Protein AF-A0A9E2EFX2-F1 (afdb_monomer_lite)

Radius of gyration: 29.75 Å; chains: 1; bounding box: 71×66×125 Å

Sequence (545 aa):
MRKRNYGISIFGNPGEFRGDFTRDTFDPANHYSRVFLQQGRVSIDADFNEQVSILHHYQRLFTTAVIGPHAAPWGRPNDFEVHVKEEEFLVTRGMYFVNGLLCVNDQVRTGGALNELIGCECEELEDGVYLIYLDAWERHLSYIEDDTMREQALGGADTATRARIEWRVRGKKVDLEVWERWKREAEEAAERGIEVDDYALFRQIVREDLKPGSGIMRARTKPVHRKDSDLCESDAGQGYRGKENQLYRVEICRAGSAEEATFKWSRENSSVAFPIREIKGAVISLEEVGGGCFGLEVNHWVEIVAGDPGGHCHQCRLYQVHEIDEAKALVTLTKPVKDLPEASAMEGAYLRRWDQADGDEKGILVARAVAEPYELEDGVEIQFGHAEKRKIEHGPESAARVEITEADLEVVIDDHGGKVIVNREFRYQAGDYWLIPARSASNSIEWPSEEGKAAWLPPHGVFHHYAPLKVLVRNDSEWSAQIDTRRVITRNWEAAKDAAGAKPAGPDRARAMLDITDQPKSRGGRKKTSRRSKKKTTSRASKKQ

Structure (mmCIF, N/CA/C/O backbone):
data_AF-A0A9E2EFX2-F1
#
_entry.id   AF-A0A9E2EFX2-F1
#
loop_
_atom_site.group_PDB
_atom_site.id
_atom_site.type_symbol
_atom_site.label_atom_id
_atom_site.label_alt_id
_atom_site.label_comp_id
_atom_site.label_asym_id
_atom_site.label_entity_id
_atom_site.label_seq_id
_atom_site.pdbx_PDB_ins_code
_atom_site.Cartn_x
_atom_site.Cartn_y
_atom_site.Cartn_z
_atom_site.occupancy
_atom_site.B_iso_or_equiv
_atom_site.auth_seq_id
_atom_site.auth_comp_id
_atom_site.auth_asym_id
_atom_site.auth_atom_id
_atom_site.pdbx_PDB_model_num
ATOM 1 N N . MET A 1 1 ? 28.469 -0.016 17.418 1.00 25.02 1 MET A N 1
ATOM 2 C CA . MET A 1 1 ? 28.591 -0.214 15.956 1.00 25.02 1 MET A CA 1
ATOM 3 C C . MET A 1 1 ? 27.359 0.397 15.307 1.00 25.02 1 MET A C 1
ATOM 5 O O . MET A 1 1 ? 26.282 -0.161 15.454 1.00 25.02 1 MET A O 1
ATOM 9 N N . ARG A 1 2 ? 27.485 1.586 14.702 1.00 20.66 2 ARG A N 1
ATOM 10 C CA . ARG A 1 2 ? 26.368 2.277 14.037 1.00 20.66 2 ARG A CA 1
ATOM 11 C C . ARG A 1 2 ? 25.988 1.481 12.781 1.00 20.66 2 ARG A C 1
ATOM 13 O O . ARG A 1 2 ? 26.807 1.376 11.869 1.00 20.66 2 ARG A O 1
ATOM 20 N N . LYS A 1 3 ? 24.798 0.867 12.774 1.00 23.80 3 LYS A N 1
ATOM 21 C CA . LYS A 1 3 ? 24.230 0.216 11.586 1.00 23.80 3 LYS A CA 1
ATOM 22 C C . LYS A 1 3 ? 24.105 1.290 10.501 1.00 23.80 3 LYS A C 1
ATOM 24 O O . LYS A 1 3 ? 23.488 2.325 10.727 1.00 23.80 3 LYS A O 1
ATOM 29 N N . ARG A 1 4 ? 24.754 1.090 9.353 1.00 21.88 4 ARG A N 1
ATOM 30 C CA . ARG A 1 4 ? 24.496 1.913 8.167 1.00 21.88 4 ARG A CA 1
ATOM 31 C C . ARG A 1 4 ? 23.096 1.540 7.691 1.00 21.88 4 ARG A C 1
ATOM 33 O O . ARG A 1 4 ? 22.903 0.412 7.247 1.00 21.88 4 ARG A O 1
ATOM 40 N N . ASN A 1 5 ? 22.150 2.464 7.822 1.00 22.75 5 ASN A N 1
ATOM 41 C CA . ASN A 1 5 ? 20.817 2.345 7.243 1.00 22.75 5 ASN A CA 1
ATOM 42 C C . ASN A 1 5 ? 20.948 2.411 5.717 1.00 22.75 5 ASN A C 1
ATOM 44 O O . ASN A 1 5 ? 20.849 3.473 5.109 1.00 22.75 5 ASN A O 1
ATOM 48 N N . TYR A 1 6 ? 21.199 1.265 5.085 1.00 23.42 6 TYR A N 1
ATOM 49 C CA . TYR A 1 6 ? 20.691 1.050 3.736 1.00 23.42 6 TYR A CA 1
ATOM 50 C C . TYR A 1 6 ? 19.172 1.112 3.878 1.00 23.42 6 TYR A C 1
ATOM 52 O O . TYR A 1 6 ? 18.642 0.348 4.674 1.00 23.42 6 TYR A O 1
ATOM 60 N N . GLY A 1 7 ? 18.514 2.078 3.230 1.00 25.97 7 GLY A N 1
ATOM 61 C CA . GLY A 1 7 ? 17.098 2.423 3.419 1.00 25.97 7 GLY A CA 1
ATOM 62 C C . GLY A 1 7 ? 16.133 1.254 3.213 1.00 25.97 7 GLY A C 1
ATOM 63 O O . GLY A 1 7 ? 15.522 1.122 2.158 1.00 25.97 7 GLY A O 1
ATOM 64 N N . ILE A 1 8 ? 16.014 0.421 4.238 1.00 28.67 8 ILE A N 1
ATOM 65 C CA . ILE A 1 8 ? 15.160 -0.748 4.337 1.00 28.67 8 ILE A CA 1
ATOM 66 C C . ILE A 1 8 ? 14.284 -0.468 5.553 1.00 28.67 8 ILE A C 1
ATOM 68 O O . ILE A 1 8 ? 14.795 -0.255 6.653 1.00 28.67 8 ILE A O 1
ATOM 72 N N . SER A 1 9 ? 12.982 -0.354 5.296 1.00 30.23 9 SER A N 1
ATOM 73 C CA . SER A 1 9 ? 11.952 -0.116 6.303 1.00 30.23 9 SER A CA 1
ATOM 74 C C . SER A 1 9 ? 12.080 -1.114 7.457 1.00 30.23 9 SER A C 1
ATOM 76 O O . SER A 1 9 ? 12.423 -2.275 7.252 1.00 30.23 9 SER A O 1
ATOM 78 N N . ILE A 1 10 ? 11.813 -0.623 8.664 1.00 30.17 10 ILE A N 1
ATOM 79 C CA . ILE A 1 10 ? 11.972 -1.296 9.964 1.00 30.17 10 ILE A CA 1
ATOM 80 C C . ILE A 1 10 ? 10.777 -2.229 10.265 1.00 30.17 10 ILE A C 1
ATOM 82 O O . ILE A 1 10 ? 10.662 -2.780 11.352 1.00 30.17 10 ILE A O 1
ATOM 86 N N . PHE A 1 11 ? 9.888 -2.405 9.288 1.00 35.69 11 PHE A N 1
ATOM 87 C CA . PHE A 1 11 ? 8.804 -3.377 9.288 1.00 35.69 11 PHE A CA 1
ATOM 88 C C . PHE A 1 11 ? 8.807 -4.135 7.969 1.00 35.69 11 PHE A C 1
ATOM 90 O O . PHE A 1 11 ? 9.338 -3.640 6.971 1.00 35.69 11 PHE A O 1
ATOM 97 N N . GLY A 1 12 ? 8.232 -5.335 8.025 1.00 44.84 12 GLY A N 1
ATOM 98 C CA . GLY A 1 12 ? 8.185 -6.354 6.992 1.00 44.84 12 GLY A CA 1
ATOM 99 C C . GLY A 1 12 ? 7.689 -5.906 5.626 1.00 44.84 12 GLY A C 1
ATOM 100 O O . GLY A 1 12 ? 7.521 -4.730 5.331 1.00 44.84 12 GLY A O 1
ATOM 101 N N . ASN A 1 13 ? 7.557 -6.889 4.741 1.00 46.22 13 ASN A N 1
ATOM 102 C CA . ASN A 1 13 ? 7.486 -6.718 3.302 1.00 46.22 13 ASN A CA 1
ATOM 103 C C . ASN A 1 13 ? 6.471 -5.615 2.955 1.00 46.22 13 ASN A C 1
ATOM 105 O O . ASN A 1 13 ? 5.290 -5.781 3.236 1.00 46.22 13 ASN A O 1
ATOM 109 N N . PRO A 1 14 ? 6.914 -4.471 2.423 1.00 54.22 14 PRO A N 1
ATOM 110 C CA . PRO A 1 14 ? 6.016 -3.348 2.255 1.00 54.22 14 PRO A CA 1
ATOM 111 C C . PRO A 1 14 ? 4.904 -3.647 1.243 1.00 54.22 14 PRO A C 1
ATOM 113 O O . PRO A 1 14 ? 5.180 -4.145 0.149 1.00 54.22 14 PRO A O 1
ATOM 116 N N . GLY A 1 15 ? 3.664 -3.302 1.584 1.00 57.94 15 GLY A N 1
ATOM 117 C CA . GLY A 1 15 ? 2.474 -3.545 0.766 1.00 57.94 15 GLY A CA 1
ATOM 118 C C . GLY A 1 15 ? 1.229 -2.926 1.399 1.00 57.94 15 GLY A C 1
ATOM 119 O O . GLY A 1 15 ? 1.288 -2.425 2.520 1.00 57.94 15 GLY A O 1
ATOM 120 N N . GLU A 1 16 ? 0.094 -2.919 0.699 1.00 67.62 16 GLU A N 1
ATOM 121 C CA . GLU A 1 16 ? -1.186 -2.606 1.347 1.00 67.62 16 GLU A CA 1
ATOM 122 C C . GLU A 1 16 ? -1.627 -3.813 2.189 1.00 67.62 16 GLU A C 1
ATOM 124 O O . GLU A 1 16 ? -1.761 -4.899 1.642 1.00 67.62 16 GLU A O 1
ATOM 129 N N . PHE A 1 17 ? -1.873 -3.646 3.493 1.00 73.44 17 PHE A N 1
ATOM 130 C CA . PHE A 1 17 ? -2.425 -4.699 4.358 1.00 73.44 17 PHE A CA 1
ATOM 131 C C . PHE A 1 17 ? -3.768 -4.250 4.936 1.00 73.44 17 PHE A C 1
ATOM 133 O O . PHE A 1 17 ? -3.795 -3.342 5.765 1.00 73.44 17 PHE A O 1
ATOM 140 N N . ARG A 1 18 ? -4.877 -4.876 4.524 1.00 79.25 18 ARG A N 1
ATOM 141 C CA . ARG A 1 18 ? -6.237 -4.565 5.004 1.00 79.25 18 ARG A CA 1
ATOM 142 C C . ARG A 1 18 ? -6.883 -5.830 5.562 1.00 79.25 18 ARG A C 1
ATOM 144 O O . ARG A 1 18 ? -7.555 -6.571 4.861 1.00 79.25 18 ARG A O 1
ATOM 151 N N . GLY A 1 19 ? -6.634 -6.126 6.824 1.00 82.50 19 GLY A N 1
ATOM 152 C CA . GLY A 1 19 ? -7.133 -7.346 7.452 1.00 82.50 19 GLY A CA 1
ATOM 153 C C . GLY A 1 19 ? -6.849 -7.338 8.940 1.00 82.50 19 GLY A C 1
ATOM 154 O O . GLY A 1 19 ? -5.850 -6.752 9.368 1.00 82.50 19 GLY A O 1
ATOM 155 N N . ASP A 1 20 ? -7.729 -7.972 9.708 1.00 83.25 20 ASP A N 1
ATOM 156 C CA . ASP A 1 20 ? -7.543 -8.132 11.145 1.00 83.25 20 ASP A CA 1
ATOM 157 C C . ASP A 1 20 ? -6.575 -9.293 11.413 1.00 83.25 20 ASP A C 1
ATOM 159 O O . ASP A 1 20 ? -6.954 -10.445 11.617 1.00 83.25 20 ASP A O 1
ATOM 163 N N . PHE A 1 21 ? -5.286 -8.991 11.273 1.00 85.12 21 PHE A N 1
ATOM 164 C CA . PHE A 1 21 ? -4.193 -9.925 11.518 1.00 85.12 21 PHE A CA 1
ATOM 165 C C . PHE A 1 21 ? -3.682 -9.761 12.945 1.00 85.12 21 PHE A C 1
ATOM 167 O O . PHE A 1 21 ? -3.705 -8.662 13.500 1.00 85.12 21 PHE A O 1
ATOM 174 N N . THR A 1 22 ? -3.088 -10.808 13.522 1.00 83.44 22 THR A N 1
ATOM 175 C CA . THR A 1 22 ? -2.410 -10.639 14.813 1.00 83.44 22 THR A CA 1
ATOM 176 C C . THR A 1 22 ? -1.264 -9.632 14.665 1.00 83.44 22 THR A C 1
ATOM 178 O O . THR A 1 22 ? -1.173 -8.687 15.451 1.00 83.44 22 THR A O 1
ATOM 181 N N . ARG A 1 23 ? -0.375 -9.848 13.681 1.00 77.19 23 ARG A N 1
ATOM 182 C CA . ARG A 1 23 ? 0.761 -8.990 13.265 1.00 77.19 23 ARG A CA 1
ATOM 183 C C . ARG A 1 23 ? 1.525 -9.646 12.104 1.00 77.19 23 ARG A C 1
ATOM 185 O O . ARG A 1 23 ? 1.398 -10.852 11.906 1.00 77.19 23 ARG A O 1
ATOM 192 N N . ASP A 1 24 ? 2.380 -8.885 11.422 1.00 77.44 24 ASP A N 1
ATOM 193 C CA . ASP A 1 24 ? 3.504 -9.421 10.634 1.00 77.44 24 ASP A CA 1
ATOM 194 C C . ASP A 1 24 ? 4.819 -8.993 11.307 1.00 77.44 24 ASP A C 1
ATOM 196 O O . ASP A 1 24 ? 5.103 -7.803 11.444 1.00 77.44 24 ASP A O 1
ATOM 200 N N . THR A 1 25 ? 5.583 -9.970 11.796 1.00 81.31 25 THR A N 1
ATOM 201 C CA . THR A 1 25 ? 6.840 -9.779 12.540 1.00 81.31 25 THR A CA 1
ATOM 202 C C . THR A 1 25 ? 8.078 -9.785 11.658 1.00 81.31 25 THR A C 1
ATOM 204 O O . THR A 1 25 ? 9.184 -9.610 12.176 1.00 81.31 25 THR A O 1
ATOM 207 N N . PHE A 1 26 ? 7.926 -9.985 10.347 1.00 84.12 26 PHE A N 1
ATOM 208 C CA . PHE A 1 26 ? 9.064 -10.028 9.445 1.00 84.12 26 PHE A CA 1
ATOM 209 C C . PHE A 1 26 ? 9.870 -8.722 9.514 1.00 84.12 26 PHE A C 1
ATOM 211 O O . PHE A 1 26 ? 9.339 -7.633 9.330 1.00 84.12 26 PHE A O 1
ATOM 218 N N . ASP A 1 27 ? 11.178 -8.838 9.739 1.00 83.50 27 ASP A N 1
ATOM 219 C CA . ASP A 1 27 ? 12.133 -7.735 9.638 1.00 83.50 27 ASP A CA 1
ATOM 220 C C . ASP A 1 27 ? 13.360 -8.226 8.848 1.00 83.50 27 ASP A C 1
ATOM 222 O O . ASP A 1 27 ? 14.082 -9.126 9.307 1.00 83.50 27 ASP A O 1
ATOM 226 N N . PRO A 1 28 ? 13.636 -7.656 7.659 1.00 82.06 28 PRO A N 1
ATOM 227 C CA . PRO A 1 28 ? 14.774 -8.058 6.834 1.00 82.06 28 PRO A CA 1
ATOM 228 C C . PRO A 1 28 ? 16.137 -7.867 7.527 1.00 82.06 28 PRO A C 1
ATOM 230 O O . PRO A 1 28 ? 17.105 -8.542 7.158 1.00 82.06 28 PRO A O 1
ATOM 233 N N . ALA A 1 29 ? 16.239 -7.001 8.543 1.00 84.50 29 ALA A N 1
ATOM 234 C CA . ALA A 1 29 ? 17.465 -6.777 9.309 1.00 84.50 29 ALA A CA 1
ATOM 235 C C . ALA A 1 29 ? 17.822 -7.938 10.254 1.00 84.50 29 ALA A C 1
ATOM 237 O O . ALA A 1 29 ? 18.979 -8.046 10.671 1.00 84.50 29 ALA A O 1
ATOM 238 N N . ASN A 1 30 ? 16.864 -8.815 10.575 1.00 85.88 30 ASN A N 1
ATOM 239 C CA . ASN A 1 30 ? 17.110 -10.010 11.387 1.00 85.88 30 ASN A CA 1
ATOM 240 C C . ASN A 1 30 ? 17.773 -11.143 10.593 1.00 85.88 30 ASN A C 1
ATOM 242 O O . ASN A 1 30 ? 18.370 -12.041 11.187 1.00 85.88 30 ASN A O 1
ATOM 246 N N . HIS A 1 31 ? 17.697 -11.101 9.257 1.00 88.44 31 HIS A N 1
ATOM 247 C CA . HIS A 1 31 ? 18.261 -12.117 8.361 1.00 88.44 31 HIS A CA 1
ATOM 248 C C . HIS A 1 31 ? 17.764 -13.550 8.646 1.00 88.44 31 HIS A C 1
ATOM 250 O O . HIS A 1 31 ? 18.496 -14.527 8.458 1.00 88.44 31 HIS A O 1
ATOM 256 N N . TYR A 1 32 ? 16.518 -13.695 9.107 1.00 91.81 32 TYR A N 1
ATOM 257 C CA . TYR A 1 32 ? 15.880 -15.002 9.249 1.00 91.81 32 TYR A CA 1
ATOM 258 C C . TYR A 1 32 ? 15.600 -15.619 7.883 1.00 91.81 32 TYR A C 1
ATOM 260 O O . TYR A 1 32 ? 15.157 -14.943 6.965 1.00 91.81 32 TYR A O 1
ATOM 268 N N . SER A 1 33 ? 15.845 -16.923 7.752 1.00 93.06 33 SER A N 1
ATOM 269 C CA . SER A 1 33 ? 15.637 -17.661 6.496 1.00 93.06 33 SER A CA 1
ATOM 270 C C . SER A 1 33 ? 14.343 -18.475 6.464 1.00 93.06 33 SER A C 1
ATOM 272 O O . SER A 1 33 ? 13.890 -18.844 5.383 1.00 93.06 33 SER A O 1
ATOM 274 N N . ARG A 1 34 ? 13.764 -18.786 7.632 1.00 94.75 34 ARG A N 1
ATOM 275 C CA . ARG A 1 34 ? 12.503 -19.525 7.795 1.00 94.75 34 ARG A CA 1
ATOM 276 C C . ARG A 1 34 ? 12.013 -19.504 9.244 1.00 94.75 34 ARG A C 1
ATOM 278 O O . ARG A 1 34 ? 12.808 -19.271 10.155 1.00 94.75 34 ARG A O 1
ATOM 285 N N . VAL A 1 35 ? 10.749 -19.867 9.433 1.00 94.62 35 VAL A N 1
ATOM 286 C CA . VAL A 1 35 ? 10.068 -20.087 10.713 1.00 94.62 35 VAL A CA 1
ATOM 287 C C . VAL A 1 35 ? 9.936 -21.594 10.974 1.00 94.62 35 VAL A C 1
ATOM 289 O O . VAL A 1 35 ? 9.716 -22.385 10.055 1.00 94.62 35 VAL A O 1
ATOM 292 N N . PHE A 1 36 ? 10.079 -22.019 12.233 1.00 94.31 36 PHE A N 1
ATOM 293 C CA . PHE A 1 36 ? 9.861 -23.407 12.653 1.00 94.31 36 PHE A CA 1
ATOM 294 C C . PHE A 1 36 ? 8.705 -23.501 13.645 1.00 94.31 36 PHE A C 1
ATOM 296 O O . PHE A 1 36 ? 8.823 -23.041 14.782 1.00 94.31 36 PHE A O 1
ATOM 303 N N . LEU A 1 37 ? 7.632 -24.188 13.252 1.00 95.06 37 LEU A N 1
ATOM 304 C CA . LEU A 1 37 ? 6.573 -24.568 14.182 1.00 95.06 37 LEU A CA 1
ATOM 305 C C . LEU A 1 37 ? 7.088 -25.651 15.138 1.00 95.06 37 LEU A C 1
ATOM 307 O O . LEU A 1 37 ? 7.693 -26.639 14.715 1.00 95.06 37 LEU A O 1
ATOM 311 N N . GLN A 1 38 ? 6.854 -25.469 16.436 1.00 94.25 38 GLN A N 1
ATOM 312 C CA . GLN A 1 38 ? 7.301 -26.407 17.464 1.00 94.25 38 GLN A CA 1
ATOM 313 C C . GLN A 1 38 ? 6.171 -27.349 17.876 1.00 94.25 38 GLN A C 1
ATOM 315 O O . GLN A 1 38 ? 5.037 -26.925 18.096 1.00 94.25 38 GLN A O 1
ATOM 320 N N . GLN A 1 39 ? 6.498 -28.633 18.032 1.00 94.56 39 GLN A N 1
ATOM 321 C CA . GLN A 1 39 ? 5.535 -29.647 18.453 1.00 94.56 39 GLN A CA 1
ATOM 322 C C . GLN A 1 39 ? 4.897 -29.280 19.803 1.00 94.56 39 GLN A C 1
ATOM 324 O O . GLN A 1 39 ? 5.597 -28.981 20.771 1.00 94.56 39 GLN A O 1
ATOM 329 N N . GLY A 1 40 ? 3.564 -29.341 19.866 1.00 94.69 40 GLY A N 1
ATOM 330 C CA . GLY A 1 40 ? 2.792 -29.103 21.089 1.00 94.69 40 GLY A CA 1
ATOM 331 C C . GLY A 1 40 ? 2.593 -27.629 21.460 1.00 94.69 40 GLY A C 1
ATOM 332 O O . GLY A 1 40 ? 2.081 -27.362 22.544 1.00 94.69 40 GLY A O 1
ATOM 333 N N . ARG A 1 41 ? 2.984 -26.679 20.598 1.00 93.50 41 ARG A N 1
ATOM 334 C CA . ARG A 1 41 ? 2.723 -25.243 20.793 1.00 93.50 41 ARG A CA 1
ATOM 335 C C . ARG A 1 41 ? 1.549 -24.759 19.943 1.00 93.50 41 ARG A C 1
ATOM 337 O O . ARG A 1 41 ? 1.214 -25.374 18.935 1.00 93.50 41 ARG A O 1
ATOM 344 N N . VAL A 1 42 ? 0.934 -23.660 20.376 1.00 92.56 42 VAL A N 1
ATOM 345 C CA . VAL A 1 42 ? -0.154 -22.987 19.651 1.00 92.56 42 VAL A CA 1
ATOM 346 C C . VAL A 1 42 ? 0.401 -22.384 18.362 1.00 92.56 42 VAL A C 1
ATOM 348 O O . VAL A 1 42 ? 1.456 -21.757 18.393 1.00 92.56 42 VAL A O 1
ATOM 351 N N . SER A 1 43 ? -0.306 -22.578 17.251 1.00 89.88 43 SER A N 1
ATOM 352 C CA . SER A 1 43 ? -0.017 -21.908 15.981 1.00 89.88 43 SER A CA 1
ATOM 353 C C . SER A 1 43 ? -0.850 -20.639 15.864 1.00 89.88 43 SER A C 1
ATOM 355 O O . SER A 1 43 ? -2.041 -20.661 16.174 1.00 89.88 43 SER A O 1
ATOM 357 N N . ILE A 1 44 ? -0.224 -19.562 15.401 1.00 89.19 44 ILE A N 1
ATOM 358 C CA . ILE A 1 44 ? -0.876 -18.280 15.122 1.00 89.19 44 ILE A CA 1
ATOM 359 C C . ILE A 1 44 ? -0.628 -17.876 13.667 1.00 89.19 44 ILE A C 1
ATOM 361 O O . ILE A 1 44 ? 0.354 -18.297 13.055 1.00 89.19 44 ILE A O 1
ATOM 365 N N . ASP A 1 45 ? -1.514 -17.051 13.116 1.00 89.31 45 ASP A N 1
ATOM 366 C CA . ASP A 1 45 ? -1.417 -16.506 11.756 1.00 89.31 45 ASP A CA 1
ATOM 367 C C . ASP A 1 45 ? -0.093 -15.762 11.523 1.00 89.31 45 ASP A C 1
ATOM 369 O O . ASP A 1 45 ? 0.509 -15.904 10.460 1.00 89.31 45 ASP A O 1
ATOM 373 N N . ALA A 1 46 ? 0.409 -15.055 12.542 1.00 86.88 46 ALA A N 1
ATOM 374 C CA . ALA A 1 46 ? 1.660 -14.303 12.465 1.00 86.88 46 ALA A CA 1
ATOM 375 C C . ALA A 1 46 ? 2.868 -15.169 12.054 1.00 86.88 46 ALA A C 1
ATOM 377 O O . ALA A 1 46 ? 3.673 -14.729 11.239 1.00 86.88 46 ALA A O 1
ATOM 378 N N . ASP A 1 47 ? 2.969 -16.412 12.548 1.00 91.00 47 ASP A N 1
ATOM 379 C CA . ASP A 1 47 ? 4.081 -17.317 12.210 1.00 91.00 47 ASP A CA 1
ATOM 380 C C . ASP A 1 47 ? 4.058 -17.704 10.721 1.00 91.00 47 ASP A C 1
ATOM 382 O O . ASP A 1 47 ? 5.099 -17.826 10.068 1.00 91.00 47 ASP A O 1
ATOM 386 N N . PHE A 1 48 ? 2.855 -17.916 10.175 1.00 89.81 48 PHE A N 1
ATOM 387 C CA . PHE A 1 48 ? 2.666 -18.232 8.762 1.00 89.81 48 PHE A CA 1
ATOM 388 C C . PHE A 1 48 ? 2.942 -17.008 7.885 1.00 89.81 48 PHE A C 1
ATOM 390 O O . PHE A 1 48 ? 3.677 -17.115 6.901 1.00 89.81 48 PHE A O 1
ATOM 397 N N . ASN A 1 49 ? 2.406 -15.849 8.271 1.00 88.69 49 ASN A N 1
ATOM 398 C CA . ASN A 1 49 ? 2.604 -14.591 7.558 1.00 88.69 49 ASN A CA 1
ATOM 399 C C . ASN A 1 49 ? 4.094 -14.216 7.506 1.00 88.69 49 ASN A C 1
ATOM 401 O O . ASN A 1 49 ? 4.610 -13.966 6.417 1.00 88.69 49 ASN A O 1
ATOM 405 N N . GLU A 1 50 ? 4.824 -14.307 8.626 1.00 89.06 50 GLU A N 1
ATOM 406 C CA . GLU A 1 50 ? 6.270 -14.047 8.661 1.00 89.06 50 GLU A CA 1
ATOM 407 C C . GLU A 1 50 ? 7.039 -15.005 7.736 1.00 89.06 50 GLU A C 1
ATOM 409 O O . GLU A 1 50 ? 7.910 -14.578 6.975 1.00 89.06 50 GLU A O 1
ATOM 414 N N . GLN A 1 51 ? 6.701 -16.301 7.729 1.00 93.06 51 GLN A N 1
ATOM 415 C CA . GLN A 1 51 ? 7.333 -17.267 6.824 1.00 93.06 51 GLN A CA 1
ATOM 416 C C . GLN A 1 51 ? 7.119 -16.910 5.344 1.00 93.06 51 GLN A C 1
ATOM 418 O O . GLN A 1 51 ? 8.054 -17.037 4.541 1.00 93.06 51 GLN A O 1
ATOM 423 N N . VAL A 1 52 ? 5.911 -16.491 4.962 1.00 90.94 52 VAL A N 1
ATOM 424 C CA . VAL A 1 52 ? 5.606 -16.077 3.583 1.00 90.94 52 VAL A CA 1
ATOM 425 C C . VAL A 1 52 ? 6.356 -14.791 3.235 1.00 90.94 52 VAL A C 1
ATOM 427 O O . VAL A 1 52 ? 7.005 -14.734 2.187 1.00 90.94 52 VAL A O 1
ATOM 430 N N . SER A 1 53 ? 6.362 -13.806 4.135 1.00 88.31 53 SER A N 1
ATOM 431 C CA . SER A 1 53 ? 7.097 -12.548 3.980 1.00 88.31 53 SER A CA 1
ATOM 432 C C . SER A 1 53 ? 8.606 -12.774 3.802 1.00 88.31 53 SER A C 1
ATOM 434 O O . SER A 1 53 ? 9.199 -12.213 2.876 1.00 88.31 53 SER A O 1
ATOM 436 N N . ILE A 1 54 ? 9.222 -13.674 4.584 1.00 89.69 54 ILE A N 1
ATOM 437 C CA . ILE A 1 54 ? 10.630 -14.083 4.417 1.00 89.69 54 ILE A CA 1
ATOM 438 C C . ILE A 1 54 ? 10.868 -14.664 3.016 1.00 89.69 54 ILE A C 1
ATOM 440 O O . ILE A 1 54 ? 11.806 -14.261 2.320 1.00 89.69 54 ILE A O 1
ATOM 444 N N . LEU A 1 55 ? 10.028 -15.610 2.583 1.00 92.44 55 LEU A N 1
ATOM 445 C CA . LEU A 1 55 ? 10.182 -16.264 1.282 1.00 92.44 55 LEU A CA 1
ATOM 446 C C . LEU A 1 55 ? 10.062 -15.253 0.133 1.00 92.44 55 LEU A C 1
ATOM 448 O O . LEU A 1 55 ? 10.915 -15.232 -0.758 1.00 92.44 55 LEU A O 1
ATOM 452 N N . HIS A 1 56 ? 9.043 -14.393 0.175 1.00 89.56 56 HIS A N 1
ATOM 453 C CA . HIS A 1 56 ? 8.817 -13.355 -0.830 1.00 89.56 56 HIS A CA 1
ATOM 454 C C . HIS A 1 56 ? 9.970 -12.350 -0.880 1.00 89.56 56 HIS A C 1
ATOM 456 O O . HIS A 1 56 ? 10.429 -12.007 -1.972 1.00 89.56 56 HIS A O 1
ATOM 462 N N . HIS A 1 57 ? 10.490 -11.923 0.274 1.00 88.44 57 HIS A N 1
ATOM 463 C CA . HIS A 1 57 ? 11.631 -11.015 0.344 1.00 88.44 57 HIS A CA 1
ATOM 464 C C . HIS A 1 57 ? 12.863 -11.591 -0.364 1.00 88.44 57 HIS A C 1
ATOM 466 O O . HIS A 1 57 ? 13.420 -10.955 -1.264 1.00 88.44 57 HIS A O 1
ATOM 472 N N . TYR A 1 58 ? 13.262 -12.821 -0.025 1.00 89.81 58 TYR A N 1
ATOM 473 C CA . TYR A 1 58 ? 14.417 -13.454 -0.664 1.00 89.81 58 TYR A CA 1
ATOM 474 C C . TYR A 1 58 ? 14.169 -13.789 -2.136 1.00 89.81 58 TYR A C 1
ATOM 476 O O . TYR A 1 58 ? 15.090 -13.647 -2.941 1.00 89.81 58 TYR A O 1
ATOM 484 N N . GLN A 1 59 ? 12.945 -14.160 -2.525 1.00 91.25 59 GLN A N 1
ATOM 485 C CA . GLN A 1 59 ? 12.585 -14.357 -3.931 1.00 91.25 59 GLN A CA 1
ATOM 486 C C . GLN A 1 59 ? 12.743 -13.059 -4.737 1.00 91.25 59 GLN A C 1
ATOM 488 O O . GLN A 1 59 ? 13.343 -13.078 -5.815 1.00 91.25 59 GLN A O 1
ATOM 493 N N . ARG A 1 60 ? 12.257 -11.924 -4.220 1.00 89.94 60 ARG A N 1
ATOM 494 C CA . ARG A 1 60 ? 12.376 -10.606 -4.869 1.00 89.94 60 ARG A CA 1
ATOM 495 C C . ARG A 1 60 ? 13.822 -10.136 -4.948 1.00 89.94 60 ARG A C 1
ATOM 497 O O . ARG A 1 60 ? 14.254 -9.682 -6.011 1.00 89.94 60 ARG A O 1
ATOM 504 N N . LEU A 1 61 ? 14.584 -10.291 -3.862 1.00 89.19 61 LEU A N 1
ATOM 505 C CA . LEU A 1 61 ? 16.013 -9.970 -3.834 1.00 89.19 61 LEU A CA 1
ATOM 506 C C . LEU A 1 61 ? 16.799 -10.813 -4.835 1.00 89.19 61 LEU A C 1
ATOM 508 O O . LEU A 1 61 ? 17.559 -10.259 -5.625 1.00 89.19 61 LEU A O 1
ATOM 512 N N . PHE A 1 62 ? 16.591 -12.131 -4.843 1.00 89.56 62 PHE A N 1
ATOM 513 C CA . PHE A 1 62 ? 17.240 -13.034 -5.791 1.00 89.56 62 PHE A CA 1
ATOM 514 C C . PHE A 1 62 ? 16.902 -12.659 -7.236 1.00 89.56 62 PHE A C 1
ATOM 516 O O . PHE A 1 62 ? 17.797 -12.515 -8.067 1.00 89.56 62 PHE A O 1
ATOM 523 N N . THR A 1 63 ? 15.618 -12.435 -7.521 1.00 89.81 63 THR A N 1
ATOM 524 C CA . THR A 1 63 ? 15.140 -12.043 -8.853 1.00 89.81 63 THR A CA 1
ATOM 525 C C . THR A 1 63 ? 15.805 -10.744 -9.303 1.00 89.81 63 THR A C 1
ATOM 527 O O . THR A 1 63 ? 16.383 -10.696 -10.385 1.00 89.81 63 THR A O 1
ATOM 530 N N . THR A 1 64 ? 15.816 -9.721 -8.447 1.00 88.19 64 THR A N 1
ATOM 531 C CA . THR A 1 64 ? 16.446 -8.425 -8.745 1.00 88.19 64 THR A CA 1
ATOM 532 C C . THR A 1 64 ? 17.960 -8.547 -8.917 1.00 88.19 64 THR A C 1
ATOM 534 O O . THR A 1 64 ? 18.526 -7.920 -9.806 1.00 88.19 64 THR A O 1
ATOM 537 N N . ALA A 1 65 ? 18.631 -9.371 -8.109 1.00 86.06 65 ALA A N 1
ATOM 538 C CA . ALA A 1 65 ? 20.077 -9.567 -8.191 1.00 86.06 65 ALA A CA 1
ATOM 539 C C . ALA A 1 65 ? 20.509 -10.289 -9.478 1.00 86.06 65 ALA A C 1
ATOM 541 O O . ALA A 1 65 ? 21.574 -9.998 -10.016 1.00 86.06 65 ALA A O 1
ATOM 542 N N . VAL A 1 66 ? 19.693 -11.222 -9.979 1.00 87.25 66 VAL A N 1
ATOM 543 C CA . VAL A 1 66 ? 20.006 -12.015 -11.181 1.00 87.25 66 VAL A CA 1
ATOM 544 C C . VAL A 1 66 ? 19.574 -11.315 -12.471 1.00 87.25 66 VAL A C 1
ATOM 546 O O . VAL A 1 66 ? 20.285 -11.378 -13.474 1.00 87.25 66 VAL A O 1
ATOM 549 N N . ILE A 1 67 ? 18.398 -10.685 -12.469 1.00 86.69 67 ILE A N 1
ATOM 550 C CA . ILE A 1 67 ? 17.779 -10.074 -13.657 1.00 86.69 67 ILE A CA 1
ATOM 551 C C . ILE A 1 67 ? 18.166 -8.597 -13.791 1.00 86.69 67 ILE A C 1
ATOM 553 O O . ILE A 1 67 ? 18.268 -8.068 -14.901 1.00 86.69 67 ILE A O 1
ATOM 557 N N . GLY A 1 68 ? 18.402 -7.935 -12.663 1.00 85.56 68 GLY A N 1
ATOM 558 C CA . GLY A 1 68 ? 18.469 -6.488 -12.558 1.00 85.56 68 GLY A CA 1
ATOM 559 C C . GLY A 1 68 ? 17.118 -5.873 -12.163 1.00 85.56 68 GLY A C 1
ATOM 560 O O . GLY A 1 68 ? 16.160 -6.581 -11.847 1.00 85.56 68 GLY A O 1
ATOM 561 N N . PRO A 1 69 ? 17.030 -4.535 -12.178 1.00 86.81 69 PRO A N 1
ATOM 562 C CA . PRO A 1 69 ? 15.860 -3.800 -11.704 1.00 86.81 69 PRO A CA 1
ATOM 563 C C . PRO A 1 69 ? 14.599 -4.005 -12.545 1.00 86.81 69 PRO A C 1
ATOM 565 O O . PRO A 1 69 ? 13.503 -3.825 -12.033 1.00 86.81 69 PRO A O 1
ATOM 568 N N . HIS A 1 70 ? 14.719 -4.352 -13.824 1.00 91.88 70 HIS A N 1
ATOM 569 C CA . HIS A 1 70 ? 13.577 -4.695 -14.667 1.00 91.88 70 HIS A CA 1
ATOM 570 C C . HIS A 1 70 ? 14.030 -5.454 -15.912 1.00 91.88 70 HIS A C 1
ATOM 572 O O . HIS A 1 70 ? 15.121 -5.182 -16.419 1.00 91.88 70 HIS A O 1
ATOM 578 N N . ALA A 1 71 ? 13.202 -6.377 -16.414 1.00 92.38 71 ALA A N 1
ATOM 579 C CA . ALA A 1 71 ? 13.393 -7.015 -17.720 1.00 92.38 71 ALA A CA 1
ATOM 580 C C . ALA A 1 71 ? 12.201 -7.890 -18.142 1.00 92.38 71 ALA A C 1
ATOM 582 O O . ALA A 1 71 ? 11.519 -8.487 -17.310 1.00 92.38 71 ALA A O 1
ATOM 583 N N . ALA A 1 72 ? 12.036 -8.069 -19.450 1.00 92.69 72 ALA A N 1
ATOM 584 C CA . ALA A 1 72 ? 11.228 -9.122 -20.044 1.00 92.69 72 ALA A CA 1
ATOM 585 C C . ALA A 1 72 ? 11.965 -10.476 -19.977 1.00 92.69 72 ALA A C 1
ATOM 587 O O . ALA A 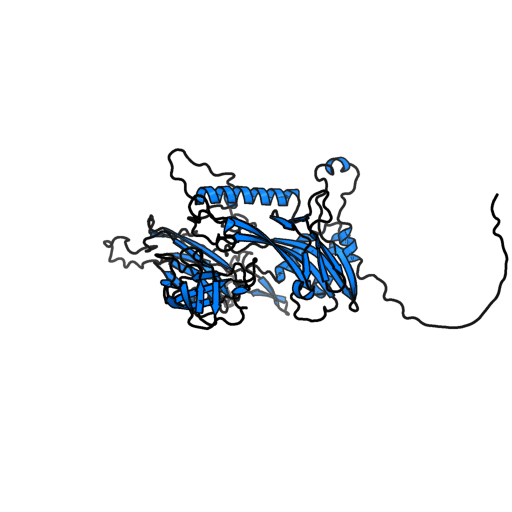1 72 ? 13.202 -10.505 -20.071 1.00 92.69 72 ALA A O 1
ATOM 588 N N . PRO A 1 73 ? 11.248 -11.609 -19.854 1.00 91.75 73 PRO A N 1
ATOM 589 C CA . PRO A 1 73 ? 11.857 -12.933 -19.856 1.00 91.75 73 PRO A CA 1
ATOM 590 C C . PRO A 1 73 ? 12.695 -13.231 -21.103 1.00 91.75 73 PRO A C 1
ATOM 592 O O . PRO A 1 73 ? 12.447 -12.727 -22.201 1.00 91.75 73 PRO A O 1
ATOM 595 N N . TRP A 1 74 ? 13.670 -14.130 -20.947 1.00 88.50 74 TRP A N 1
ATOM 596 C CA . TRP A 1 74 ? 14.475 -14.600 -22.072 1.00 88.50 74 TRP A CA 1
ATOM 597 C C . TRP A 1 74 ? 13.593 -15.245 -23.154 1.00 88.50 74 TRP A C 1
ATOM 599 O O . TRP A 1 74 ? 12.666 -15.999 -22.856 1.00 88.50 74 TRP A O 1
ATOM 609 N N . GLY A 1 75 ? 13.888 -14.946 -24.422 1.00 87.38 75 GLY A N 1
ATOM 610 C CA . GLY A 1 75 ? 13.114 -15.429 -25.570 1.00 87.38 75 GLY A CA 1
ATOM 611 C C . GLY A 1 75 ? 11.766 -14.726 -25.768 1.00 87.38 75 GLY A C 1
ATOM 612 O O . GLY A 1 75 ? 11.029 -15.097 -26.679 1.00 87.38 75 GLY A O 1
ATOM 613 N N . ARG A 1 76 ? 11.451 -13.710 -24.953 1.00 89.75 76 ARG A N 1
ATOM 614 C CA . ARG A 1 76 ? 10.196 -12.950 -25.009 1.00 89.75 76 ARG A CA 1
ATOM 615 C C . ARG A 1 76 ? 10.423 -11.430 -25.091 1.00 89.75 76 ARG A C 1
ATOM 617 O O . ARG A 1 76 ? 9.970 -10.689 -24.226 1.00 89.75 76 ARG A O 1
ATOM 624 N N . PRO A 1 77 ? 11.131 -10.931 -26.122 1.00 88.31 77 PRO A N 1
ATOM 625 C CA . PRO A 1 77 ? 11.472 -9.508 -26.221 1.00 88.31 77 PRO A CA 1
ATOM 626 C C . PRO A 1 77 ? 10.254 -8.590 -26.418 1.00 88.31 77 PRO A C 1
ATOM 628 O O . PRO A 1 77 ? 10.310 -7.407 -26.094 1.00 88.31 77 PRO A O 1
ATOM 631 N N . ASN A 1 78 ? 9.142 -9.130 -26.915 1.00 90.94 78 ASN A N 1
ATOM 632 C CA . ASN A 1 78 ? 7.947 -8.354 -27.241 1.00 90.94 78 ASN A CA 1
ATOM 633 C C . ASN A 1 78 ? 6.940 -8.306 -26.081 1.00 90.94 78 ASN A C 1
ATOM 635 O O . ASN A 1 78 ? 5.853 -7.769 -26.259 1.00 90.94 78 ASN A O 1
ATOM 639 N N . ASP A 1 79 ? 7.262 -8.868 -24.912 1.00 92.06 79 ASP A N 1
ATOM 640 C CA . ASP A 1 79 ? 6.381 -8.829 -23.742 1.00 92.06 79 ASP A CA 1
ATOM 641 C C . ASP A 1 79 ? 6.353 -7.409 -23.144 1.00 92.06 79 ASP A C 1
ATOM 643 O O . ASP A 1 79 ? 7.410 -6.817 -22.907 1.00 92.06 79 ASP A O 1
ATOM 647 N N . PHE A 1 80 ? 5.158 -6.861 -22.884 1.00 91.75 80 PHE A N 1
ATOM 648 C CA . PHE A 1 80 ? 4.958 -5.478 -22.407 1.00 91.75 80 PHE A CA 1
ATOM 649 C C . PHE A 1 80 ? 5.486 -4.387 -23.363 1.00 91.75 80 PHE A C 1
ATOM 651 O O . PHE A 1 80 ? 5.849 -3.289 -22.944 1.00 91.75 80 PHE A O 1
ATOM 658 N N . GLU A 1 81 ? 5.541 -4.666 -24.662 1.00 91.38 81 GLU A N 1
ATOM 659 C CA . GLU A 1 81 ? 5.881 -3.678 -25.683 1.00 91.38 81 GLU A CA 1
ATOM 660 C C . GLU A 1 81 ? 4.783 -2.629 -25.811 1.00 91.38 81 GLU A C 1
ATOM 662 O O . GLU A 1 81 ? 3.603 -2.957 -25.926 1.00 91.38 81 GLU A O 1
ATOM 667 N N . VAL A 1 82 ? 5.188 -1.359 -25.801 1.00 89.56 82 VAL A N 1
ATOM 668 C CA . VAL A 1 82 ? 4.281 -0.229 -25.990 1.00 89.56 82 VAL A CA 1
ATOM 669 C C . VAL A 1 82 ? 4.355 0.220 -27.443 1.00 89.56 82 VAL A C 1
ATOM 671 O O . VAL A 1 82 ? 5.377 0.748 -27.887 1.00 89.56 82 VAL A O 1
ATOM 674 N N . HIS A 1 83 ? 3.271 0.056 -28.187 1.00 88.44 83 HIS A N 1
ATOM 675 C CA . HIS A 1 83 ? 3.101 0.640 -29.513 1.00 88.44 83 HIS A CA 1
ATOM 676 C C . HIS A 1 83 ? 2.336 1.952 -29.379 1.00 88.44 83 HIS A C 1
ATOM 678 O O . HIS A 1 83 ? 1.284 1.976 -28.753 1.00 88.44 83 HIS A O 1
ATOM 684 N N . VAL A 1 84 ? 2.861 3.029 -29.962 1.00 85.62 84 VAL A N 1
ATOM 685 C CA . VAL A 1 84 ? 2.186 4.331 -30.009 1.00 85.62 84 VAL A CA 1
ATOM 686 C C . VAL A 1 84 ? 1.996 4.698 -31.466 1.00 85.62 84 VAL A C 1
ATOM 688 O O . VAL A 1 84 ? 2.960 4.684 -32.240 1.00 85.62 84 VAL A O 1
ATOM 691 N N . LYS A 1 85 ? 0.759 4.997 -31.848 1.00 82.00 85 LYS A N 1
ATOM 692 C CA . LYS A 1 85 ? 0.412 5.442 -33.193 1.00 82.00 85 LYS A CA 1
ATOM 693 C C . LYS A 1 85 ? -0.596 6.573 -33.069 1.00 82.00 85 LYS A C 1
ATOM 695 O O . LYS A 1 85 ? -1.630 6.386 -32.444 1.00 82.00 85 LYS A O 1
ATOM 700 N N . GLU A 1 86 ? -0.288 7.714 -33.684 1.00 79.69 86 GLU A N 1
ATOM 701 C CA . GLU A 1 86 ? -1.087 8.937 -33.530 1.00 79.69 86 GLU A CA 1
ATOM 702 C C . GLU A 1 86 ? -1.250 9.259 -32.037 1.00 79.69 86 GLU A C 1
ATOM 704 O O . GLU A 1 86 ? -0.243 9.488 -31.371 1.00 79.69 86 GLU A O 1
ATOM 709 N N . GLU A 1 87 ? -2.459 9.223 -31.491 1.00 77.19 87 GLU A N 1
ATOM 710 C CA . GLU A 1 87 ? -2.718 9.499 -30.070 1.00 77.19 87 GLU A CA 1
ATOM 711 C C . GLU A 1 87 ? -3.256 8.276 -29.320 1.00 77.19 87 GLU A C 1
ATOM 713 O O . GLU A 1 87 ? -3.702 8.378 -28.181 1.00 77.19 87 GLU A O 1
ATOM 718 N N . GLU A 1 88 ? -3.150 7.098 -29.935 1.00 81.25 88 GLU A N 1
ATOM 719 C CA . GLU A 1 88 ? -3.488 5.820 -29.322 1.00 81.25 88 GLU A CA 1
ATOM 720 C C . GLU A 1 88 ? -2.222 5.068 -28.904 1.00 81.25 88 GLU A C 1
ATOM 722 O O . GLU A 1 88 ? -1.181 5.092 -29.578 1.00 81.25 88 GLU A O 1
ATOM 727 N N . PHE A 1 89 ? -2.328 4.332 -27.798 1.00 83.38 89 PHE A N 1
ATOM 728 C CA . PHE A 1 89 ? -1.289 3.406 -27.371 1.00 83.38 89 PHE A CA 1
ATOM 729 C C . PHE A 1 89 ? -1.836 2.001 -27.139 1.00 83.38 89 PHE A C 1
ATOM 731 O O . PHE A 1 89 ? -3.007 1.786 -26.830 1.00 83.38 89 PHE A O 1
ATOM 738 N N . LEU A 1 90 ? -0.959 1.017 -27.286 1.00 87.00 90 LEU A N 1
ATOM 739 C CA . LEU A 1 90 ? -1.261 -0.387 -27.067 1.00 87.00 90 LEU A CA 1
ATOM 740 C C . LEU A 1 90 ? -0.104 -1.048 -26.337 1.00 87.00 90 LEU A C 1
ATOM 742 O O . LEU A 1 90 ? 1.055 -0.858 -26.700 1.00 87.00 90 LEU A O 1
ATOM 746 N N . VAL A 1 91 ? -0.435 -1.852 -25.330 1.00 88.75 91 VAL A N 1
ATOM 747 C CA . VAL A 1 91 ? 0.530 -2.640 -24.562 1.00 88.75 91 VAL A CA 1
ATOM 748 C C . VAL A 1 91 ? 0.330 -4.108 -24.906 1.00 88.75 91 VAL A C 1
ATOM 750 O O . VAL A 1 91 ? -0.766 -4.659 -24.741 1.00 88.75 91 VAL A O 1
ATOM 753 N N . THR A 1 92 ? 1.377 -4.757 -25.406 1.00 90.81 92 THR A N 1
ATOM 754 C CA . THR A 1 92 ? 1.314 -6.177 -25.755 1.00 90.81 92 THR A CA 1
ATOM 755 C C . THR A 1 92 ? 1.148 -7.049 -24.510 1.00 90.81 92 THR A C 1
ATOM 757 O O . THR A 1 92 ? 1.587 -6.716 -23.404 1.00 90.81 92 THR A O 1
ATOM 760 N N . ARG A 1 93 ? 0.509 -8.208 -24.698 1.00 92.62 93 ARG A N 1
ATOM 761 C CA . ARG A 1 93 ? 0.454 -9.260 -23.677 1.00 92.62 93 ARG A CA 1
ATOM 762 C C . ARG A 1 93 ? 1.858 -9.775 -23.362 1.00 92.62 93 ARG A C 1
ATOM 764 O O . ARG A 1 93 ? 2.719 -9.781 -24.242 1.00 92.62 93 ARG A O 1
ATOM 771 N N . GLY A 1 94 ? 2.070 -10.281 -22.156 1.00 92.38 94 GLY A N 1
ATOM 772 C CA . GLY A 1 94 ? 3.343 -10.883 -21.782 1.00 92.38 94 GLY A CA 1
ATOM 773 C C . GLY A 1 94 ? 3.643 -10.810 -20.296 1.00 92.38 94 GLY A C 1
ATOM 774 O O . GLY A 1 94 ? 2.760 -10.597 -19.472 1.00 92.38 94 GLY A O 1
ATOM 775 N N . MET A 1 95 ? 4.912 -11.005 -19.968 1.00 94.38 95 MET A N 1
ATOM 776 C CA . MET A 1 95 ? 5.461 -10.974 -18.621 1.00 94.38 95 MET A CA 1
ATOM 777 C C . MET A 1 95 ? 6.578 -9.934 -18.542 1.00 94.38 95 MET A C 1
ATOM 779 O O . MET A 1 95 ? 7.405 -9.835 -19.448 1.00 94.38 95 MET A O 1
ATOM 783 N N . TYR A 1 96 ? 6.649 -9.190 -17.445 1.00 95.00 96 TYR A N 1
ATOM 784 C CA . TYR A 1 96 ? 7.722 -8.223 -17.234 1.00 95.00 96 TYR A CA 1
ATOM 785 C C . TYR A 1 96 ? 8.086 -8.132 -15.756 1.00 95.00 96 TYR A C 1
ATOM 787 O O . TYR A 1 96 ? 7.215 -8.000 -14.898 1.00 95.00 96 TYR A O 1
ATOM 795 N N . PHE A 1 97 ? 9.377 -8.237 -15.448 1.00 94.25 97 PHE A N 1
ATOM 796 C CA . PHE A 1 97 ? 9.876 -8.120 -14.084 1.00 94.25 97 PHE A CA 1
ATOM 797 C C . PHE A 1 97 ? 10.159 -6.661 -13.735 1.00 94.25 97 PHE A C 1
ATOM 799 O O . PHE A 1 97 ? 10.770 -5.953 -14.535 1.00 94.25 97 PHE A O 1
ATOM 806 N N . VAL A 1 98 ? 9.777 -6.240 -12.528 1.00 91.75 98 VAL A N 1
ATOM 807 C CA . VAL A 1 98 ? 10.034 -4.904 -11.970 1.00 91.75 98 VAL A CA 1
ATOM 808 C C . VAL A 1 98 ? 10.460 -5.044 -10.508 1.00 91.75 98 VAL A C 1
ATOM 810 O O . VAL A 1 98 ? 9.661 -5.418 -9.660 1.00 91.75 98 VAL A O 1
ATOM 813 N N . ASN A 1 99 ? 11.730 -4.779 -10.201 1.00 87.62 99 ASN A N 1
ATOM 814 C CA . ASN A 1 99 ? 12.357 -4.916 -8.878 1.00 87.62 99 ASN A CA 1
ATOM 815 C C . ASN A 1 99 ? 11.987 -6.230 -8.156 1.00 87.62 99 ASN A C 1
ATOM 817 O O . ASN A 1 99 ? 11.702 -6.251 -6.960 1.00 87.62 99 ASN A O 1
ATOM 821 N N . GLY A 1 100 ? 11.955 -7.335 -8.905 1.00 89.69 100 GLY A N 1
ATOM 822 C CA . GLY A 1 100 ? 11.614 -8.659 -8.386 1.00 89.69 100 GLY A CA 1
ATOM 823 C C . GLY A 1 100 ? 10.120 -8.996 -8.384 1.00 89.69 100 GLY A C 1
ATOM 824 O O . GLY A 1 100 ? 9.782 -10.160 -8.176 1.00 89.69 100 GLY A O 1
ATOM 825 N N . LEU A 1 101 ? 9.234 -8.035 -8.661 1.00 90.81 101 LEU A N 1
ATOM 826 C CA . LEU A 1 101 ? 7.822 -8.293 -8.944 1.00 90.81 101 LEU A CA 1
ATOM 827 C C . LEU A 1 101 ? 7.655 -8.817 -10.366 1.00 90.81 101 LEU A C 1
ATOM 829 O O . LEU A 1 101 ? 8.297 -8.322 -11.289 1.00 90.81 101 LEU A O 1
ATOM 833 N N . LEU A 1 102 ? 6.772 -9.793 -10.548 1.00 93.31 102 LEU A N 1
ATOM 834 C CA . LEU A 1 102 ? 6.387 -10.296 -11.861 1.00 93.31 102 LEU A CA 1
ATOM 835 C C . LEU A 1 102 ? 5.041 -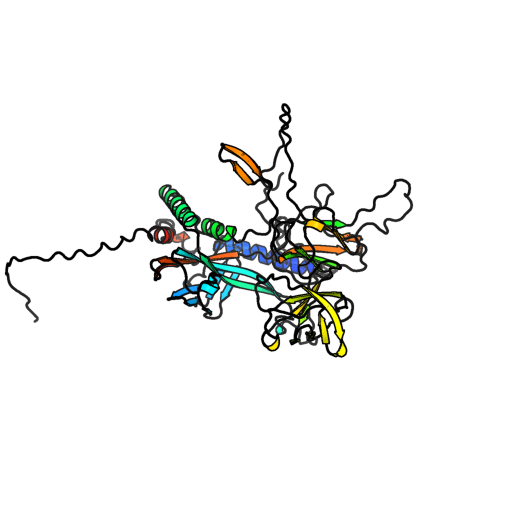9.685 -12.256 1.00 93.31 102 LEU A C 1
ATOM 837 O O . LEU A 1 102 ? 4.009 -10.049 -11.700 1.00 93.31 102 LEU A O 1
ATOM 841 N N . CYS A 1 103 ? 5.061 -8.787 -13.236 1.00 93.56 103 CYS A N 1
ATOM 842 C CA . CYS A 1 103 ? 3.856 -8.256 -13.859 1.00 93.56 103 CYS A CA 1
ATOM 843 C C . CYS A 1 103 ? 3.432 -9.192 -14.991 1.00 93.56 103 CYS A C 1
ATOM 845 O O . CYS A 1 103 ? 4.255 -9.566 -15.833 1.00 93.56 103 CYS A O 1
ATOM 847 N N . VAL A 1 104 ? 2.152 -9.557 -15.021 1.00 92.75 104 VAL A N 1
ATOM 848 C CA . VAL A 1 104 ? 1.570 -10.397 -16.073 1.00 92.75 104 VAL A CA 1
ATOM 849 C C . VAL A 1 104 ? 0.455 -9.623 -16.755 1.00 92.75 104 VAL A C 1
ATOM 851 O O . VAL A 1 104 ? -0.451 -9.112 -16.101 1.00 92.75 104 VAL A O 1
ATOM 854 N N . ASN A 1 105 ? 0.546 -9.529 -18.076 1.00 90.19 105 ASN A N 1
ATOM 855 C CA . ASN A 1 105 ? -0.494 -8.995 -18.932 1.00 90.19 105 ASN A CA 1
ATOM 856 C C . ASN A 1 105 ? -1.042 -10.122 -19.807 1.00 90.19 105 ASN A C 1
ATOM 858 O O . ASN A 1 105 ? -0.432 -10.481 -20.815 1.00 90.19 105 ASN A O 1
ATOM 862 N N . ASP A 1 106 ? -2.186 -10.688 -19.426 1.00 86.81 106 ASP A N 1
ATOM 863 C CA . ASP A 1 106 ? -2.788 -11.825 -20.136 1.00 86.81 106 ASP A CA 1
ATOM 864 C C . ASP A 1 106 ? -3.462 -11.430 -21.457 1.00 86.81 106 ASP A C 1
ATOM 866 O O . ASP A 1 106 ? -3.739 -12.279 -22.310 1.00 86.81 106 ASP A O 1
ATOM 870 N N . GLN A 1 107 ? -3.711 -10.135 -21.656 1.00 80.75 107 GLN A N 1
ATOM 871 C CA . GLN A 1 107 ? -4.446 -9.610 -22.800 1.00 80.75 107 GLN A CA 1
ATOM 872 C C . GLN A 1 107 ? -3.663 -8.498 -23.494 1.00 80.75 107 GLN A C 1
ATOM 874 O O . GLN A 1 107 ? -2.808 -7.843 -22.911 1.00 80.75 107 GLN A O 1
ATOM 879 N N . VAL A 1 108 ? -3.945 -8.268 -24.773 1.00 73.25 108 VAL A N 1
ATOM 880 C CA . VAL A 1 108 ? -3.470 -7.044 -25.422 1.00 73.25 108 VAL A CA 1
ATOM 881 C C . VAL A 1 108 ? -4.364 -5.912 -24.928 1.00 73.25 108 VAL A C 1
ATOM 883 O O . VAL A 1 108 ? -5.569 -5.951 -25.166 1.00 73.25 108 VAL A O 1
ATOM 886 N N . ARG A 1 109 ? -3.793 -4.930 -24.225 1.00 65.94 109 ARG A N 1
ATOM 887 C CA . ARG A 1 109 ? -4.551 -3.769 -23.747 1.00 65.94 109 ARG A CA 1
ATOM 888 C C . ARG A 1 109 ? -4.420 -2.644 -24.769 1.00 65.94 109 ARG A C 1
ATOM 890 O O . ARG A 1 109 ? -3.334 -2.090 -24.935 1.00 65.94 109 ARG A O 1
ATOM 897 N N . THR A 1 110 ? -5.513 -2.324 -25.460 1.00 59.06 110 THR A N 1
ATOM 898 C CA . THR A 1 110 ? -5.682 -1.026 -26.128 1.00 59.06 110 THR A CA 1
ATOM 899 C C . THR A 1 110 ? -5.861 0.015 -25.035 1.00 59.06 110 THR A C 1
ATOM 901 O O . THR A 1 110 ? -6.764 -0.102 -24.211 1.00 59.06 110 THR A O 1
ATOM 904 N N . GLY A 1 111 ? -4.939 0.961 -24.974 1.00 53.84 111 GLY A N 1
ATOM 905 C CA . GLY A 1 111 ? -4.712 1.816 -23.824 1.00 53.84 111 GLY A CA 1
ATOM 906 C C . GLY A 1 111 ? -5.691 2.968 -23.629 1.00 53.84 111 GLY A C 1
ATOM 907 O O . GLY A 1 111 ? -5.607 3.647 -22.614 1.00 53.84 111 GLY A O 1
ATOM 908 N N . GLY A 1 112 ? -6.605 3.193 -24.572 1.00 63.53 112 GLY A N 1
ATOM 909 C CA . GLY A 1 112 ? -7.327 4.461 -24.629 1.00 63.53 112 GLY A CA 1
ATOM 910 C C . GLY A 1 112 ? -6.438 5.569 -25.197 1.00 63.53 112 GLY A C 1
ATOM 911 O O . GLY A 1 112 ? -5.446 5.294 -25.888 1.00 63.53 112 GLY A O 1
ATOM 912 N N . ALA A 1 113 ? -6.818 6.817 -24.939 1.00 63.03 113 ALA A N 1
ATOM 913 C CA . ALA A 1 113 ? -6.116 7.978 -25.464 1.00 63.03 113 ALA A CA 1
ATOM 914 C C . ALA A 1 113 ? -4.828 8.250 -24.665 1.00 63.03 113 ALA A C 1
ATOM 916 O O . ALA A 1 113 ? -4.762 8.100 -23.445 1.00 63.03 113 ALA A O 1
ATOM 917 N N . LEU A 1 114 ? -3.751 8.625 -25.356 1.00 65.88 114 LEU A N 1
ATOM 918 C CA . LEU A 1 114 ? -2.435 8.819 -24.743 1.00 65.88 114 LEU A CA 1
ATOM 919 C C . LEU A 1 114 ? -2.417 9.990 -23.737 1.00 65.88 114 LEU A C 1
ATOM 921 O O . LEU A 1 114 ? -1.611 9.984 -22.807 1.00 65.88 114 LEU A O 1
ATOM 925 N N . ASN A 1 115 ? -3.315 10.966 -23.877 1.00 60.28 115 ASN A N 1
ATOM 926 C CA . ASN A 1 115 ? -3.511 12.042 -22.901 1.00 60.28 115 ASN A CA 1
ATOM 927 C C . ASN A 1 115 ? -4.015 11.520 -21.541 1.00 60.28 115 ASN A C 1
ATOM 929 O O . ASN A 1 115 ? -3.505 11.963 -20.513 1.00 60.28 115 ASN A O 1
ATOM 933 N N . GLU A 1 116 ? -4.898 10.514 -21.521 1.00 63.97 116 GLU A N 1
ATOM 934 C CA . GLU A 1 116 ? -5.353 9.834 -20.296 1.00 63.97 116 GLU A CA 1
ATOM 935 C C . GLU A 1 116 ? -4.187 9.128 -19.594 1.00 63.97 116 GLU A C 1
ATOM 937 O O . GLU A 1 116 ? -4.041 9.206 -18.374 1.00 63.97 116 GLU A O 1
ATOM 942 N N . LEU A 1 117 ? -3.302 8.493 -20.369 1.00 69.12 117 LEU A N 1
ATOM 943 C CA . LEU A 1 117 ? -2.098 7.839 -19.851 1.00 69.12 117 LEU A CA 1
ATOM 944 C C . LEU A 1 117 ? -1.115 8.832 -19.217 1.00 69.12 117 LEU A C 1
ATOM 946 O O . LEU A 1 117 ? -0.457 8.509 -18.225 1.00 69.12 117 LEU A O 1
ATOM 950 N N . ILE A 1 118 ? -0.975 10.009 -19.831 1.00 63.53 118 ILE A N 1
ATOM 951 C CA . ILE A 1 118 ? -0.058 11.076 -19.407 1.00 63.53 118 ILE A CA 1
ATOM 952 C C . ILE A 1 118 ? -0.671 11.930 -18.281 1.00 63.53 118 ILE A C 1
ATOM 954 O O . ILE A 1 118 ? 0.041 12.698 -17.636 1.00 63.53 118 ILE A O 1
ATOM 958 N N . GLY A 1 119 ? -1.973 11.788 -18.017 1.00 57.69 119 GLY A N 1
ATOM 959 C CA . GLY A 1 119 ? -2.702 12.643 -17.083 1.00 57.69 119 GLY A CA 1
ATOM 960 C C . GLY A 1 119 ? -2.801 14.094 -17.564 1.00 57.69 119 GLY A C 1
ATOM 961 O O . GLY A 1 119 ? -2.881 14.999 -16.738 1.00 57.69 119 GLY A O 1
ATOM 962 N N . CYS A 1 120 ? -2.749 14.331 -18.882 1.00 53.75 120 CYS A N 1
ATOM 963 C CA . CYS A 1 120 ? -2.957 15.663 -19.447 1.00 53.75 120 CYS A CA 1
ATOM 964 C C . CYS A 1 120 ? -4.452 15.896 -19.669 1.00 53.75 120 CYS A C 1
ATOM 966 O O . CYS A 1 120 ? -5.088 15.142 -20.398 1.00 53.75 120 CYS A O 1
ATOM 968 N N . GLU A 1 121 ? -4.994 16.981 -19.114 1.00 54.03 121 GLU A N 1
ATOM 969 C CA . GLU A 1 121 ? -6.358 17.449 -19.416 1.00 54.03 121 GLU A CA 1
ATOM 970 C C . GLU A 1 121 ? -6.460 18.127 -20.801 1.00 54.03 121 GLU A C 1
ATOM 972 O O . GLU A 1 121 ? -7.512 18.636 -21.179 1.00 54.03 121 GLU A O 1
ATOM 977 N N . CYS A 1 122 ? -5.361 18.164 -21.560 1.00 53.41 122 CYS A N 1
ATOM 978 C CA . CYS A 1 122 ? -5.300 18.750 -22.890 1.00 53.41 122 CYS A CA 1
ATOM 979 C C . CYS A 1 122 ? -5.922 17.833 -23.962 1.00 53.41 122 CYS A C 1
ATOM 981 O O . CYS A 1 122 ? -5.698 16.619 -23.971 1.00 53.41 122 CYS A O 1
ATOM 983 N N . GLU A 1 123 ? -6.677 18.428 -24.895 1.00 58.81 123 GLU A N 1
ATOM 984 C CA . GLU A 1 123 ? -7.203 17.725 -26.079 1.00 58.81 123 GLU A CA 1
ATOM 985 C C . GLU A 1 123 ? -6.083 17.340 -27.061 1.00 58.81 123 GLU A C 1
ATOM 987 O O . GLU A 1 123 ? -6.192 16.314 -27.721 1.00 58.81 123 GLU A O 1
ATOM 992 N N . GLU A 1 124 ? -4.989 18.111 -27.112 1.00 67.81 124 GLU A N 1
ATOM 993 C CA . GLU A 1 124 ? -3.817 17.843 -27.953 1.00 67.81 124 GLU A CA 1
ATOM 994 C C . GLU A 1 124 ? -2.535 17.824 -27.111 1.00 67.81 124 GLU A C 1
ATOM 996 O O . GLU A 1 124 ? -2.307 18.700 -26.272 1.00 67.81 124 GLU A O 1
ATOM 1001 N N . LEU A 1 125 ? -1.669 16.837 -27.353 1.00 77.06 125 LEU A N 1
ATOM 1002 C CA . LEU A 1 125 ? -0.378 16.739 -26.671 1.00 77.06 125 LEU A CA 1
ATOM 1003 C C . LEU A 1 125 ? 0.616 17.765 -27.224 1.00 77.06 125 LEU A C 1
ATOM 1005 O O . LEU A 1 125 ? 0.876 17.823 -28.427 1.00 77.06 125 LEU A O 1
ATOM 1009 N N . GLU A 1 126 ? 1.237 18.515 -26.319 1.00 84.12 126 GLU A N 1
ATOM 1010 C CA . GLU A 1 126 ? 2.274 19.490 -26.648 1.00 84.12 126 GLU A CA 1
ATOM 1011 C C . GLU A 1 126 ? 3.548 18.828 -27.204 1.00 84.12 126 GLU A C 1
ATOM 1013 O O . GLU A 1 126 ? 3.851 17.663 -26.927 1.00 84.12 126 GLU A O 1
ATOM 1018 N N . ASP A 1 127 ? 4.364 19.594 -27.924 1.00 86.19 127 ASP A N 1
ATOM 1019 C CA . ASP A 1 127 ? 5.712 19.154 -28.283 1.00 86.19 127 ASP A CA 1
ATOM 1020 C C . ASP A 1 127 ? 6.586 18.987 -27.023 1.00 86.19 127 ASP A C 1
ATOM 1022 O O . ASP A 1 127 ? 6.454 19.715 -26.025 1.00 86.19 127 ASP A O 1
ATOM 1026 N N . GLY A 1 128 ? 7.480 17.998 -27.055 1.00 87.00 128 GLY A N 1
ATOM 1027 C CA . GLY A 1 128 ? 8.363 17.666 -25.942 1.00 87.00 128 GLY A CA 1
ATOM 1028 C C . GLY A 1 128 ? 8.718 16.184 -25.845 1.00 87.00 128 GLY A C 1
ATOM 1029 O O . GLY A 1 128 ? 8.444 15.379 -26.739 1.00 87.00 128 GLY A O 1
ATOM 1030 N N . VAL A 1 129 ? 9.354 15.833 -24.729 1.00 86.06 129 VAL A N 1
ATOM 1031 C CA . VAL A 1 129 ? 9.777 14.464 -24.418 1.00 86.06 129 VAL A CA 1
ATOM 1032 C C . VAL A 1 129 ? 8.800 13.850 -23.424 1.00 86.06 129 VAL A C 1
ATOM 1034 O O . VAL A 1 129 ? 8.499 14.442 -22.390 1.00 86.06 129 VAL A O 1
ATOM 1037 N N . TYR A 1 130 ? 8.332 12.642 -23.718 1.00 86.81 130 TYR A N 1
ATOM 1038 C CA . TYR A 1 130 ? 7.420 11.886 -22.872 1.00 86.81 130 TYR A CA 1
ATOM 1039 C C . TYR A 1 130 ? 8.049 10.561 -22.454 1.00 86.81 130 TYR A C 1
ATOM 1041 O O . TYR A 1 130 ? 8.571 9.806 -23.275 1.00 86.81 130 TYR A O 1
ATOM 1049 N N . LEU A 1 131 ? 7.967 10.262 -21.163 1.00 87.25 131 LEU A N 1
ATOM 1050 C CA . LEU A 1 131 ? 8.422 9.017 -20.565 1.00 87.25 131 LEU A CA 1
ATOM 1051 C C . LEU A 1 131 ? 7.217 8.129 -20.271 1.00 87.25 131 LEU A C 1
ATOM 1053 O O . LEU A 1 131 ? 6.357 8.495 -19.473 1.00 87.25 131 LEU A O 1
ATOM 1057 N N . ILE A 1 132 ? 7.186 6.950 -20.886 1.00 88.62 132 ILE A N 1
ATOM 1058 C CA . ILE A 1 132 ? 6.211 5.900 -20.606 1.00 88.62 132 ILE A CA 1
ATOM 1059 C C . ILE A 1 132 ? 6.859 4.856 -19.705 1.00 88.62 132 ILE A C 1
ATOM 1061 O O . ILE A 1 132 ? 7.918 4.302 -20.025 1.00 88.62 132 ILE A O 1
ATOM 1065 N N . TYR A 1 133 ? 6.215 4.562 -18.585 1.00 89.12 133 TYR A N 1
ATOM 1066 C CA . TYR A 1 133 ? 6.740 3.666 -17.569 1.00 89.12 133 TYR A CA 1
ATOM 1067 C C . TYR A 1 133 ? 5.658 2.773 -16.969 1.00 89.12 133 TYR A C 1
ATOM 1069 O O . TYR A 1 133 ? 4.468 3.069 -17.022 1.00 89.12 133 TYR A O 1
ATOM 1077 N N . LEU A 1 134 ? 6.093 1.645 -16.421 1.00 89.69 134 LEU A N 1
ATOM 1078 C CA . LEU A 1 134 ? 5.273 0.713 -15.667 1.00 89.69 134 LEU A CA 1
ATOM 1079 C C . LEU A 1 134 ? 5.368 1.074 -14.187 1.00 89.69 134 LEU A C 1
ATOM 1081 O O . LEU A 1 134 ? 6.475 1.221 -13.676 1.00 89.69 134 LEU A O 1
ATOM 1085 N N . ASP A 1 135 ? 4.226 1.204 -13.531 1.00 87.44 135 ASP A N 1
ATOM 1086 C CA . ASP A 1 135 ? 4.048 1.316 -12.086 1.00 87.44 135 ASP A CA 1
ATOM 1087 C C . ASP A 1 135 ? 3.465 -0.013 -11.594 1.00 87.44 135 ASP A C 1
ATOM 1089 O O . ASP A 1 135 ? 2.423 -0.432 -12.094 1.00 87.44 135 ASP A O 1
ATOM 1093 N N . ALA A 1 136 ? 4.154 -0.704 -10.689 1.00 87.38 136 ALA A N 1
ATOM 1094 C CA . ALA A 1 136 ? 3.781 -2.022 -10.187 1.00 87.38 136 ALA A CA 1
ATOM 1095 C C . ALA A 1 136 ? 3.843 -2.065 -8.660 1.00 87.38 136 ALA A C 1
ATOM 1097 O O . ALA A 1 136 ? 4.832 -1.639 -8.064 1.00 87.38 136 ALA A O 1
ATOM 1098 N N . TRP A 1 137 ? 2.823 -2.628 -8.023 1.00 84.56 137 TRP A N 1
ATOM 1099 C CA . TRP A 1 137 ? 2.730 -2.722 -6.568 1.00 84.56 137 TRP A CA 1
ATOM 1100 C C . TRP A 1 137 ? 1.995 -3.990 -6.140 1.00 84.56 137 TRP A C 1
ATOM 1102 O O . TRP A 1 137 ? 1.390 -4.701 -6.944 1.00 84.56 137 TRP A O 1
ATOM 1112 N N . GLU A 1 138 ? 2.068 -4.291 -4.850 1.00 83.81 138 GLU A N 1
ATOM 1113 C CA . GLU A 1 138 ? 1.305 -5.369 -4.234 1.00 83.81 138 GLU A CA 1
ATOM 1114 C C . GLU A 1 138 ? 0.050 -4.798 -3.576 1.00 83.81 138 GLU A C 1
ATOM 1116 O O . GLU A 1 138 ? 0.131 -3.925 -2.709 1.00 83.81 138 GLU A O 1
ATOM 1121 N N . ARG A 1 139 ? -1.108 -5.292 -4.010 1.00 83.19 139 ARG A N 1
ATOM 1122 C CA . ARG A 1 139 ? -2.418 -4.910 -3.496 1.00 83.19 139 ARG A CA 1
ATOM 1123 C C . ARG A 1 139 ? -3.039 -6.045 -2.706 1.00 83.19 139 ARG A C 1
ATOM 1125 O O . ARG A 1 139 ? -3.049 -7.184 -3.166 1.00 83.19 139 ARG A O 1
ATOM 1132 N N . HIS A 1 140 ? -3.630 -5.712 -1.569 1.00 85.06 140 HIS A N 1
ATOM 1133 C CA . HIS A 1 140 ? -4.470 -6.628 -0.811 1.00 85.06 140 HIS A CA 1
ATOM 1134 C C . HIS A 1 140 ? -5.880 -6.724 -1.399 1.00 85.06 140 HIS A C 1
ATOM 1136 O O . HIS A 1 140 ? -6.435 -5.731 -1.862 1.00 85.06 140 HIS A O 1
ATOM 1142 N N . LEU A 1 141 ? -6.426 -7.936 -1.394 1.00 85.44 141 LEU A N 1
ATOM 1143 C CA . LEU A 1 141 ? -7.761 -8.275 -1.862 1.00 85.44 141 LEU A CA 1
ATOM 1144 C C . LEU A 1 141 ? -8.513 -9.043 -0.779 1.00 85.44 141 LEU A C 1
ATOM 1146 O O . LEU A 1 141 ? -8.001 -10.009 -0.198 1.00 85.44 141 LEU A O 1
ATOM 1150 N N . SER A 1 142 ? -9.765 -8.647 -0.580 1.00 85.31 142 SER A N 1
ATOM 1151 C CA . SER A 1 142 ? -10.740 -9.344 0.264 1.00 85.31 142 SER A CA 1
ATOM 1152 C C . SER A 1 142 ? -11.847 -9.974 -0.579 1.00 85.31 142 SER A C 1
ATOM 1154 O O . SER A 1 142 ? -11.972 -9.678 -1.770 1.00 85.31 142 SER A O 1
ATOM 1156 N N . TYR A 1 143 ? -12.669 -10.833 0.031 1.00 85.88 143 TYR A N 1
ATOM 1157 C CA . TYR A 1 143 ? -13.780 -11.483 -0.673 1.00 85.88 143 TYR A CA 1
ATOM 1158 C C . TYR A 1 143 ? -14.760 -10.486 -1.310 1.00 85.88 143 TYR A C 1
ATOM 1160 O O . TYR A 1 143 ? -15.439 -10.827 -2.267 1.00 85.88 143 TYR A O 1
ATOM 1168 N N . ILE A 1 144 ? -14.841 -9.261 -0.779 1.00 84.00 144 ILE A N 1
ATOM 1169 C CA . ILE A 1 144 ? -15.743 -8.209 -1.264 1.00 84.00 144 ILE A CA 1
ATOM 1170 C C . ILE A 1 144 ? -15.427 -7.854 -2.720 1.00 84.00 144 ILE A C 1
ATOM 1172 O O . ILE A 1 144 ? -16.309 -7.489 -3.490 1.00 84.00 144 ILE A O 1
ATOM 1176 N N . GLU A 1 145 ? -14.155 -7.966 -3.094 1.00 79.94 145 GLU A N 1
ATOM 1177 C CA . GLU A 1 145 ? -13.663 -7.644 -4.430 1.00 79.94 145 GLU A CA 1
ATOM 1178 C C . GLU A 1 145 ? -13.559 -8.883 -5.324 1.00 79.94 145 GLU A C 1
ATOM 1180 O O . GLU A 1 145 ? -13.561 -8.762 -6.547 1.00 79.94 145 GLU A O 1
ATOM 1185 N N . ASP A 1 146 ? -13.446 -10.071 -4.724 1.00 82.31 146 ASP A N 1
ATOM 1186 C CA . ASP A 1 146 ? -13.383 -11.355 -5.418 1.00 82.31 146 ASP A CA 1
ATOM 1187 C C . ASP A 1 146 ? -14.028 -12.457 -4.557 1.00 82.31 146 ASP A C 1
ATOM 1189 O O . ASP A 1 146 ? -13.376 -13.120 -3.743 1.00 82.31 146 ASP A O 1
ATOM 1193 N N . ASP A 1 147 ? -15.336 -12.654 -4.744 1.00 84.00 147 ASP A N 1
ATOM 1194 C CA . ASP A 1 147 ? -16.153 -13.593 -3.956 1.00 84.00 147 ASP A CA 1
ATOM 1195 C C . ASP A 1 147 ? -15.734 -15.062 -4.173 1.00 84.00 147 ASP A C 1
ATOM 1197 O O . ASP A 1 147 ? -16.011 -15.934 -3.346 1.00 84.00 147 ASP A O 1
ATOM 1201 N N . THR A 1 148 ? -14.967 -15.351 -5.236 1.00 86.62 148 THR A N 1
ATOM 1202 C CA . THR A 1 148 ? -14.442 -16.701 -5.505 1.00 86.62 148 THR A CA 1
ATOM 1203 C C . THR A 1 148 ? -13.434 -17.171 -4.454 1.00 86.62 148 THR A C 1
ATOM 1205 O O . THR A 1 148 ? -13.153 -18.368 -4.366 1.00 86.62 148 THR A O 1
ATOM 1208 N N . MET A 1 149 ? -12.914 -16.252 -3.631 1.00 87.00 149 MET A N 1
ATOM 1209 C CA . MET A 1 149 ? -11.975 -16.558 -2.549 1.00 87.00 149 MET A CA 1
ATOM 1210 C C . MET A 1 149 ? -12.638 -17.187 -1.315 1.00 87.00 149 MET A C 1
ATOM 1212 O O . MET A 1 149 ? -11.928 -17.743 -0.474 1.00 87.00 149 MET A O 1
ATOM 1216 N N . ARG A 1 150 ? -13.970 -17.118 -1.187 1.00 86.12 150 ARG A N 1
ATOM 1217 C CA . ARG A 1 150 ? -14.696 -17.687 -0.041 1.00 86.12 150 ARG A CA 1
ATOM 1218 C C . ARG A 1 150 ? -14.713 -19.211 -0.071 1.00 86.12 150 ARG A C 1
ATOM 1220 O O . ARG A 1 150 ? -14.860 -19.832 -1.125 1.00 86.12 150 ARG A O 1
ATOM 1227 N N . GLU A 1 151 ? -14.643 -19.824 1.112 1.00 88.12 151 GLU A N 1
ATOM 1228 C CA . GLU A 1 151 ? -14.663 -21.281 1.236 1.00 88.12 151 GLU A CA 1
ATOM 1229 C C . GLU A 1 151 ? -16.084 -21.828 1.040 1.00 88.12 151 GLU A C 1
ATOM 1231 O O . GLU A 1 151 ? -16.928 -21.815 1.944 1.00 88.12 151 GLU A O 1
ATOM 1236 N N . GLN A 1 152 ? -16.338 -22.333 -0.166 1.00 88.19 152 GLN A N 1
ATOM 1237 C CA . GLN A 1 152 ? -17.640 -22.843 -0.596 1.00 88.19 152 GLN A CA 1
ATOM 1238 C C . GLN A 1 152 ? -18.117 -24.026 0.258 1.00 88.19 152 GLN A C 1
ATOM 1240 O O . GLN A 1 152 ? -19.306 -24.128 0.563 1.00 88.19 152 GLN A O 1
ATOM 1245 N N . ALA A 1 153 ? -17.209 -24.901 0.702 1.00 88.00 153 ALA A N 1
ATOM 1246 C CA . ALA A 1 153 ? -17.565 -26.052 1.530 1.00 88.00 153 ALA A CA 1
ATOM 1247 C C . ALA A 1 153 ? -17.997 -25.659 2.954 1.00 88.00 153 ALA A C 1
ATOM 1249 O O . ALA A 1 153 ? -18.679 -26.435 3.623 1.00 88.00 153 ALA A O 1
ATOM 1250 N N . LEU A 1 154 ? -17.629 -24.457 3.408 1.00 87.25 154 LEU A N 1
ATOM 1251 C CA . LEU A 1 154 ? -18.004 -23.899 4.710 1.00 87.25 154 LEU A CA 1
ATOM 1252 C C . LEU A 1 154 ? -19.123 -22.853 4.593 1.00 87.25 154 LEU A C 1
ATOM 1254 O O . LEU A 1 154 ? -19.286 -22.022 5.482 1.00 87.25 154 LEU A O 1
ATOM 1258 N N . GLY A 1 155 ? -19.898 -22.889 3.503 1.00 83.44 155 GLY A N 1
ATOM 1259 C CA . GLY A 1 155 ? -21.018 -21.971 3.293 1.00 83.44 155 GLY A CA 1
ATOM 1260 C C . GLY A 1 155 ? -20.592 -20.547 2.936 1.00 83.44 155 GLY A C 1
ATOM 1261 O O . GLY A 1 155 ? -21.332 -19.614 3.224 1.00 83.44 155 GLY A O 1
ATOM 1262 N N . GLY A 1 156 ? -19.412 -20.379 2.332 1.00 83.38 156 GLY A N 1
ATOM 1263 C CA . GLY A 1 156 ? -18.888 -19.073 1.937 1.00 83.38 156 GLY A CA 1
ATOM 1264 C C . GLY A 1 156 ? -18.143 -18.344 3.058 1.00 83.38 156 GLY A C 1
ATOM 1265 O O . GLY A 1 156 ? -18.104 -17.119 3.069 1.00 83.38 156 GLY A O 1
ATOM 1266 N N . ALA A 1 157 ? -17.562 -19.070 4.016 1.00 84.75 157 ALA A N 1
ATOM 1267 C CA . ALA A 1 157 ? -16.794 -18.450 5.091 1.00 84.75 157 ALA A CA 1
ATOM 1268 C C . ALA A 1 157 ? -15.576 -17.680 4.542 1.00 84.75 157 ALA A C 1
ATOM 1270 O O . ALA A 1 157 ? -14.814 -18.207 3.720 1.00 84.75 157 ALA A O 1
ATOM 1271 N N . ASP A 1 158 ? -15.378 -16.454 5.034 1.00 84.88 158 ASP A N 1
ATOM 1272 C CA . ASP A 1 158 ? -14.135 -15.709 4.844 1.00 84.88 158 ASP A CA 1
ATOM 1273 C C . ASP A 1 158 ? -13.069 -16.268 5.791 1.00 84.88 158 ASP A C 1
ATOM 1275 O O . ASP A 1 158 ? -13.231 -16.266 7.011 1.00 84.88 158 ASP A O 1
ATOM 1279 N N . THR A 1 159 ? -12.009 -16.826 5.216 1.00 85.50 159 THR A N 1
ATOM 1280 C CA . THR A 1 159 ? -10.962 -17.537 5.966 1.00 85.50 159 THR A CA 1
ATOM 1281 C C . THR A 1 159 ? -9.590 -16.908 5.799 1.00 85.50 159 THR A C 1
ATOM 1283 O O . THR A 1 159 ? -8.756 -17.004 6.697 1.00 85.50 159 THR A O 1
ATOM 1286 N N . ALA A 1 160 ? -9.326 -16.299 4.644 1.00 87.69 160 ALA A N 1
ATOM 1287 C CA . ALA A 1 160 ? -8.054 -15.680 4.340 1.00 87.69 160 ALA A CA 1
ATOM 1288 C C . ALA A 1 160 ? -8.195 -14.714 3.167 1.00 87.69 160 ALA A C 1
ATOM 1290 O O . ALA A 1 160 ? -8.871 -14.986 2.178 1.00 87.69 160 ALA A O 1
ATOM 1291 N N . THR A 1 161 ? -7.427 -13.639 3.238 1.00 88.88 161 THR A N 1
ATOM 1292 C CA . THR A 1 161 ? -7.309 -12.645 2.175 1.00 88.88 161 THR A CA 1
ATOM 1293 C C . THR A 1 161 ? -6.117 -12.954 1.264 1.00 88.88 161 THR A C 1
ATOM 1295 O O . THR A 1 161 ? -5.363 -13.914 1.491 1.00 88.88 161 THR A O 1
ATOM 1298 N N . ARG A 1 162 ? -5.960 -12.201 0.173 1.00 88.06 162 ARG A N 1
ATOM 1299 C CA . ARG A 1 162 ? -4.896 -12.425 -0.817 1.00 88.06 162 ARG A CA 1
ATOM 1300 C C . ARG A 1 162 ? -4.168 -11.136 -1.146 1.00 88.06 162 ARG A C 1
ATOM 1302 O O . ARG A 1 162 ? -4.695 -10.050 -0.964 1.00 88.06 162 ARG A O 1
ATOM 1309 N N . ALA A 1 163 ? -2.962 -11.285 -1.674 1.00 87.06 163 ALA A N 1
ATOM 1310 C CA . ALA A 1 163 ? -2.233 -10.201 -2.301 1.00 87.06 163 ALA A CA 1
ATOM 1311 C C . ALA A 1 163 ? -2.106 -10.474 -3.804 1.00 87.06 163 ALA A C 1
ATOM 1313 O O . ALA A 1 163 ? -1.812 -11.601 -4.216 1.00 87.06 163 ALA A O 1
ATOM 1314 N N . ARG A 1 164 ? -2.335 -9.452 -4.627 1.00 86.62 164 ARG A N 1
ATOM 1315 C CA . ARG A 1 164 ? -2.205 -9.488 -6.086 1.00 86.62 164 ARG A CA 1
ATOM 1316 C C . ARG A 1 164 ? -1.181 -8.447 -6.515 1.00 86.62 164 ARG A C 1
ATOM 1318 O O . ARG A 1 164 ? -1.191 -7.319 -6.030 1.00 86.62 164 ARG A O 1
ATOM 1325 N N . ILE A 1 165 ? -0.293 -8.833 -7.429 1.00 87.94 165 ILE A N 1
ATOM 1326 C CA . ILE A 1 165 ? 0.585 -7.870 -8.093 1.00 87.94 165 ILE A CA 1
ATOM 1327 C C . ILE A 1 165 ? -0.249 -7.126 -9.124 1.00 87.94 165 ILE A C 1
ATOM 1329 O O . ILE A 1 165 ? -0.661 -7.702 -10.131 1.00 87.94 165 ILE A O 1
ATOM 1333 N N . GLU A 1 166 ? -0.493 -5.857 -8.843 1.00 85.75 166 GLU A N 1
ATOM 1334 C CA . GLU A 1 166 ? -1.172 -4.937 -9.738 1.00 85.75 166 GLU A CA 1
ATOM 1335 C C . GLU A 1 166 ? -0.140 -4.070 -10.445 1.00 85.75 166 GLU A C 1
ATOM 1337 O O . GLU A 1 166 ? 0.970 -3.834 -9.957 1.00 85.75 166 GLU A O 1
ATOM 1342 N N . TRP A 1 167 ? -0.501 -3.617 -11.638 1.00 87.50 167 TRP A N 1
ATOM 1343 C CA . TRP A 1 167 ? 0.354 -2.743 -12.414 1.00 87.50 167 TRP A CA 1
ATOM 1344 C C . TRP A 1 167 ? -0.461 -1.846 -13.336 1.00 87.50 167 TRP A C 1
ATOM 1346 O O . TRP A 1 167 ? -1.560 -2.182 -13.789 1.00 87.50 167 TRP A O 1
ATOM 1356 N N . ARG A 1 168 ? 0.110 -0.687 -13.650 1.00 85.19 168 ARG A N 1
ATOM 1357 C CA . ARG A 1 168 ? -0.455 0.306 -14.560 1.00 85.19 168 ARG A CA 1
ATOM 1358 C C . ARG A 1 168 ? 0.658 0.916 -15.398 1.00 85.19 168 ARG A C 1
ATOM 1360 O O . ARG A 1 168 ? 1.749 1.179 -14.904 1.00 85.19 168 ARG A O 1
ATOM 1367 N N . VAL A 1 169 ? 0.383 1.147 -16.676 1.00 86.06 169 VAL A N 1
ATOM 1368 C CA . VAL A 1 169 ? 1.267 1.975 -17.503 1.00 86.06 169 VAL A CA 1
ATOM 1369 C C . VAL A 1 169 ? 0.911 3.432 -17.243 1.00 86.06 169 VAL A C 1
ATOM 1371 O O . VAL A 1 169 ? -0.267 3.758 -17.134 1.00 86.06 169 VAL A O 1
ATOM 1374 N N . ARG A 1 170 ? 1.917 4.291 -17.121 1.00 85.12 170 ARG A N 1
ATOM 1375 C CA . ARG A 1 170 ? 1.772 5.739 -16.959 1.00 85.12 170 ARG A CA 1
ATOM 1376 C C . ARG A 1 170 ? 2.672 6.466 -17.942 1.00 85.12 170 ARG A C 1
ATOM 1378 O O . ARG A 1 170 ? 3.707 5.939 -18.355 1.00 85.12 170 ARG A O 1
ATOM 1385 N N . GLY A 1 171 ? 2.273 7.675 -18.300 1.00 84.25 171 GLY A N 1
ATOM 1386 C CA . GLY A 1 171 ? 3.049 8.607 -19.098 1.00 84.25 171 GLY A CA 1
ATOM 1387 C C . GLY A 1 171 ? 3.359 9.864 -18.296 1.00 84.25 171 GLY A C 1
ATOM 1388 O O . GLY A 1 171 ? 2.613 10.235 -17.396 1.00 84.25 171 GLY A O 1
ATOM 1389 N N . LYS A 1 172 ? 4.467 10.528 -18.613 1.00 84.06 172 LYS A N 1
ATOM 1390 C CA . LYS A 1 172 ? 4.805 11.839 -18.052 1.00 84.06 172 LYS A CA 1
ATOM 1391 C C . LYS A 1 172 ? 5.542 12.676 -19.089 1.00 84.06 172 LYS A C 1
ATOM 1393 O O . LYS A 1 172 ? 6.467 12.168 -19.722 1.00 84.06 172 LYS A O 1
ATOM 1398 N N . LYS A 1 173 ? 5.188 13.958 -19.216 1.00 85.81 173 LYS A N 1
ATOM 1399 C CA . LYS A 1 173 ? 6.012 14.939 -19.934 1.00 85.81 173 LYS A CA 1
ATOM 1400 C C . LYS A 1 173 ? 7.241 15.289 -19.090 1.00 85.81 173 LYS A C 1
ATOM 1402 O O . LYS A 1 173 ? 7.114 15.694 -17.936 1.00 85.81 173 LYS A O 1
ATOM 1407 N N . VAL A 1 174 ? 8.429 15.094 -19.645 1.00 82.56 174 VAL A N 1
ATOM 1408 C CA . VAL A 1 174 ? 9.696 15.411 -18.979 1.00 82.56 174 VAL A CA 1
ATOM 1409 C C . VAL A 1 174 ? 10.030 16.876 -19.241 1.00 82.56 174 VAL A C 1
ATOM 1411 O O . VAL A 1 174 ? 9.917 17.344 -20.375 1.00 82.56 174 VAL A O 1
ATOM 1414 N N . ASP A 1 175 ? 10.441 17.594 -18.197 1.00 80.88 175 ASP A N 1
ATOM 1415 C CA . ASP A 1 175 ? 10.968 18.950 -18.338 1.00 80.88 175 ASP A CA 1
ATOM 1416 C C . ASP A 1 175 ? 12.219 18.922 -19.233 1.00 80.88 175 ASP A C 1
ATOM 1418 O O . ASP A 1 175 ? 13.132 18.118 -19.024 1.00 80.88 175 ASP A O 1
ATOM 1422 N N . LEU A 1 176 ? 12.250 19.782 -20.251 1.00 77.88 176 LEU A N 1
ATOM 1423 C CA . LEU A 1 176 ? 13.353 19.845 -21.205 1.00 77.88 176 LEU A CA 1
ATOM 1424 C C . LEU A 1 176 ? 14.669 20.265 -20.541 1.00 77.88 176 LEU A C 1
ATOM 1426 O O . LEU A 1 176 ? 15.716 19.769 -20.941 1.00 77.88 176 LEU A O 1
ATOM 1430 N N . GLU A 1 177 ? 14.649 21.125 -19.520 1.00 78.69 177 GLU A N 1
ATOM 1431 C CA . GLU A 1 177 ? 15.868 21.518 -18.802 1.00 78.69 177 GLU A CA 1
ATOM 1432 C C . GLU A 1 177 ? 16.462 20.337 -18.032 1.00 78.69 177 GLU A C 1
ATOM 1434 O O . GLU A 1 177 ? 17.678 20.118 -18.051 1.00 78.69 177 GLU A O 1
ATOM 1439 N N . VAL A 1 178 ? 15.591 19.543 -17.399 1.00 75.31 178 VAL A N 1
ATOM 1440 C CA . VAL A 1 178 ? 15.967 18.282 -16.753 1.00 75.31 178 VAL A CA 1
ATOM 1441 C C . VAL A 1 178 ? 16.534 17.343 -17.815 1.00 75.31 178 VAL A C 1
ATOM 1443 O O . VAL A 1 178 ? 17.672 16.907 -17.695 1.00 75.31 178 VAL A O 1
ATOM 1446 N N . TRP A 1 179 ? 15.813 17.112 -18.910 1.00 75.00 179 TRP A N 1
ATOM 1447 C CA . TRP A 1 179 ? 16.256 16.234 -19.993 1.00 75.00 179 TRP A CA 1
ATOM 1448 C C . TRP A 1 179 ? 17.623 16.618 -20.590 1.00 75.00 179 TRP A C 1
ATOM 1450 O O . TRP A 1 179 ? 18.500 15.765 -20.728 1.00 75.00 179 TRP A O 1
ATOM 1460 N N . GLU A 1 180 ? 17.849 17.895 -20.903 1.00 78.75 180 GLU A N 1
ATOM 1461 C CA . GLU A 1 180 ? 19.101 18.375 -21.505 1.00 78.75 180 GLU A CA 1
ATOM 1462 C C . GLU A 1 180 ? 20.280 18.314 -20.532 1.00 78.75 180 GLU A C 1
ATOM 1464 O O . GLU A 1 180 ? 21.384 17.894 -20.896 1.00 78.75 180 GLU A O 1
ATOM 1469 N N . ARG A 1 181 ? 20.057 18.672 -19.260 1.00 77.06 181 ARG A N 1
ATOM 1470 C CA . ARG A 1 181 ? 21.074 18.497 -18.216 1.00 77.06 181 ARG A CA 1
ATOM 1471 C C . ARG A 1 181 ? 21.531 17.040 -18.151 1.00 77.06 181 ARG A C 1
ATOM 1473 O O . ARG A 1 181 ? 22.724 16.775 -18.008 1.00 77.06 181 ARG A O 1
ATOM 1480 N N . TRP A 1 182 ? 20.589 16.114 -18.265 1.00 70.44 182 TRP A N 1
ATOM 1481 C CA . TRP A 1 182 ? 20.837 14.683 -18.146 1.00 70.44 182 TRP A CA 1
ATOM 1482 C C . TRP A 1 182 ? 21.575 14.136 -19.349 1.00 70.44 182 TRP A C 1
ATOM 1484 O O . TRP A 1 182 ? 22.507 13.348 -19.193 1.00 70.44 182 TRP A O 1
ATOM 1494 N N . LYS A 1 183 ? 21.198 14.607 -20.540 1.00 72.62 183 LYS A N 1
ATOM 1495 C CA . LYS A 1 183 ? 21.893 14.304 -21.783 1.00 72.62 183 LYS A CA 1
ATOM 1496 C C . LYS A 1 183 ? 23.387 14.608 -21.659 1.00 72.62 183 LYS A C 1
ATOM 1498 O O . LYS A 1 183 ? 24.216 13.738 -21.911 1.00 72.62 183 LYS A O 1
ATOM 1503 N N . ARG A 1 184 ? 23.716 15.802 -21.158 1.00 76.94 184 ARG A N 1
ATOM 1504 C CA . ARG A 1 184 ? 25.100 16.232 -20.930 1.00 76.94 184 ARG A CA 1
ATOM 1505 C C . ARG A 1 184 ? 25.826 15.363 -19.899 1.00 76.94 184 ARG A C 1
ATOM 1507 O O . ARG A 1 184 ? 26.950 14.945 -20.146 1.00 76.94 184 ARG A O 1
ATOM 1514 N N . GLU A 1 185 ? 25.201 15.076 -18.754 1.00 72.94 185 GLU A N 1
ATOM 1515 C CA . GLU A 1 185 ? 25.812 14.235 -17.709 1.00 72.94 185 GLU A CA 1
ATOM 1516 C C . GLU A 1 185 ? 26.098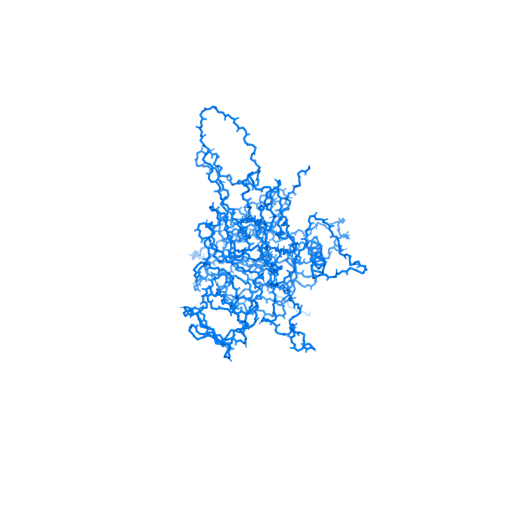 12.804 -18.216 1.00 72.94 185 GLU A C 1
ATOM 1518 O O . GLU A 1 185 ? 27.150 12.234 -17.915 1.00 72.94 185 GLU A O 1
ATOM 1523 N N . ALA A 1 186 ? 25.202 12.239 -19.034 1.00 69.69 186 ALA A N 1
ATOM 1524 C CA . ALA A 1 186 ? 25.393 10.934 -19.665 1.00 69.69 186 ALA A CA 1
ATOM 1525 C C . ALA A 1 186 ? 26.506 10.949 -20.731 1.00 69.69 186 ALA A C 1
ATOM 1527 O O . ALA A 1 186 ? 27.317 10.021 -20.776 1.00 69.69 186 ALA A O 1
ATOM 1528 N N . GLU A 1 187 ? 26.581 11.998 -21.557 1.00 73.12 187 GLU A N 1
ATOM 1529 C CA . GLU A 1 187 ? 27.659 12.201 -22.539 1.00 73.12 187 GLU A CA 1
ATOM 1530 C C . GLU A 1 187 ? 29.030 12.301 -21.850 1.00 73.12 187 GLU A C 1
ATOM 1532 O O . GLU A 1 187 ? 29.953 11.566 -22.206 1.00 73.12 187 GLU A O 1
ATOM 1537 N N . GLU A 1 188 ? 29.149 13.121 -20.802 1.00 77.56 188 GLU A N 1
ATOM 1538 C CA . GLU A 1 188 ? 30.382 13.270 -20.016 1.00 77.56 188 GLU A CA 1
ATOM 1539 C C . GLU A 1 188 ? 30.817 11.949 -19.356 1.00 77.56 188 GLU A C 1
ATOM 1541 O O . GLU A 1 188 ? 32.007 11.615 -19.315 1.00 77.56 188 GLU A O 1
ATOM 1546 N N . ALA A 1 189 ? 29.868 11.167 -18.833 1.00 70.25 189 ALA A N 1
ATOM 1547 C CA . ALA A 1 189 ? 30.150 9.854 -18.258 1.00 70.25 189 ALA A CA 1
ATOM 1548 C C . ALA A 1 189 ? 30.638 8.857 -19.323 1.00 70.25 189 ALA A C 1
ATOM 1550 O O . ALA A 1 189 ? 31.632 8.156 -19.098 1.00 70.25 189 ALA A O 1
ATOM 1551 N N . ALA A 1 190 ? 30.000 8.846 -20.497 1.00 71.62 190 ALA A N 1
ATOM 1552 C CA . ALA A 1 190 ? 30.389 8.005 -21.624 1.00 71.62 190 ALA A CA 1
ATOM 1553 C C . ALA A 1 190 ? 31.792 8.357 -22.151 1.00 71.62 190 ALA A C 1
ATOM 1555 O O . ALA A 1 190 ? 32.598 7.455 -22.396 1.00 71.62 190 ALA A O 1
ATOM 1556 N N . GLU A 1 191 ? 32.128 9.647 -22.260 1.00 76.81 191 GLU A N 1
ATOM 1557 C CA . GLU A 1 191 ? 33.472 10.117 -22.635 1.00 76.81 191 GLU A CA 1
ATOM 1558 C C . GLU A 1 191 ? 34.549 9.665 -21.642 1.00 76.81 191 GLU A C 1
ATOM 1560 O O . GLU A 1 191 ? 35.675 9.340 -22.027 1.00 76.81 191 GLU A O 1
ATOM 1565 N N . ARG A 1 192 ? 34.196 9.582 -20.356 1.00 77.31 192 ARG A N 1
ATOM 1566 C CA . ARG A 1 192 ? 35.076 9.091 -19.286 1.00 77.31 192 ARG A CA 1
ATOM 1567 C C . ARG A 1 192 ? 35.130 7.563 -19.189 1.00 77.31 192 ARG A C 1
ATOM 1569 O O . ARG A 1 192 ? 35.836 7.047 -18.322 1.00 77.31 192 ARG A O 1
ATOM 1576 N N . GLY A 1 193 ? 34.412 6.843 -20.053 1.00 72.19 193 GLY A N 1
ATOM 1577 C CA . GLY A 1 193 ? 34.330 5.381 -20.038 1.00 72.19 193 GLY A CA 1
ATOM 1578 C C . GLY A 1 193 ? 33.607 4.819 -18.810 1.00 72.19 193 GLY A C 1
ATOM 1579 O O . GLY A 1 193 ? 33.856 3.675 -18.431 1.00 72.19 193 GLY A O 1
ATOM 1580 N N . ILE A 1 194 ? 32.757 5.622 -18.167 1.00 70.94 194 ILE A N 1
ATOM 1581 C CA . ILE A 1 194 ? 31.935 5.216 -17.028 1.00 70.94 194 ILE A CA 1
ATOM 1582 C C . ILE A 1 194 ? 30.613 4.675 -17.578 1.00 70.94 194 ILE A C 1
ATOM 1584 O O . ILE A 1 194 ? 29.965 5.320 -18.400 1.00 70.94 194 ILE A O 1
ATOM 1588 N N . GLU A 1 195 ? 30.215 3.486 -17.131 1.00 61.56 195 GLU A N 1
ATOM 1589 C CA . GLU A 1 195 ? 28.901 2.932 -17.456 1.00 61.56 195 GLU A CA 1
ATOM 1590 C C . GLU A 1 195 ? 27.810 3.773 -16.779 1.00 61.56 195 GLU A C 1
ATOM 1592 O O . GLU A 1 195 ? 27.827 3.968 -15.561 1.00 61.56 195 GLU A O 1
ATOM 1597 N N . VAL A 1 196 ? 26.886 4.307 -17.578 1.00 63.34 196 VAL A N 1
ATOM 1598 C CA . VAL A 1 196 ? 25.755 5.096 -17.086 1.00 63.34 196 VAL A CA 1
ATOM 1599 C C . VAL A 1 196 ? 24.671 4.138 -16.599 1.00 63.34 196 VAL A C 1
ATOM 1601 O O . VAL A 1 196 ? 24.212 3.274 -17.343 1.00 63.34 196 VAL A O 1
ATOM 1604 N N . ASP A 1 197 ? 24.256 4.282 -15.339 1.00 69.75 197 ASP A N 1
ATOM 1605 C CA . ASP A 1 197 ? 23.092 3.567 -14.812 1.00 69.75 197 ASP A CA 1
ATOM 1606 C C . ASP A 1 197 ? 21.807 4.278 -15.266 1.00 69.75 197 ASP A C 1
ATOM 1608 O O . ASP A 1 197 ? 21.233 5.100 -14.543 1.00 69.75 197 ASP A O 1
ATOM 1612 N N . ASP A 1 198 ? 21.351 3.940 -16.475 1.00 69.31 198 ASP A N 1
ATOM 1613 C CA . ASP A 1 198 ? 20.113 4.449 -17.086 1.00 69.31 198 ASP A CA 1
ATOM 1614 C C . ASP A 1 198 ? 18.889 4.286 -16.164 1.00 69.31 198 ASP A C 1
ATOM 1616 O O . ASP A 1 198 ? 17.931 5.060 -16.222 1.00 69.31 198 ASP A O 1
ATOM 1620 N N . TYR A 1 199 ? 18.905 3.285 -15.278 1.00 75.94 199 TYR A N 1
ATOM 1621 C CA . TYR A 1 199 ? 17.815 3.041 -14.344 1.00 75.94 199 TYR A CA 1
ATOM 1622 C C . TYR A 1 199 ? 17.882 3.946 -13.108 1.00 75.94 199 TYR A C 1
ATOM 1624 O O . TYR A 1 199 ? 16.847 4.422 -12.635 1.00 75.94 199 TYR A O 1
ATOM 1632 N N . ALA A 1 200 ? 19.073 4.224 -12.567 1.00 71.75 200 ALA A N 1
ATOM 1633 C CA . ALA A 1 200 ? 19.229 5.248 -11.528 1.00 71.75 200 ALA A CA 1
ATOM 1634 C C . ALA A 1 200 ? 18.766 6.619 -12.023 1.00 71.75 200 ALA A C 1
ATOM 1636 O O . ALA A 1 200 ? 18.090 7.332 -11.276 1.00 71.75 200 ALA A O 1
ATOM 1637 N N . LEU A 1 201 ? 19.075 6.914 -13.284 1.00 69.75 201 LEU A N 1
ATOM 1638 C CA . LEU A 1 201 ? 18.639 8.099 -13.996 1.00 69.75 201 LEU A CA 1
ATOM 1639 C C . LEU A 1 201 ? 17.105 8.124 -14.079 1.00 69.75 201 LEU A C 1
ATOM 1641 O O . LEU A 1 201 ? 16.471 8.960 -13.448 1.00 69.75 201 LEU A O 1
ATOM 1645 N N . PHE A 1 202 ? 16.471 7.128 -14.702 1.00 79.81 202 PHE A N 1
ATOM 1646 C CA . PHE A 1 202 ? 15.006 6.994 -14.730 1.00 79.81 202 PHE A CA 1
ATOM 1647 C C . PHE A 1 202 ? 14.339 7.200 -13.356 1.00 79.81 202 PHE A C 1
ATOM 1649 O O . PHE A 1 202 ? 13.367 7.950 -13.233 1.00 79.81 202 PHE A O 1
ATOM 1656 N N . ARG A 1 203 ? 14.885 6.583 -12.298 1.00 76.56 203 ARG A N 1
ATOM 1657 C CA . ARG A 1 203 ? 14.341 6.721 -10.942 1.00 76.56 203 ARG A CA 1
ATOM 1658 C C . ARG A 1 203 ? 14.339 8.160 -10.447 1.00 76.56 203 ARG A C 1
ATOM 1660 O O . ARG A 1 203 ? 13.456 8.479 -9.667 1.00 76.56 203 ARG A O 1
ATOM 1667 N N . GLN A 1 204 ? 15.280 9.013 -10.840 1.00 71.94 204 GLN A N 1
ATOM 1668 C CA . GLN A 1 204 ? 15.273 10.419 -10.432 1.00 71.94 204 GLN A CA 1
ATOM 1669 C C . GLN A 1 204 ? 14.095 11.194 -11.064 1.00 71.94 204 GLN A C 1
ATOM 1671 O O . GLN A 1 204 ? 13.410 11.892 -10.324 1.00 71.94 204 GLN A O 1
ATOM 1676 N N . ILE A 1 205 ? 13.763 10.980 -12.352 1.00 73.19 205 ILE A N 1
ATOM 1677 C CA . ILE A 1 205 ? 12.637 11.665 -13.044 1.00 73.19 205 ILE A CA 1
ATOM 1678 C C . ILE A 1 205 ? 11.319 11.322 -12.368 1.00 73.19 205 ILE A C 1
ATOM 1680 O O . ILE A 1 205 ? 10.451 12.168 -12.153 1.00 73.19 205 ILE A O 1
ATOM 1684 N N . VAL A 1 206 ? 11.167 10.032 -12.079 1.00 72.75 206 VAL A N 1
ATOM 1685 C CA . VAL A 1 206 ? 9.921 9.485 -11.563 1.00 72.75 206 VAL A CA 1
ATOM 1686 C C . VAL A 1 206 ? 9.819 9.784 -10.058 1.00 72.75 206 VAL A C 1
ATOM 1688 O O . VAL A 1 206 ? 8.743 10.120 -9.580 1.00 72.75 206 VAL A O 1
ATOM 1691 N N . ARG A 1 207 ? 10.933 9.813 -9.304 1.00 63.66 207 ARG A N 1
ATOM 1692 C CA . ARG A 1 207 ? 10.955 10.186 -7.870 1.00 63.66 207 ARG A CA 1
ATOM 1693 C C . ARG A 1 207 ? 10.505 11.615 -7.569 1.00 63.66 207 ARG A C 1
ATOM 1695 O O . ARG A 1 207 ? 9.991 11.828 -6.474 1.00 63.66 207 ARG A O 1
ATOM 1702 N N . GLU A 1 208 ? 10.722 12.577 -8.464 1.00 55.97 208 GLU A N 1
ATOM 1703 C CA . GLU A 1 208 ? 10.338 13.976 -8.212 1.00 55.97 208 GLU A CA 1
ATOM 1704 C C . GLU A 1 208 ? 8.821 14.159 -8.067 1.00 55.97 208 GLU A C 1
ATOM 1706 O O . GLU A 1 208 ? 8.392 14.947 -7.220 1.00 55.97 208 GLU A O 1
ATOM 1711 N N . ASP A 1 209 ? 8.027 13.358 -8.782 1.00 52.66 209 ASP A N 1
ATOM 1712 C CA . ASP A 1 209 ? 6.562 13.329 -8.639 1.00 52.66 209 ASP A CA 1
ATOM 1713 C C . ASP A 1 209 ? 6.106 12.377 -7.540 1.00 52.66 209 ASP A C 1
ATOM 1715 O O . ASP A 1 209 ? 5.078 12.584 -6.903 1.00 52.66 209 ASP A O 1
ATOM 1719 N N . LEU A 1 210 ? 6.882 11.320 -7.312 1.00 56.88 210 LEU A N 1
ATOM 1720 C CA . LEU A 1 210 ? 6.509 10.217 -6.439 1.00 56.88 210 LEU A CA 1
ATOM 1721 C C . LEU A 1 210 ? 6.947 10.379 -4.994 1.00 56.88 210 LEU A C 1
ATOM 1723 O O . LEU A 1 210 ? 6.852 9.387 -4.276 1.00 56.88 210 LEU A O 1
ATOM 1727 N N . LYS A 1 211 ? 7.478 11.551 -4.595 1.00 54.56 211 LYS A N 1
ATOM 1728 C CA . LYS A 1 211 ? 8.103 11.805 -3.281 1.00 54.56 211 LYS A CA 1
ATOM 1729 C C . LYS A 1 211 ? 7.416 10.958 -2.201 1.00 54.56 211 LYS A C 1
ATOM 1731 O O . LYS A 1 211 ? 6.337 11.364 -1.753 1.00 54.56 211 LYS A O 1
ATOM 1736 N N . PRO A 1 212 ? 7.991 9.789 -1.828 1.00 59.62 212 PRO A N 1
ATOM 1737 C CA . PRO A 1 212 ? 7.346 8.911 -0.868 1.00 59.62 212 PRO A CA 1
ATOM 1738 C C . PRO A 1 212 ? 7.162 9.720 0.403 1.00 59.62 212 PRO A C 1
ATOM 1740 O O . PRO A 1 212 ? 8.023 10.556 0.711 1.00 59.62 212 PRO A O 1
ATOM 1743 N N . GLY A 1 213 ? 6.029 9.527 1.079 1.00 67.00 213 GLY A N 1
ATOM 1744 C CA . GLY A 1 213 ? 5.731 10.243 2.306 1.00 67.00 213 GLY A CA 1
ATOM 1745 C C . GLY A 1 213 ? 6.945 10.214 3.219 1.00 67.00 213 GLY A C 1
ATOM 1746 O O . GLY A 1 213 ? 7.427 9.151 3.603 1.00 67.00 213 GLY A O 1
ATOM 1747 N N . SER A 1 214 ? 7.507 11.389 3.496 1.00 76.19 214 SER A N 1
ATOM 1748 C CA . SER A 1 214 ? 8.599 11.509 4.458 1.00 76.19 214 SER A CA 1
ATOM 1749 C C . SER A 1 214 ? 8.066 11.566 5.885 1.00 76.19 214 SER A C 1
ATOM 1751 O O . SER A 1 214 ? 8.864 11.551 6.818 1.00 76.19 214 SER A O 1
ATOM 1753 N N . GLY A 1 215 ? 6.739 11.632 6.042 1.00 82.62 215 GLY A N 1
ATOM 1754 C CA . GLY A 1 215 ? 6.031 11.580 7.308 1.00 82.62 215 GLY A CA 1
ATOM 1755 C C . GLY A 1 215 ? 6.527 10.466 8.221 1.00 82.62 215 GLY A C 1
ATOM 1756 O O . GLY A 1 215 ? 6.849 9.364 7.788 1.00 82.62 215 GLY A O 1
ATOM 1757 N N . ILE A 1 216 ? 6.570 10.764 9.512 1.00 88.81 216 ILE A N 1
ATOM 1758 C CA . ILE A 1 216 ? 6.897 9.800 10.560 1.00 88.81 216 ILE A CA 1
ATOM 1759 C C . ILE A 1 216 ? 5.824 9.881 11.633 1.00 88.81 216 ILE A C 1
ATOM 1761 O O . ILE A 1 216 ? 5.271 10.951 11.893 1.00 88.81 216 ILE A O 1
ATOM 1765 N N . MET A 1 217 ? 5.547 8.760 12.280 1.00 92.25 217 MET A N 1
ATOM 1766 C CA . MET A 1 217 ? 4.620 8.689 13.402 1.00 92.25 217 MET A CA 1
ATOM 1767 C C . MET A 1 217 ? 5.278 7.929 14.545 1.00 92.25 217 MET A C 1
ATOM 1769 O O . MET A 1 217 ? 6.157 7.096 14.329 1.00 92.25 217 MET A O 1
ATOM 1773 N N . ARG A 1 218 ? 4.855 8.210 15.769 1.00 93.62 218 ARG A N 1
ATOM 1774 C CA . ARG A 1 218 ? 5.111 7.365 16.932 1.00 93.62 218 ARG A CA 1
ATOM 1775 C C . ARG A 1 218 ? 3.805 7.059 17.640 1.00 93.62 218 ARG A C 1
ATOM 1777 O O . ARG A 1 218 ? 2.907 7.899 17.645 1.00 93.62 218 ARG A O 1
ATOM 1784 N N . ALA A 1 219 ? 3.736 5.906 18.286 1.00 93.88 219 ALA A N 1
ATOM 1785 C CA . ALA A 1 219 ? 2.626 5.537 19.147 1.00 93.88 219 ALA A CA 1
ATOM 1786 C C . ALA A 1 219 ? 3.135 5.168 20.539 1.00 93.88 219 ALA A C 1
ATOM 1788 O O . ALA A 1 219 ? 4.251 4.674 20.707 1.00 93.88 219 ALA A O 1
ATOM 1789 N N . ARG A 1 220 ? 2.319 5.420 21.556 1.00 92.81 220 ARG A N 1
ATOM 1790 C CA . ARG A 1 220 ? 2.584 5.003 22.936 1.00 92.81 220 ARG A CA 1
ATOM 1791 C C . ARG A 1 220 ? 1.274 4.772 23.669 1.00 92.81 220 ARG A C 1
ATOM 1793 O O . ARG A 1 220 ? 0.223 5.230 23.237 1.00 92.81 220 ARG A O 1
ATOM 1800 N N . THR A 1 221 ? 1.352 4.139 24.828 1.00 91.94 221 THR A N 1
ATOM 1801 C CA . THR A 1 221 ? 0.254 4.184 25.791 1.00 91.94 221 THR A CA 1
ATOM 1802 C C . THR A 1 221 ? 0.369 5.424 26.673 1.00 91.94 221 THR A C 1
ATOM 1804 O O . THR A 1 221 ? 1.478 5.812 27.058 1.00 91.94 221 THR A O 1
ATOM 1807 N N . LYS A 1 222 ? -0.768 6.021 27.027 1.00 85.75 222 LYS A N 1
ATOM 1808 C CA . LYS A 1 222 ? -0.868 7.196 27.892 1.00 85.75 222 LYS A CA 1
ATOM 1809 C C . LYS A 1 222 ? -0.147 6.955 29.227 1.00 85.75 222 LYS A C 1
ATOM 1811 O O . LYS A 1 222 ? -0.516 6.032 29.958 1.00 85.75 222 LYS A O 1
ATOM 1816 N N . PRO A 1 223 ? 0.883 7.752 29.565 1.00 72.06 223 PRO A N 1
ATOM 1817 C CA . PRO A 1 223 ? 1.565 7.628 30.845 1.00 72.06 223 PRO A CA 1
ATOM 1818 C C . PRO A 1 223 ? 0.682 8.186 31.967 1.00 72.06 223 PRO A C 1
ATOM 1820 O O . PRO A 1 223 ? 0.125 9.276 31.850 1.00 72.06 223 PRO A O 1
ATOM 1823 N N . VAL A 1 224 ? 0.582 7.468 33.085 1.00 60.59 224 VAL A N 1
ATOM 1824 C CA . VAL A 1 224 ? -0.068 7.989 34.294 1.00 60.59 224 VAL A CA 1
ATOM 1825 C C . VAL A 1 224 ? 0.979 8.741 35.117 1.00 60.59 224 VAL A C 1
ATOM 1827 O O . VAL A 1 224 ? 1.981 8.163 35.539 1.00 60.59 224 VAL A O 1
ATOM 1830 N N . HIS A 1 225 ? 0.770 10.038 35.356 1.00 52.03 225 HIS A N 1
ATOM 1831 C CA . HIS A 1 225 ? 1.605 10.802 36.285 1.00 52.03 225 HIS A CA 1
ATOM 1832 C C . HIS A 1 225 ? 1.305 10.372 37.725 1.00 52.03 225 HIS A C 1
ATOM 1834 O O . HIS A 1 225 ? 0.313 10.795 38.317 1.00 52.03 225 HIS A O 1
ATOM 1840 N N . ARG A 1 226 ? 2.178 9.539 38.298 1.00 46.34 226 ARG A N 1
ATOM 1841 C CA . ARG A 1 226 ? 2.140 9.178 39.718 1.00 46.34 226 ARG A CA 1
ATOM 1842 C C . ARG A 1 226 ? 2.557 10.391 40.555 1.00 46.34 226 ARG A C 1
ATOM 1844 O O . ARG A 1 226 ? 3.623 10.959 40.323 1.00 46.34 226 ARG A O 1
ATOM 1851 N N . LYS A 1 227 ? 1.744 10.792 41.534 1.00 48.12 227 LYS A N 1
ATOM 1852 C CA . LYS A 1 227 ? 2.247 11.580 42.668 1.00 48.12 227 LYS A CA 1
ATOM 1853 C C . LYS A 1 227 ? 2.837 10.591 43.675 1.00 48.12 227 LYS A C 1
ATOM 1855 O O . LYS A 1 227 ? 2.217 9.568 43.945 1.00 48.12 227 LYS A O 1
ATOM 1860 N N . ASP A 1 228 ? 4.015 10.893 44.223 1.00 47.84 228 ASP A N 1
ATOM 1861 C CA . ASP A 1 228 ? 4.770 10.023 45.152 1.00 47.84 228 ASP A CA 1
ATOM 1862 C C . ASP A 1 228 ? 3.976 9.548 46.391 1.00 47.84 228 ASP A C 1
ATOM 1864 O O . ASP A 1 228 ? 4.410 8.633 47.088 1.00 47.84 228 ASP A O 1
ATOM 1868 N N . SER A 1 229 ? 2.813 10.139 46.681 1.00 49.34 229 SER A N 1
ATOM 1869 C CA . SER A 1 229 ? 1.964 9.782 47.821 1.00 49.34 229 SER A CA 1
ATOM 1870 C C . SER A 1 229 ? 1.190 8.467 47.670 1.00 49.34 229 SER A C 1
ATOM 1872 O O . SER A 1 229 ? 0.773 7.920 48.688 1.00 49.34 229 SER A O 1
ATOM 1874 N N . ASP A 1 230 ? 1.030 7.929 46.455 1.00 50.72 230 ASP A N 1
ATOM 1875 C CA . ASP A 1 230 ? 0.122 6.801 46.194 1.00 50.72 230 ASP A CA 1
ATOM 1876 C C . ASP A 1 230 ? 0.894 5.536 45.769 1.00 50.72 230 ASP A C 1
ATOM 1878 O O . ASP A 1 230 ? 0.941 5.105 44.610 1.00 50.72 230 ASP A O 1
ATOM 1882 N N . LEU A 1 231 ? 1.558 4.930 46.757 1.00 51.47 231 LEU A N 1
ATOM 1883 C CA . LEU A 1 231 ? 2.313 3.673 46.629 1.00 51.47 231 LEU A CA 1
ATOM 1884 C C . LEU A 1 231 ? 1.434 2.409 46.729 1.00 51.47 231 LEU A C 1
ATOM 1886 O O . LEU A 1 231 ? 1.953 1.307 46.566 1.00 51.47 231 LEU A O 1
ATOM 1890 N N . CYS A 1 232 ? 0.124 2.550 46.965 1.00 56.62 232 CYS A N 1
ATOM 1891 C CA . CYS A 1 232 ? -0.778 1.427 47.260 1.00 56.62 232 CYS A CA 1
ATOM 1892 C C . CYS A 1 232 ? -1.898 1.190 46.231 1.00 56.62 232 CYS A C 1
ATOM 1894 O O . CYS A 1 232 ? -2.674 0.253 46.411 1.00 56.62 232 CYS A O 1
ATOM 1896 N N . GLU A 1 233 ? -1.996 1.980 45.159 1.00 46.09 233 GLU A N 1
ATOM 1897 C CA . GLU A 1 233 ? -2.906 1.670 44.050 1.00 46.09 233 GLU A CA 1
ATOM 1898 C C . GLU A 1 233 ? -2.193 0.771 43.033 1.00 46.09 233 GLU A C 1
ATOM 1900 O O . GLU A 1 233 ? -1.084 1.062 42.583 1.00 46.09 233 GLU A O 1
ATOM 1905 N N . SER A 1 234 ? -2.815 -0.366 42.715 1.00 51.19 234 SER A N 1
ATOM 1906 C CA . SER A 1 234 ? -2.376 -1.290 41.666 1.00 51.19 234 SER A CA 1
ATOM 1907 C C . SER A 1 234 ? -2.258 -0.583 40.313 1.00 51.19 234 SER A C 1
ATOM 1909 O O . SER A 1 234 ? -3.040 0.326 40.046 1.00 51.19 234 SER A O 1
ATOM 1911 N N . ASP A 1 235 ? -1.386 -1.069 39.421 1.00 51.91 235 ASP A N 1
ATOM 1912 C CA . ASP A 1 235 ? -1.150 -0.576 38.044 1.00 51.91 235 ASP A CA 1
ATOM 1913 C C . ASP A 1 235 ? -2.378 -0.628 37.094 1.00 51.91 235 ASP A C 1
ATOM 1915 O O . ASP A 1 235 ? -2.242 -0.512 35.879 1.00 51.91 235 ASP A O 1
ATOM 1919 N N . ALA A 1 236 ? -3.594 -0.768 37.628 1.00 47.16 236 ALA A N 1
ATOM 1920 C CA . ALA A 1 236 ? -4.870 -1.015 36.953 1.00 47.16 236 ALA A CA 1
ATOM 1921 C C . ALA A 1 236 ? -5.375 0.117 36.026 1.00 47.16 236 ALA A C 1
ATOM 1923 O O . ALA A 1 236 ? -6.518 0.081 35.582 1.00 47.16 236 ALA A O 1
ATOM 1924 N N . GLY A 1 237 ? -4.541 1.111 35.716 1.00 51.09 237 GLY A N 1
ATOM 1925 C CA . GLY A 1 237 ? -4.838 2.185 34.762 1.00 51.09 237 GLY A CA 1
ATOM 1926 C C . GLY A 1 237 ? -3.668 2.569 33.853 1.00 51.09 237 GLY A C 1
ATOM 1927 O O . GLY A 1 237 ? -3.804 3.511 33.071 1.00 51.09 237 GLY A O 1
ATOM 1928 N N . GLN A 1 238 ? -2.524 1.882 33.955 1.00 62.59 238 GLN A N 1
ATOM 1929 C CA . GLN A 1 238 ? -1.392 2.096 33.056 1.00 62.59 238 GLN A CA 1
ATOM 1930 C C . GLN A 1 238 ? -1.550 1.243 31.800 1.00 62.59 238 GLN A C 1
ATOM 1932 O O . GLN A 1 238 ? -1.890 0.065 31.886 1.00 62.59 238 GLN A O 1
ATOM 1937 N N . GLY A 1 239 ? -1.244 1.833 30.644 1.00 83.62 239 GLY A N 1
ATOM 1938 C CA . GLY A 1 239 ? -1.171 1.085 29.398 1.00 83.62 239 GLY A CA 1
ATOM 1939 C C . GLY A 1 239 ? -2.462 1.079 28.577 1.00 83.62 239 GLY A C 1
ATOM 1940 O O . GLY A 1 239 ? -3.286 1.988 28.676 1.00 83.62 239 GLY A O 1
ATOM 1941 N N . TYR A 1 240 ? -2.594 0.066 27.727 1.00 89.25 240 TYR A N 1
ATOM 1942 C CA . TYR A 1 240 ? -3.775 -0.177 26.903 1.00 89.25 240 TYR A CA 1
ATOM 1943 C C . TYR A 1 240 ? -4.916 -0.738 27.761 1.00 89.25 240 TYR A C 1
ATOM 1945 O O . TYR A 1 240 ? -4.710 -1.683 28.521 1.00 89.25 240 TYR A O 1
ATOM 1953 N N . ARG A 1 241 ? -6.106 -0.139 27.646 1.00 89.94 241 ARG A N 1
ATOM 1954 C CA . ARG A 1 241 ? -7.278 -0.421 28.497 1.00 89.94 241 ARG A CA 1
ATOM 1955 C C . ARG A 1 241 ? -8.376 -1.229 27.802 1.00 89.94 241 ARG A C 1
ATOM 1957 O O . ARG A 1 241 ? -9.377 -1.557 28.442 1.00 89.94 241 ARG A O 1
ATOM 1964 N N . GLY A 1 242 ? -8.202 -1.537 26.520 1.00 86.94 242 GLY A N 1
ATOM 1965 C CA . GLY A 1 242 ? -9.182 -2.295 25.757 1.00 86.94 242 GLY A CA 1
ATOM 1966 C C . GLY A 1 242 ? -9.258 -3.747 26.221 1.00 86.94 242 GLY A C 1
ATOM 1967 O O . GLY A 1 242 ? -8.280 -4.346 26.673 1.00 86.94 242 GLY A O 1
ATOM 1968 N N . LYS A 1 243 ? -10.459 -4.323 26.135 1.00 88.50 243 LYS A N 1
ATOM 1969 C CA . LYS A 1 243 ? -10.725 -5.701 26.589 1.00 88.50 243 LYS A CA 1
ATOM 1970 C C . LYS A 1 243 ? -10.194 -6.751 25.613 1.00 88.50 243 LYS A C 1
ATOM 1972 O O . LYS A 1 243 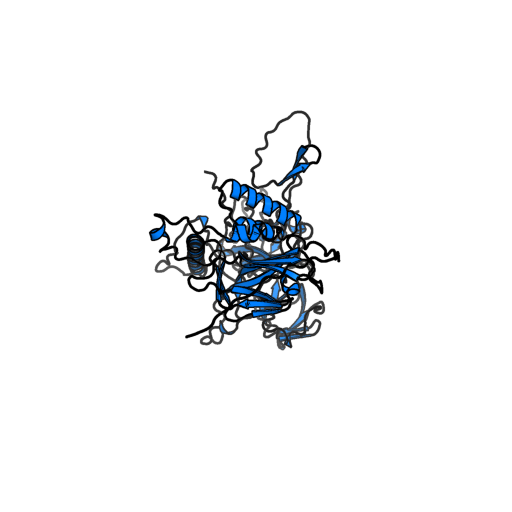? -9.877 -7.869 26.018 1.00 88.50 243 LYS A O 1
ATOM 1977 N N . GLU A 1 244 ? -10.085 -6.383 24.346 1.00 90.19 244 GLU A N 1
ATOM 1978 C CA . GLU A 1 244 ? -9.711 -7.262 23.243 1.00 90.19 244 GLU A CA 1
ATOM 1979 C C . GLU A 1 244 ? -8.364 -6.841 22.659 1.00 90.19 244 GLU A C 1
ATOM 1981 O O . GLU A 1 244 ? -7.906 -5.712 22.852 1.00 90.19 244 GLU A O 1
ATOM 1986 N N . ASN A 1 245 ? -7.707 -7.766 21.962 1.00 91.56 245 ASN A N 1
ATOM 1987 C CA . ASN A 1 245 ? -6.559 -7.405 21.140 1.00 91.56 245 ASN A CA 1
ATOM 1988 C C . ASN A 1 245 ? -7.064 -6.619 19.931 1.00 91.56 245 ASN A C 1
ATOM 1990 O O . ASN A 1 245 ? -8.094 -6.977 19.373 1.00 91.56 245 ASN A O 1
ATOM 1994 N N . GLN A 1 246 ? -6.332 -5.583 19.538 1.00 93.00 246 GLN A N 1
ATOM 1995 C CA . GLN A 1 246 ? -6.688 -4.735 18.402 1.00 93.00 246 GLN A CA 1
ATOM 1996 C C . GLN A 1 246 ? -5.478 -4.538 17.491 1.00 93.00 246 GLN A C 1
ATOM 1998 O O . GLN A 1 246 ? -4.327 -4.636 17.940 1.00 93.00 246 GLN A O 1
ATOM 2003 N N . LEU A 1 247 ? -5.730 -4.238 16.219 1.00 92.31 247 LEU A N 1
ATOM 2004 C CA . LEU A 1 247 ? -4.712 -3.848 15.248 1.00 92.31 247 LEU A CA 1
ATOM 2005 C C . LEU A 1 247 ? -5.075 -2.474 14.689 1.00 92.31 247 LEU A C 1
ATOM 2007 O O . LEU A 1 247 ? -5.589 -2.341 13.576 1.00 92.31 247 LEU A O 1
ATOM 2011 N N . TYR A 1 248 ? -4.792 -1.435 15.474 1.00 93.88 248 TYR A N 1
ATOM 2012 C CA . TYR A 1 248 ? -5.123 -0.077 15.067 1.00 93.88 248 TYR A CA 1
ATOM 2013 C C . TYR A 1 248 ? -4.387 0.283 13.785 1.00 93.88 248 TYR A C 1
ATOM 2015 O O . TYR A 1 248 ? -3.180 0.067 13.667 1.00 93.88 248 TYR A O 1
ATOM 2023 N N . ARG A 1 249 ? -5.101 0.907 12.855 1.00 93.25 249 ARG A N 1
ATOM 2024 C CA . ARG A 1 249 ? -4.536 1.518 11.658 1.00 93.25 249 ARG A CA 1
ATOM 2025 C C . ARG A 1 249 ? -4.782 3.008 11.688 1.00 93.25 249 ARG A C 1
ATOM 2027 O O . ARG A 1 249 ? -5.923 3.436 11.815 1.00 93.25 249 ARG A O 1
ATOM 2034 N N . VAL A 1 250 ? -3.723 3.779 11.484 1.00 94.12 250 VAL A N 1
ATOM 2035 C CA . VAL A 1 250 ? -3.781 5.224 11.250 1.00 94.12 250 VAL A CA 1
ATOM 2036 C C . VAL A 1 250 ? -3.356 5.468 9.816 1.00 94.12 250 VAL A C 1
ATOM 2038 O O . VAL A 1 250 ? -2.282 5.023 9.430 1.00 94.12 250 VAL A O 1
ATOM 2041 N N . GLU A 1 251 ? -4.180 6.145 9.025 1.00 91.81 251 GLU A N 1
ATOM 2042 C CA . GLU A 1 251 ? -3.954 6.351 7.594 1.00 91.81 251 GLU A CA 1
ATOM 2043 C C . GLU A 1 251 ? -4.138 7.810 7.195 1.00 91.81 251 GLU A C 1
ATOM 2045 O O . GLU A 1 251 ? -5.120 8.447 7.573 1.00 91.81 251 GLU A O 1
ATOM 2050 N N . ILE A 1 252 ? -3.221 8.323 6.380 1.00 90.25 252 ILE A N 1
ATOM 2051 C CA . ILE A 1 252 ? -3.317 9.642 5.774 1.00 90.25 252 ILE A CA 1
ATOM 2052 C C . ILE A 1 252 ? -4.392 9.621 4.693 1.00 90.25 252 ILE A C 1
ATOM 2054 O O . ILE A 1 252 ? -4.383 8.837 3.747 1.00 90.25 252 ILE A O 1
ATOM 2058 N N . CYS A 1 253 ? -5.324 10.536 4.866 1.00 88.00 253 CYS A N 1
ATOM 2059 C CA . CYS A 1 253 ? -6.544 10.688 4.108 1.00 88.00 253 CYS A CA 1
ATOM 2060 C C . CYS A 1 253 ? -6.342 11.729 3.000 1.00 88.00 253 CYS A C 1
ATOM 2062 O O . CYS A 1 253 ? -6.502 11.429 1.819 1.00 88.00 253 CYS A O 1
ATOM 2064 N N . ARG A 1 254 ? -5.893 12.934 3.366 1.00 87.56 254 ARG A N 1
ATOM 2065 C CA . ARG A 1 254 ? -5.482 13.985 2.431 1.00 87.56 254 ARG A CA 1
ATOM 2066 C C . ARG A 1 254 ? -3.981 14.217 2.549 1.00 87.56 254 ARG A C 1
ATOM 2068 O O . ARG A 1 254 ? -3.477 14.414 3.651 1.00 87.56 254 ARG A O 1
ATOM 2075 N N . ALA A 1 255 ? -3.295 14.234 1.409 1.00 87.00 255 ALA A N 1
ATOM 2076 C CA . ALA A 1 255 ? -1.874 14.554 1.340 1.00 87.00 255 ALA A CA 1
ATOM 2077 C C . ALA A 1 255 ? -1.600 16.036 1.656 1.00 87.00 255 ALA A C 1
ATOM 2079 O O . ALA A 1 255 ? -2.454 16.895 1.421 1.00 87.00 255 ALA A O 1
ATOM 2080 N N . GLY A 1 256 ? -0.391 16.339 2.126 1.00 86.31 256 GLY A N 1
ATOM 2081 C CA . GLY A 1 256 ? 0.055 17.707 2.390 1.00 86.31 256 GLY A CA 1
ATOM 2082 C C . GLY A 1 256 ? 1.219 17.789 3.375 1.00 86.31 256 GLY A C 1
ATOM 2083 O O . GLY A 1 256 ? 1.822 16.779 3.756 1.00 86.31 256 GLY A O 1
ATOM 2084 N N . SER A 1 257 ? 1.534 19.012 3.801 1.00 87.38 257 SER A N 1
ATOM 2085 C CA . SER A 1 257 ? 2.335 19.233 5.012 1.00 87.38 257 SER A CA 1
ATOM 2086 C C . SER A 1 257 ? 1.528 18.840 6.256 1.00 87.38 257 SER A C 1
ATOM 2088 O O . SER A 1 257 ? 0.329 18.576 6.171 1.00 87.38 257 SER A O 1
ATOM 2090 N N . ALA A 1 258 ? 2.142 18.833 7.439 1.00 86.56 258 ALA A N 1
ATOM 2091 C CA . ALA A 1 258 ? 1.418 18.534 8.678 1.00 86.56 258 ALA A CA 1
ATOM 2092 C C . ALA A 1 258 ? 0.212 19.466 8.943 1.00 86.56 258 ALA A C 1
ATOM 2094 O O . ALA A 1 258 ? -0.743 19.057 9.599 1.00 86.56 258 ALA A O 1
ATOM 2095 N N . GLU A 1 259 ? 0.251 20.699 8.430 1.00 87.31 259 GLU A N 1
ATOM 2096 C CA . GLU A 1 259 ? -0.806 21.710 8.599 1.00 87.31 259 GLU A CA 1
ATOM 2097 C C . GLU A 1 259 ? -1.986 21.524 7.637 1.00 87.31 259 GLU A C 1
ATOM 2099 O O . GLU A 1 259 ? -3.057 22.092 7.841 1.00 87.31 259 GLU A O 1
ATOM 2104 N N . GLU A 1 260 ? -1.800 20.743 6.575 1.00 89.56 260 GLU A N 1
ATOM 2105 C CA . GLU A 1 260 ? -2.790 20.548 5.510 1.00 89.56 260 GLU A CA 1
ATOM 2106 C C . GLU A 1 260 ? -3.306 19.112 5.453 1.00 89.56 260 GLU A C 1
ATOM 2108 O O . GLU A 1 260 ? -4.466 18.875 5.094 1.00 89.56 260 GLU A O 1
ATOM 2113 N N . ALA A 1 261 ? -2.428 18.162 5.777 1.00 90.50 261 ALA A N 1
ATOM 2114 C CA . ALA A 1 261 ? -2.707 16.747 5.727 1.00 90.50 261 ALA A CA 1
ATOM 2115 C C . ALA A 1 261 ? -3.711 16.353 6.805 1.00 90.50 261 ALA A C 1
ATOM 2117 O O . ALA A 1 261 ? -3.744 16.895 7.914 1.00 90.50 261 ALA A O 1
ATOM 2118 N N . THR A 1 262 ? -4.517 15.356 6.479 1.00 93.00 262 THR A N 1
ATOM 2119 C CA . THR A 1 262 ? -5.497 14.783 7.394 1.00 93.00 262 THR A CA 1
ATOM 2120 C C . THR A 1 262 ? -5.305 13.281 7.488 1.00 93.00 262 THR A C 1
ATOM 2122 O O . THR A 1 262 ? -4.784 12.657 6.566 1.00 93.00 262 THR A O 1
ATOM 2125 N N . PHE A 1 263 ? -5.746 12.685 8.587 1.00 93.50 263 PHE A N 1
ATOM 2126 C CA . PHE A 1 263 ? -5.705 11.255 8.826 1.00 93.50 263 PHE A CA 1
ATOM 2127 C C . PHE A 1 263 ? -7.067 10.728 9.283 1.00 93.50 263 PHE A C 1
ATOM 2129 O O . PHE A 1 263 ? -7.934 11.474 9.736 1.00 93.50 263 PHE A O 1
ATOM 2136 N N . LYS A 1 264 ? -7.237 9.421 9.150 1.00 93.69 264 LYS A N 1
ATOM 2137 C CA . LYS A 1 264 ? -8.365 8.618 9.620 1.00 93.69 264 LYS A CA 1
ATOM 2138 C C . LYS A 1 264 ? -7.807 7.395 10.334 1.00 93.69 264 LYS A C 1
ATOM 2140 O O . LYS A 1 264 ? -6.648 7.031 10.116 1.00 93.69 264 LYS A O 1
ATOM 2145 N N . TRP A 1 265 ? -8.594 6.771 11.200 1.00 95.00 265 TRP A N 1
ATOM 2146 C CA . TRP A 1 265 ? -8.126 5.591 11.917 1.00 95.00 265 TRP A CA 1
ATOM 2147 C C . TRP A 1 265 ? -9.230 4.565 12.157 1.00 95.00 265 TRP A C 1
ATOM 2149 O O . TRP A 1 265 ? -10.418 4.889 12.139 1.00 95.00 265 TRP A O 1
ATOM 2159 N N . SER A 1 266 ? -8.820 3.309 12.308 1.00 93.88 266 SER A N 1
ATOM 2160 C CA . SER A 1 266 ? -9.697 2.167 12.568 1.00 93.88 266 SER A CA 1
ATOM 2161 C C . SER A 1 266 ? -9.047 1.212 13.565 1.00 93.88 266 SER A C 1
ATOM 2163 O O . SER A 1 266 ? -7.817 1.133 13.619 1.00 93.88 266 SER A O 1
ATOM 2165 N N . ARG A 1 267 ? -9.868 0.505 14.342 1.00 92.81 267 ARG A N 1
ATOM 2166 C CA . ARG A 1 267 ? -9.462 -0.487 15.348 1.00 92.81 267 ARG A CA 1
ATOM 2167 C C . ARG A 1 267 ? -8.968 -1.800 14.746 1.00 92.81 267 ARG A C 1
ATOM 2169 O O . ARG A 1 267 ? -7.996 -2.363 15.240 1.00 92.81 267 ARG A O 1
ATOM 2176 N N . GLU A 1 268 ? -9.591 -2.243 13.655 1.00 91.62 268 GLU A N 1
ATOM 2177 C CA . GLU A 1 268 ? -9.364 -3.564 13.048 1.00 91.62 268 GLU A CA 1
ATOM 2178 C C . GLU A 1 268 ? -8.664 -3.455 11.688 1.00 91.62 268 GLU A C 1
ATOM 2180 O O . GLU A 1 268 ? -9.083 -4.048 10.691 1.00 91.62 268 GLU A O 1
ATOM 2185 N N . ASN A 1 269 ? -7.628 -2.620 11.602 1.00 91.25 269 ASN A N 1
ATOM 2186 C CA . ASN A 1 269 ? -6.855 -2.385 10.384 1.00 91.25 269 ASN A CA 1
ATOM 2187 C C . ASN A 1 269 ? -7.709 -2.066 9.141 1.00 91.25 269 ASN A C 1
ATOM 2189 O O . ASN A 1 269 ? -7.369 -2.432 8.012 1.00 91.25 269 ASN A O 1
ATOM 2193 N N . SER A 1 270 ? -8.837 -1.371 9.336 1.00 88.56 270 SER A N 1
ATOM 2194 C CA . SER A 1 270 ? -9.741 -1.003 8.243 1.00 88.56 270 SER A CA 1
ATOM 2195 C C . SER A 1 270 ? -10.243 -2.220 7.435 1.00 88.56 270 SER A C 1
ATOM 2197 O O . SER A 1 270 ? -10.494 -2.134 6.229 1.00 88.56 270 SER A O 1
ATOM 2199 N N . SER A 1 271 ? -10.355 -3.373 8.104 1.00 89.25 271 SER A N 1
ATOM 2200 C CA . SER A 1 271 ? -10.819 -4.636 7.519 1.00 89.25 271 SER A CA 1
ATOM 2201 C C . SER A 1 271 ? -12.341 -4.715 7.387 1.00 89.25 271 SER A C 1
ATOM 2203 O O . SER A 1 271 ? -12.843 -5.430 6.525 1.00 89.25 271 SER A O 1
ATOM 2205 N N . VAL A 1 272 ? -13.079 -3.950 8.196 1.00 91.12 272 VAL A N 1
ATOM 2206 C CA . VAL A 1 272 ? -14.544 -3.938 8.186 1.00 91.12 272 VAL A CA 1
ATOM 2207 C C . VAL A 1 272 ? -15.054 -3.160 6.973 1.00 91.12 272 VAL A C 1
ATOM 2209 O O . VAL A 1 272 ? -14.953 -1.929 6.901 1.00 91.12 272 VAL A O 1
ATOM 2212 N N . ALA A 1 273 ? -15.616 -3.890 6.014 1.00 90.12 273 ALA A N 1
ATOM 2213 C CA . ALA A 1 273 ? -16.182 -3.343 4.793 1.00 90.12 273 ALA A CA 1
ATOM 2214 C C . ALA A 1 273 ? -17.448 -4.101 4.364 1.00 90.12 273 ALA A C 1
ATOM 2216 O O . ALA A 1 273 ? -17.638 -5.264 4.709 1.00 90.12 273 ALA A O 1
ATOM 2217 N N . PHE A 1 274 ? -18.307 -3.418 3.609 1.00 90.38 274 PHE A N 1
ATOM 2218 C CA . PHE A 1 274 ? -19.643 -3.869 3.227 1.00 90.38 274 PHE A CA 1
ATOM 2219 C C . PHE A 1 274 ? -19.852 -3.672 1.723 1.00 90.38 274 PHE A C 1
ATOM 2221 O O . PHE A 1 274 ? -19.760 -2.531 1.255 1.00 90.38 274 PHE A O 1
ATOM 2228 N N . PRO A 1 275 ? -20.147 -4.730 0.949 1.00 89.19 275 PRO A N 1
ATOM 2229 C CA . PRO A 1 275 ? -20.419 -4.597 -0.479 1.00 89.19 275 PRO A CA 1
ATOM 2230 C C . PRO A 1 275 ? -21.622 -3.677 -0.745 1.00 89.19 275 PRO A C 1
ATOM 2232 O O . PRO A 1 275 ? -22.672 -3.805 -0.104 1.00 89.19 275 PRO A O 1
ATOM 2235 N N . ILE A 1 276 ? -21.477 -2.747 -1.693 1.00 89.06 276 ILE A N 1
ATOM 2236 C CA . ILE A 1 276 ? -22.538 -1.811 -2.088 1.00 89.06 276 ILE A CA 1
ATOM 2237 C C . ILE A 1 276 ? -23.324 -2.400 -3.262 1.00 89.06 276 ILE A C 1
ATOM 2239 O O . ILE A 1 276 ? -22.756 -2.708 -4.304 1.00 89.06 276 ILE A O 1
ATOM 2243 N N . ARG A 1 277 ? -24.654 -2.474 -3.125 1.00 87.44 277 ARG A N 1
ATOM 2244 C CA . ARG A 1 277 ? -25.578 -2.826 -4.218 1.00 87.44 277 ARG A CA 1
ATOM 2245 C C . ARG A 1 277 ? -25.999 -1.613 -5.035 1.00 87.44 277 ARG A C 1
ATOM 2247 O O . ARG A 1 277 ? -26.085 -1.677 -6.256 1.00 87.44 277 ARG A O 1
ATOM 2254 N N . GLU A 1 278 ? -26.338 -0.520 -4.357 1.00 86.50 278 GLU A N 1
ATOM 2255 C CA . GLU A 1 278 ? -26.895 0.667 -5.004 1.00 86.50 278 GLU A CA 1
ATOM 2256 C C . GLU A 1 278 ? -26.615 1.931 -4.183 1.00 86.50 278 GLU A C 1
ATOM 2258 O O . GLU A 1 278 ? -26.666 1.906 -2.953 1.00 86.50 278 GLU A O 1
ATOM 2263 N N . ILE A 1 279 ? -26.374 3.054 -4.866 1.00 87.25 279 ILE A N 1
ATOM 2264 C CA . ILE A 1 279 ? -26.248 4.383 -4.254 1.00 87.25 279 ILE A CA 1
ATOM 2265 C C . ILE A 1 279 ? -27.344 5.279 -4.833 1.00 87.25 279 ILE A C 1
ATOM 2267 O O . ILE A 1 279 ? -27.381 5.512 -6.040 1.00 87.25 279 ILE A O 1
ATOM 2271 N N . LYS A 1 280 ? -28.219 5.803 -3.968 1.00 88.19 280 LYS A N 1
ATOM 2272 C CA . LYS A 1 280 ? -29.310 6.728 -4.310 1.00 88.19 280 LYS A CA 1
ATOM 2273 C C . LYS A 1 280 ? -29.242 7.976 -3.438 1.00 88.19 280 LYS A C 1
ATOM 2275 O O . LYS A 1 280 ? -29.831 8.049 -2.357 1.00 88.19 280 LYS A O 1
ATOM 2280 N N . GLY A 1 281 ? -28.525 8.989 -3.918 1.00 88.25 281 GLY A N 1
ATOM 2281 C CA . GLY A 1 281 ? -28.318 10.230 -3.174 1.00 88.25 281 GLY A CA 1
ATOM 2282 C C . GLY A 1 281 ? -27.581 9.965 -1.860 1.00 88.25 281 GLY A C 1
ATOM 2283 O O . GLY A 1 281 ? -26.395 9.664 -1.877 1.00 88.25 281 GLY A O 1
ATOM 2284 N N . ALA A 1 282 ? -28.267 10.095 -0.723 1.00 91.56 282 ALA A N 1
ATOM 2285 C CA . ALA A 1 282 ? -27.702 9.810 0.601 1.00 91.56 282 ALA A CA 1
ATOM 2286 C C . ALA A 1 282 ? -27.957 8.375 1.090 1.00 91.56 282 ALA A C 1
ATOM 2288 O O . ALA A 1 282 ? -27.406 7.983 2.113 1.00 91.56 282 ALA A O 1
ATOM 2289 N N . VAL A 1 283 ? -28.801 7.604 0.400 1.00 92.19 283 VAL A N 1
ATOM 2290 C CA . VAL A 1 283 ? -29.176 6.247 0.811 1.00 92.19 283 VAL A CA 1
ATOM 2291 C C . VAL A 1 283 ? -28.333 5.238 0.043 1.00 92.19 283 VAL A C 1
ATOM 2293 O O . VAL A 1 283 ? -28.335 5.227 -1.189 1.00 92.19 283 VAL A O 1
ATOM 2296 N N . ILE A 1 284 ? -27.630 4.383 0.777 1.00 91.69 284 ILE A N 1
ATOM 2297 C CA . ILE A 1 284 ? -26.812 3.292 0.254 1.00 91.69 284 ILE A CA 1
ATOM 2298 C C . ILE A 1 284 ? -27.501 1.974 0.591 1.00 91.69 284 ILE A C 1
ATOM 2300 O O . ILE A 1 284 ? -27.811 1.708 1.752 1.00 91.69 284 ILE A O 1
ATOM 2304 N N . SER A 1 285 ? -27.732 1.145 -0.423 1.00 91.31 285 SER A N 1
ATOM 2305 C CA . SER A 1 285 ? -28.152 -0.241 -0.238 1.00 91.31 285 SER A CA 1
ATOM 2306 C C . SER A 1 285 ? -26.926 -1.139 -0.229 1.00 91.31 285 SER A C 1
ATOM 2308 O O . SER A 1 285 ? -26.137 -1.123 -1.174 1.00 91.31 285 SER A O 1
ATOM 2310 N N . LEU A 1 286 ? -26.775 -1.910 0.843 1.00 91.19 286 LEU A N 1
ATOM 2311 C CA . LEU A 1 286 ? -25.684 -2.857 1.034 1.00 91.19 286 LEU A CA 1
ATOM 2312 C C . LEU A 1 286 ? -26.159 -4.288 0.771 1.00 91.19 286 LEU A C 1
ATOM 2314 O O . LEU A 1 286 ? -27.360 -4.581 0.749 1.00 91.19 286 LEU A O 1
ATOM 2318 N N . GLU A 1 287 ? -25.208 -5.196 0.574 1.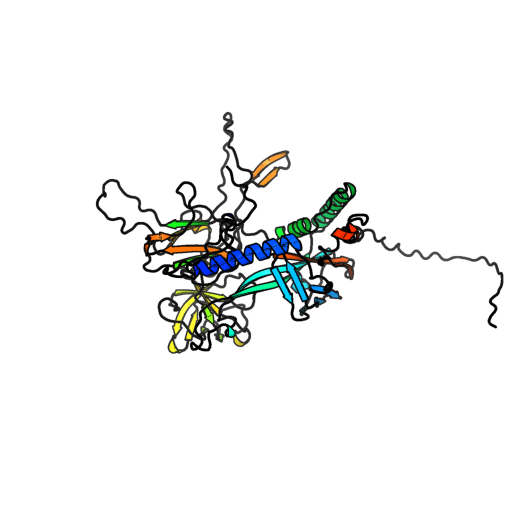00 87.88 287 GLU A N 1
ATOM 2319 C CA . GLU A 1 287 ? -25.515 -6.626 0.602 1.00 87.88 287 GLU A CA 1
ATOM 2320 C C . GLU A 1 287 ? -25.888 -7.104 2.002 1.00 87.88 287 GLU A C 1
ATOM 2322 O O . GLU A 1 287 ? -26.863 -7.843 2.162 1.00 87.88 287 GLU A O 1
ATOM 2327 N N . GLU A 1 288 ? -25.144 -6.607 2.987 1.00 85.00 288 GLU A N 1
ATOM 2328 C CA . GLU A 1 288 ? -25.302 -6.836 4.416 1.00 85.00 288 GLU A CA 1
ATOM 2329 C C . GLU A 1 288 ? -24.739 -5.642 5.208 1.00 85.00 288 GLU A C 1
ATOM 2331 O O . GLU A 1 288 ? -23.897 -4.898 4.709 1.00 85.00 288 GLU A O 1
ATOM 2336 N N . VAL A 1 289 ? -25.207 -5.449 6.444 1.00 79.75 289 VAL A N 1
ATOM 2337 C CA . VAL A 1 289 ? -24.772 -4.355 7.347 1.00 79.75 289 VAL A CA 1
ATOM 2338 C C . VAL A 1 289 ? -23.821 -4.871 8.445 1.00 79.75 289 VAL A C 1
ATOM 2340 O O . VAL A 1 289 ? -23.351 -4.118 9.298 1.00 79.75 289 VAL A O 1
ATOM 2343 N N . GLY A 1 290 ? -23.507 -6.172 8.408 1.00 76.75 290 GLY A N 1
ATOM 2344 C CA . GLY A 1 290 ? -22.781 -6.875 9.465 1.00 76.75 290 GLY A CA 1
ATOM 2345 C C . GLY A 1 290 ? -23.587 -6.988 10.760 1.00 76.75 290 GLY A C 1
ATOM 2346 O O . GLY A 1 290 ? -24.769 -6.657 10.815 1.00 76.75 290 GLY A O 1
ATOM 2347 N N . GLY A 1 291 ? -22.941 -7.476 11.818 1.00 75.94 291 GLY A N 1
ATOM 2348 C CA . GLY A 1 291 ? -23.538 -7.586 13.147 1.00 75.94 291 GLY A CA 1
ATOM 2349 C C . GLY A 1 291 ? -22.479 -7.704 14.243 1.00 75.94 291 GLY A C 1
ATOM 2350 O O . GLY A 1 291 ? -21.327 -8.052 13.980 1.00 75.94 291 GLY A O 1
ATOM 2351 N N . GLY A 1 292 ? -22.868 -7.410 15.485 1.00 80.38 292 GLY A N 1
ATOM 2352 C CA . GLY A 1 292 ? -21.954 -7.415 16.632 1.00 80.38 292 GLY A CA 1
ATOM 2353 C C . GLY A 1 292 ? -20.859 -6.348 16.518 1.00 80.38 292 GLY A C 1
ATOM 2354 O O . GLY A 1 292 ? -21.096 -5.272 15.977 1.00 80.38 292 GLY A O 1
ATOM 2355 N N . CYS A 1 293 ? -19.651 -6.654 17.000 1.00 75.19 293 CYS A N 1
ATOM 2356 C CA . CYS A 1 293 ? -18.523 -5.710 17.036 1.00 75.19 293 CYS A CA 1
ATOM 2357 C C . CYS A 1 293 ? -18.059 -5.231 15.644 1.00 75.19 293 CYS A C 1
ATOM 2359 O O . CYS A 1 293 ? -17.448 -4.169 15.526 1.00 75.19 293 CYS A O 1
ATOM 2361 N N . PHE A 1 294 ? -18.380 -5.978 14.581 1.00 82.69 294 PHE A N 1
ATOM 2362 C CA . PHE A 1 294 ? -18.036 -5.644 13.193 1.00 82.69 294 PHE A CA 1
ATOM 2363 C C . PHE A 1 294 ? -19.191 -4.980 12.426 1.00 82.69 294 PHE A C 1
ATOM 2365 O O . PHE A 1 294 ? -19.089 -4.775 11.221 1.00 82.69 294 PHE A O 1
ATOM 2372 N N . GLY A 1 295 ? -20.297 -4.654 13.101 1.00 85.81 295 GLY A N 1
ATOM 2373 C CA . GLY A 1 295 ? -21.429 -3.955 12.495 1.00 85.81 295 GLY A CA 1
ATOM 2374 C C . GLY A 1 295 ? -21.167 -2.466 12.245 1.00 85.81 295 GLY A C 1
ATOM 2375 O O . GLY A 1 295 ? -20.227 -1.858 12.779 1.00 85.81 295 GLY A O 1
ATOM 2376 N N . LEU A 1 296 ? -22.030 -1.866 11.426 1.00 89.88 296 LEU A N 1
ATOM 2377 C CA . LEU A 1 296 ? -22.175 -0.413 11.349 1.00 89.88 296 LEU A CA 1
ATOM 2378 C C . LEU A 1 296 ? -23.098 0.088 12.459 1.00 89.88 296 LEU A C 1
ATOM 2380 O O . LEU A 1 296 ? -24.124 -0.518 12.747 1.00 89.88 296 LEU A O 1
ATOM 2384 N N . GLU A 1 297 ? -22.762 1.244 13.024 1.00 90.81 297 GLU A N 1
ATOM 2385 C CA . GLU A 1 297 ? -23.579 1.952 14.002 1.00 90.81 297 GLU A CA 1
ATOM 2386 C C . GLU A 1 297 ? -23.787 3.398 13.543 1.00 90.81 297 GLU A C 1
ATOM 2388 O O . GLU A 1 297 ? -23.051 3.934 12.706 1.00 90.81 297 GLU A O 1
ATOM 2393 N N . VAL A 1 298 ? -24.810 4.047 14.095 1.00 92.06 298 VAL A N 1
ATOM 2394 C CA . VAL A 1 298 ? -25.068 5.466 13.840 1.00 92.06 298 VAL A CA 1
ATOM 2395 C C . VAL A 1 298 ? -23.880 6.301 14.328 1.00 92.06 298 VAL A C 1
ATOM 2397 O O . VAL A 1 298 ? -23.330 6.049 15.396 1.00 92.06 298 VAL A O 1
ATOM 2400 N N . ASN A 1 299 ? -23.519 7.330 13.560 1.00 91.38 299 ASN A N 1
ATOM 2401 C CA . ASN A 1 299 ? -22.351 8.200 13.733 1.00 91.38 299 ASN A CA 1
ATOM 2402 C C . ASN A 1 299 ? -20.993 7.599 13.355 1.00 91.38 299 ASN A C 1
ATOM 2404 O O . ASN A 1 299 ? -20.018 8.355 13.350 1.00 91.38 299 ASN A O 1
ATOM 2408 N N . HIS A 1 300 ? -20.911 6.315 12.981 1.00 92.06 300 HIS A N 1
ATOM 2409 C CA . HIS A 1 300 ? -19.682 5.782 12.393 1.00 92.06 300 HIS A CA 1
ATOM 2410 C C . HIS A 1 300 ? -19.315 6.538 11.117 1.00 92.06 300 HIS A C 1
ATOM 2412 O O . HIS A 1 300 ? -20.179 6.959 10.336 1.00 92.06 300 HIS A O 1
ATOM 2418 N N . TRP A 1 301 ? -18.012 6.688 10.908 1.00 93.94 301 TRP A N 1
ATOM 2419 C CA . TRP A 1 301 ? -17.476 7.221 9.669 1.00 93.94 301 TRP A CA 1
ATOM 2420 C C . TRP A 1 301 ? -17.294 6.094 8.670 1.00 93.94 301 TRP A C 1
ATOM 2422 O O . TRP A 1 301 ? -16.865 4.991 9.008 1.00 93.94 301 TRP A O 1
ATOM 2432 N N . VAL A 1 302 ? -17.636 6.378 7.422 1.00 92.94 302 VAL A N 1
ATOM 2433 C CA . VAL A 1 302 ? -17.567 5.417 6.334 1.00 92.94 302 VAL A CA 1
ATOM 2434 C C . VAL A 1 302 ? -16.960 6.042 5.090 1.00 92.94 302 VAL A C 1
ATOM 2436 O O . VAL A 1 302 ? -17.212 7.199 4.763 1.00 92.94 302 VAL A O 1
ATOM 2439 N N . GLU A 1 303 ? -16.150 5.262 4.390 1.00 90.19 303 GLU A N 1
ATOM 2440 C CA . GLU A 1 303 ? -15.543 5.625 3.117 1.00 90.19 303 GLU A CA 1
ATOM 2441 C C . GLU A 1 303 ? -16.158 4.794 1.999 1.00 90.19 303 GLU A C 1
ATOM 2443 O O . GLU A 1 303 ? -16.231 3.570 2.101 1.00 90.19 303 GLU A O 1
ATOM 2448 N N . ILE A 1 304 ? -16.574 5.452 0.919 1.00 87.81 304 ILE A N 1
ATOM 2449 C CA . ILE A 1 304 ? -17.016 4.757 -0.291 1.00 87.81 304 ILE A CA 1
ATOM 2450 C C . ILE A 1 304 ? -15.792 4.496 -1.162 1.00 87.81 304 ILE A C 1
ATOM 2452 O O . ILE A 1 304 ? -15.183 5.434 -1.683 1.00 87.81 304 ILE A O 1
ATOM 2456 N N . VAL A 1 305 ? -15.463 3.222 -1.347 1.00 82.06 305 VAL A N 1
ATOM 2457 C CA . VAL A 1 305 ? -14.373 2.784 -2.216 1.00 82.06 305 VAL A CA 1
ATOM 2458 C C . VAL A 1 305 ? -14.973 2.252 -3.509 1.00 82.06 305 VAL A C 1
ATOM 2460 O O . VAL A 1 305 ? -15.706 1.265 -3.509 1.00 82.06 305 VAL A O 1
ATOM 2463 N N . ALA A 1 306 ? -14.679 2.929 -4.618 1.00 72.81 306 ALA A N 1
ATOM 2464 C CA . ALA A 1 306 ? -15.176 2.554 -5.934 1.00 72.81 306 ALA A CA 1
ATOM 2465 C C . ALA A 1 306 ? -14.178 2.936 -7.038 1.00 72.81 306 ALA A C 1
ATOM 2467 O O . ALA A 1 306 ? -13.603 4.024 -7.009 1.00 72.81 306 ALA A O 1
ATOM 2468 N N . GLY A 1 307 ? -14.023 2.067 -8.042 1.00 56.56 307 GLY A N 1
ATOM 2469 C CA . GLY A 1 307 ? -13.511 2.451 -9.363 1.00 56.56 307 GLY A CA 1
ATOM 2470 C C . GLY A 1 307 ? -11.999 2.643 -9.543 1.00 56.56 307 GLY A C 1
ATOM 2471 O O . GLY A 1 307 ? -11.604 3.092 -10.613 1.00 56.56 307 GLY A O 1
ATOM 2472 N N . ASP A 1 308 ? -11.136 2.283 -8.589 1.00 53.44 308 ASP A N 1
ATOM 2473 C CA . ASP A 1 308 ? -9.691 2.209 -8.858 1.00 53.44 308 ASP A CA 1
ATOM 2474 C C . ASP A 1 308 ? -9.032 1.022 -8.131 1.00 53.44 308 ASP A C 1
ATOM 2476 O O . ASP A 1 308 ? -8.825 1.084 -6.916 1.00 53.44 308 ASP A O 1
ATOM 2480 N N . PRO A 1 309 ? -8.633 -0.037 -8.865 1.00 44.56 309 PRO A N 1
ATOM 2481 C CA . PRO A 1 309 ? -7.877 -1.160 -8.327 1.00 44.56 309 PRO A CA 1
ATOM 2482 C C . PRO A 1 309 ? -6.492 -0.804 -7.773 1.00 44.56 309 PRO A C 1
ATOM 2484 O O . PRO A 1 309 ? -5.776 -1.701 -7.364 1.00 44.56 309 PRO A O 1
ATOM 2487 N N . GLY A 1 310 ? -6.045 0.452 -7.829 1.00 46.25 310 GLY A N 1
ATOM 2488 C CA . GLY A 1 310 ? -4.690 0.851 -7.446 1.00 46.25 310 GLY A CA 1
ATOM 2489 C C . GLY A 1 310 ? -4.589 1.917 -6.375 1.00 46.25 310 GLY A C 1
ATOM 2490 O O . GLY A 1 310 ? -3.509 2.477 -6.213 1.00 46.25 310 GLY A O 1
ATOM 2491 N N . GLY A 1 311 ? -5.684 2.243 -5.687 1.00 45.94 311 GLY A N 1
ATOM 2492 C CA . GLY A 1 311 ? -5.652 3.130 -4.523 1.00 45.94 311 GLY A CA 1
ATOM 2493 C C . GLY A 1 311 ? -5.295 4.593 -4.808 1.00 45.94 311 GLY A C 1
ATOM 2494 O O . GLY A 1 311 ? -5.409 5.402 -3.909 1.00 45.94 311 GLY A O 1
ATOM 2495 N N . HIS A 1 312 ? -4.950 4.996 -6.033 1.00 41.03 312 HIS A N 1
ATOM 2496 C CA . HIS A 1 312 ? -4.519 6.374 -6.306 1.00 41.03 312 HIS A CA 1
ATOM 2497 C C . HIS A 1 312 ? -5.658 7.392 -6.283 1.00 41.03 312 HIS A C 1
ATOM 2499 O O . HIS A 1 312 ? -5.416 8.582 -6.075 1.00 41.03 312 HIS A O 1
ATOM 2505 N N . CYS A 1 313 ? -6.908 6.942 -6.409 1.00 40.66 313 CYS A N 1
ATOM 2506 C CA . CYS A 1 313 ? -8.055 7.732 -5.987 1.00 40.66 313 CYS A CA 1
ATOM 2507 C C . CYS A 1 313 ? -8.162 7.741 -4.448 1.00 40.66 313 CYS A C 1
ATOM 2509 O O . CYS A 1 313 ? -9.185 7.364 -3.883 1.00 40.66 313 CYS A O 1
ATOM 2511 N N . HIS A 1 314 ? -7.138 8.250 -3.754 1.00 51.59 314 HIS A N 1
ATOM 2512 C CA . HIS A 1 314 ? -7.240 8.685 -2.357 1.00 51.59 314 HIS A CA 1
ATOM 2513 C C . HIS A 1 314 ? -7.992 10.021 -2.254 1.00 51.59 314 HIS A C 1
ATOM 2515 O O . HIS A 1 314 ? -7.645 10.906 -1.468 1.00 51.59 314 HIS A O 1
ATOM 2521 N N . GLN A 1 315 ? -9.033 10.212 -3.067 1.00 58.41 315 GLN A N 1
ATOM 2522 C CA . GLN A 1 315 ? -10.049 11.172 -2.683 1.00 58.41 315 GLN A CA 1
ATOM 2523 C C . GLN A 1 315 ? -10.731 10.555 -1.480 1.00 58.41 315 GLN A C 1
ATOM 2525 O O . GLN A 1 315 ? -11.570 9.669 -1.603 1.00 58.41 315 GLN A O 1
ATOM 2530 N N . CYS A 1 316 ? -10.287 10.987 -0.314 1.00 66.75 316 CYS A N 1
ATOM 2531 C CA . CYS A 1 316 ? -10.867 10.579 0.935 1.00 66.75 316 CYS A CA 1
ATOM 2532 C C . CYS A 1 316 ? -12.324 11.055 0.964 1.00 66.75 316 CYS A C 1
ATOM 2534 O O . CYS A 1 316 ? -12.606 12.234 1.176 1.00 66.75 316 CYS A O 1
ATOM 2536 N N . ARG A 1 317 ? -13.243 10.144 0.641 1.00 80.62 317 ARG A N 1
ATOM 2537 C CA . ARG A 1 317 ? -14.684 10.396 0.547 1.00 80.62 317 ARG A CA 1
ATOM 2538 C C . ARG A 1 317 ? -15.339 9.873 1.813 1.00 80.62 317 ARG A C 1
ATOM 2540 O O . ARG A 1 317 ? -15.972 8.819 1.801 1.00 80.62 317 ARG A O 1
ATOM 2547 N N . LEU A 1 318 ? -15.105 10.585 2.912 1.00 89.31 318 LEU A N 1
ATOM 2548 C CA . LEU A 1 318 ? -15.660 10.225 4.207 1.00 89.31 318 LEU A CA 1
ATOM 2549 C C . LEU A 1 318 ? -17.068 10.795 4.360 1.00 89.31 318 LEU A C 1
ATOM 2551 O O . LEU A 1 318 ? -17.323 11.979 4.132 1.00 89.31 318 LEU A O 1
ATOM 2555 N N . TYR A 1 319 ? -17.971 9.932 4.797 1.00 92.06 319 TYR A N 1
ATOM 2556 C CA . TYR A 1 319 ? -19.340 10.259 5.150 1.00 92.06 319 TYR A CA 1
ATOM 2557 C C . TYR A 1 319 ? -19.623 9.745 6.551 1.00 92.06 319 TYR A C 1
ATOM 2559 O O . TYR A 1 319 ? -19.025 8.772 7.001 1.00 92.06 319 TYR A O 1
ATOM 2567 N N . GLN A 1 320 ? -20.562 10.385 7.235 1.00 93.94 320 GLN A N 1
ATOM 2568 C CA . GLN A 1 320 ? -21.027 9.911 8.528 1.00 93.94 320 GLN A CA 1
ATOM 2569 C C . GLN A 1 320 ? -22.378 9.217 8.365 1.00 93.94 320 GLN A C 1
ATOM 2571 O O . GLN A 1 320 ? -23.247 9.699 7.629 1.00 93.94 320 GLN A O 1
ATOM 2576 N N . VAL A 1 321 ? -22.556 8.097 9.058 1.00 93.94 321 VAL A N 1
ATOM 2577 C CA . VAL A 1 321 ? -23.820 7.361 9.086 1.00 93.94 321 VAL A CA 1
ATOM 2578 C C . VAL A 1 321 ? -24.844 8.113 9.934 1.00 93.94 321 VAL A C 1
ATOM 2580 O O . VAL A 1 321 ? -24.601 8.400 11.104 1.00 93.94 321 VAL A O 1
ATOM 2583 N N . HIS A 1 322 ? -26.000 8.416 9.344 1.00 94.62 322 HIS A N 1
ATOM 2584 C CA . HIS A 1 322 ? -27.121 9.072 10.014 1.00 94.62 322 HIS A CA 1
ATOM 2585 C C . HIS A 1 322 ? -28.159 8.073 10.537 1.00 94.62 322 HIS A C 1
ATOM 2587 O O . HIS A 1 322 ? -28.639 8.218 11.658 1.00 94.62 322 HIS A O 1
ATOM 2593 N N . GLU A 1 323 ? -28.502 7.067 9.733 1.00 94.62 323 GLU A N 1
ATOM 2594 C CA . GLU A 1 323 ? -29.530 6.072 10.054 1.00 94.62 323 GLU A CA 1
ATOM 2595 C C . GLU A 1 323 ? -29.188 4.727 9.404 1.00 94.62 323 GLU A C 1
ATOM 2597 O O . GLU A 1 323 ? -28.576 4.689 8.333 1.00 94.62 323 GLU A O 1
ATOM 2602 N N . ILE A 1 324 ? -29.594 3.632 10.050 1.00 93.94 324 ILE A N 1
ATOM 2603 C CA . ILE A 1 324 ? -29.412 2.262 9.568 1.00 93.94 324 ILE A CA 1
ATOM 2604 C C . ILE A 1 324 ? -30.748 1.517 9.673 1.00 93.94 324 ILE A C 1
ATOM 2606 O O . ILE A 1 324 ? -31.340 1.445 10.747 1.00 93.94 324 ILE A O 1
ATOM 2610 N N . ASP A 1 325 ? -31.198 0.929 8.564 1.00 92.69 325 ASP A N 1
ATOM 2611 C CA . ASP A 1 325 ? -32.286 -0.054 8.517 1.00 92.69 325 ASP A CA 1
ATOM 2612 C C . ASP A 1 325 ? -31.671 -1.435 8.246 1.00 92.69 325 ASP A C 1
ATOM 2614 O O . ASP A 1 325 ? -31.441 -1.822 7.096 1.00 92.69 325 ASP A O 1
ATOM 2618 N N . GLU A 1 326 ? -31.379 -2.171 9.322 1.00 89.25 326 GLU A N 1
ATOM 2619 C CA . GLU A 1 326 ? -30.758 -3.503 9.266 1.00 89.25 326 GLU A CA 1
ATOM 2620 C C . GLU A 1 326 ? -31.610 -4.512 8.484 1.00 89.25 326 GLU A C 1
ATOM 2622 O O . GLU A 1 326 ? -31.077 -5.338 7.745 1.00 89.25 326 GLU A O 1
ATOM 2627 N N . ALA A 1 327 ? -32.942 -4.424 8.586 1.00 88.69 327 ALA A N 1
ATOM 2628 C CA . ALA A 1 327 ? -33.852 -5.368 7.940 1.00 88.69 327 ALA A CA 1
ATOM 2629 C C . ALA A 1 327 ? -33.847 -5.233 6.411 1.00 88.69 327 ALA A C 1
ATOM 2631 O O . ALA A 1 327 ? -34.084 -6.213 5.702 1.00 88.69 327 ALA A O 1
ATOM 2632 N N . LYS A 1 328 ? -33.591 -4.023 5.900 1.00 89.56 328 LYS A N 1
ATOM 2633 C CA . LYS A 1 328 ? -33.478 -3.752 4.458 1.00 89.56 328 LYS A CA 1
ATOM 2634 C C . LYS A 1 328 ? -32.037 -3.614 3.967 1.00 89.56 328 LYS A C 1
ATOM 2636 O O . LYS A 1 328 ? -31.842 -3.397 2.773 1.00 89.56 328 LYS A O 1
ATOM 2641 N N . ALA A 1 329 ? -31.060 -3.713 4.866 1.00 91.94 329 ALA A N 1
ATOM 2642 C CA . ALA A 1 329 ? -29.664 -3.386 4.610 1.00 91.94 329 ALA A CA 1
ATOM 2643 C C . ALA A 1 329 ? -29.482 -2.006 3.948 1.00 91.94 329 ALA A C 1
ATOM 2645 O O . ALA A 1 329 ? -28.790 -1.863 2.936 1.00 91.94 329 ALA A O 1
ATOM 2646 N N . LEU A 1 330 ? -30.152 -0.988 4.498 1.00 93.12 330 LEU A N 1
ATOM 2647 C CA . LEU A 1 330 ? -30.046 0.394 4.029 1.00 93.12 330 LEU A CA 1
ATOM 2648 C C . LEU A 1 330 ? -29.292 1.245 5.044 1.00 93.12 330 LEU A C 1
ATOM 2650 O O . LEU A 1 330 ? -29.587 1.212 6.237 1.00 93.12 330 LEU A O 1
ATOM 2654 N N . VAL A 1 331 ? -28.363 2.052 4.546 1.00 94.75 331 VAL A N 1
ATOM 2655 C CA . VAL A 1 331 ? -27.609 3.026 5.332 1.00 94.75 331 VAL A CA 1
ATOM 2656 C C . VAL A 1 331 ? -27.859 4.408 4.750 1.00 94.75 331 VAL A C 1
ATOM 2658 O O . VAL A 1 331 ? -27.606 4.651 3.570 1.00 94.75 331 VAL A O 1
ATOM 2661 N N . THR A 1 332 ? -28.350 5.327 5.574 1.00 94.75 332 THR A N 1
ATOM 2662 C CA . THR A 1 332 ? -28.537 6.730 5.200 1.00 94.75 332 THR A CA 1
ATOM 2663 C C . THR A 1 332 ? -27.359 7.541 5.717 1.00 94.75 332 THR A C 1
ATOM 2665 O O . THR A 1 332 ? -27.066 7.540 6.912 1.00 94.75 332 THR A O 1
ATOM 2668 N N . LEU A 1 333 ? -26.689 8.257 4.822 1.00 94.62 333 LEU A N 1
ATOM 2669 C CA . LEU A 1 333 ? -25.577 9.146 5.135 1.00 94.62 333 LEU A CA 1
ATOM 2670 C C . LEU A 1 333 ? -26.065 10.559 5.473 1.00 94.62 333 LEU A C 1
ATOM 2672 O O . LEU A 1 333 ? -27.113 11.008 5.009 1.00 94.62 333 LEU A O 1
ATOM 2676 N N . THR A 1 334 ? -25.267 11.304 6.235 1.00 92.69 334 THR A N 1
ATOM 2677 C CA . THR A 1 334 ? -25.562 12.707 6.585 1.00 92.69 334 THR A CA 1
ATOM 2678 C C . THR A 1 334 ? -25.550 13.653 5.383 1.00 92.69 334 THR A C 1
ATOM 2680 O O . THR A 1 334 ? -26.174 14.716 5.419 1.00 92.69 334 THR A O 1
ATOM 2683 N N . LYS A 1 335 ? -24.845 13.289 4.307 1.00 90.50 335 LYS A N 1
ATOM 2684 C CA . LYS A 1 335 ? -24.751 14.057 3.062 1.00 90.50 335 LYS A CA 1
ATOM 2685 C C . LYS A 1 335 ? -25.007 13.145 1.861 1.00 90.50 335 LYS A C 1
ATOM 2687 O O . LYS A 1 335 ? -24.601 11.985 1.893 1.00 90.50 335 LYS A O 1
ATOM 2692 N N . PRO A 1 336 ? -25.636 13.657 0.788 1.00 88.00 336 PRO A N 1
ATOM 2693 C CA . PRO A 1 336 ? -25.766 12.901 -0.445 1.00 88.00 336 PRO A CA 1
ATOM 2694 C C . PRO A 1 336 ? -24.395 12.672 -1.078 1.00 88.00 336 PRO A C 1
ATOM 2696 O O . PRO A 1 336 ? -23.555 13.578 -1.107 1.00 88.00 336 PRO A O 1
ATOM 2699 N N . VAL A 1 337 ? -24.204 11.474 -1.616 1.00 84.50 337 VAL A N 1
ATOM 2700 C CA . VAL A 1 337 ? -23.046 11.126 -2.428 1.00 84.50 337 VAL A CA 1
ATOM 2701 C C . VAL A 1 337 ? -23.111 11.942 -3.718 1.00 84.50 337 VAL A C 1
ATOM 2703 O O . VAL A 1 337 ? -24.129 11.957 -4.413 1.00 84.50 337 VAL A O 1
ATOM 2706 N N . LYS A 1 338 ? -22.035 12.673 -4.001 1.00 75.19 338 LYS A N 1
ATOM 2707 C CA . LYS A 1 338 ? -21.840 13.461 -5.222 1.00 75.19 338 LYS A CA 1
ATOM 2708 C C . LYS A 1 338 ? -20.627 12.899 -5.955 1.00 75.19 338 LYS A C 1
ATOM 2710 O O . LYS A 1 338 ? -19.779 12.272 -5.326 1.00 75.19 338 LYS A O 1
ATOM 2715 N N . ASP A 1 339 ? -20.557 13.125 -7.261 1.00 67.50 339 ASP A N 1
ATOM 2716 C CA . ASP A 1 339 ? -19.371 12.823 -8.076 1.00 67.50 339 ASP A CA 1
ATOM 2717 C C . ASP A 1 339 ? -19.014 11.324 -8.186 1.00 67.50 339 ASP A C 1
ATOM 2719 O O . ASP A 1 339 ? -17.881 10.960 -8.498 1.00 67.50 339 ASP A O 1
ATOM 2723 N N . LEU A 1 340 ? -20.000 10.444 -7.976 1.00 65.69 340 LEU A N 1
ATOM 2724 C CA . LEU A 1 340 ? -19.916 9.009 -8.245 1.00 65.69 340 LEU A CA 1
ATOM 2725 C C . LEU A 1 340 ? -21.055 8.595 -9.194 1.00 65.69 340 LEU A C 1
ATOM 2727 O O . LEU A 1 340 ? -22.196 9.008 -8.965 1.00 65.69 340 LEU A O 1
ATOM 2731 N N . PRO A 1 341 ? -20.783 7.805 -10.251 1.00 59.09 341 PRO A N 1
ATOM 2732 C CA . PRO A 1 341 ? -21.848 7.204 -11.047 1.00 59.09 341 PRO A CA 1
ATOM 2733 C C . PRO A 1 341 ? -22.694 6.263 -10.172 1.00 59.09 341 PRO A C 1
ATOM 2735 O O . PRO A 1 341 ? -22.200 5.704 -9.193 1.00 59.09 341 PRO A O 1
ATOM 2738 N N . GLU A 1 342 ? -23.980 6.101 -10.498 1.00 55.25 342 GLU A N 1
ATOM 2739 C CA . GLU A 1 342 ? -24.871 5.198 -9.757 1.00 55.25 342 GLU A CA 1
ATOM 2740 C C . GLU A 1 342 ? -24.281 3.772 -9.722 1.00 55.25 342 GLU A C 1
ATOM 2742 O O . GLU A 1 342 ? -23.855 3.232 -10.745 1.00 55.25 342 GLU A O 1
ATOM 2747 N N . ALA A 1 343 ? -24.229 3.165 -8.529 1.00 48.50 343 ALA A N 1
ATOM 2748 C CA . ALA A 1 343 ? -23.460 1.941 -8.262 1.00 48.50 343 ALA A CA 1
ATOM 2749 C C . ALA A 1 343 ? -23.924 0.688 -9.025 1.00 48.50 343 ALA A C 1
ATOM 2751 O O . ALA A 1 343 ? -23.172 -0.277 -9.107 1.00 48.50 343 ALA A O 1
ATOM 2752 N N . SER A 1 344 ? -25.088 0.717 -9.681 1.00 45.78 344 SER A N 1
ATOM 2753 C CA . SER A 1 344 ? -25.480 -0.324 -10.642 1.00 45.78 344 SER A CA 1
ATOM 2754 C C . SER A 1 344 ? -24.488 -0.467 -11.812 1.00 45.78 344 SER A C 1
ATOM 2756 O O . SER A 1 344 ? -24.525 -1.475 -12.516 1.00 45.78 344 SER A O 1
ATOM 2758 N N . ALA A 1 345 ? -23.579 0.502 -11.994 1.00 44.94 345 ALA A N 1
ATOM 2759 C CA . ALA A 1 345 ? -22.487 0.486 -12.965 1.00 44.94 345 ALA A CA 1
ATOM 2760 C C . ALA A 1 345 ? -21.078 0.227 -12.371 1.00 44.94 345 ALA A C 1
ATOM 2762 O O . ALA A 1 345 ? -20.109 0.246 -13.129 1.00 44.94 345 ALA A O 1
ATOM 2763 N N . MET A 1 346 ? -20.922 0.005 -11.055 1.00 61.16 346 MET A N 1
ATOM 2764 C CA . MET A 1 346 ? -19.608 -0.149 -10.398 1.00 61.16 346 MET A CA 1
ATOM 2765 C C . MET A 1 346 ? -19.458 -1.531 -9.745 1.00 61.16 346 MET A C 1
ATOM 2767 O O . MET A 1 346 ? -19.707 -1.705 -8.555 1.00 61.16 346 MET A O 1
ATOM 2771 N N . GLU A 1 347 ? -19.033 -2.519 -10.531 1.00 64.25 347 GLU A N 1
ATOM 2772 C CA . GLU A 1 347 ? -18.678 -3.854 -10.032 1.00 64.25 347 GLU A CA 1
ATOM 2773 C C . GLU A 1 347 ? -17.562 -3.747 -8.968 1.00 64.25 347 GLU A C 1
ATOM 2775 O O . GLU A 1 347 ? -16.532 -3.110 -9.201 1.00 64.25 347 GLU A O 1
ATOM 2780 N N . GLY A 1 348 ? -17.784 -4.322 -7.779 1.00 72.06 348 GLY A N 1
ATOM 2781 C CA . GLY A 1 348 ? -16.805 -4.349 -6.681 1.00 72.06 348 GLY A CA 1
ATOM 2782 C C . GLY A 1 348 ? -16.720 -3.090 -5.800 1.00 72.06 348 GLY A C 1
ATOM 2783 O O . GLY A 1 348 ? -15.738 -2.933 -5.077 1.00 72.06 348 GLY A O 1
ATOM 2784 N N . ALA A 1 349 ? -17.701 -2.179 -5.840 1.00 83.38 349 ALA A N 1
ATOM 2785 C CA . ALA A 1 349 ? -17.751 -1.041 -4.915 1.00 83.38 349 ALA A CA 1
ATOM 2786 C C . ALA A 1 349 ? -18.167 -1.464 -3.492 1.00 83.38 349 ALA A C 1
ATOM 2788 O O . ALA A 1 349 ? -19.060 -2.293 -3.309 1.00 83.38 349 ALA A O 1
ATOM 2789 N N . TYR A 1 350 ? -17.566 -0.853 -2.469 1.00 86.88 350 TYR A N 1
ATOM 2790 C CA . TYR A 1 350 ? -17.874 -1.167 -1.072 1.00 86.88 350 TYR A CA 1
ATOM 2791 C C . TYR A 1 350 ? -17.764 0.036 -0.136 1.00 86.88 350 TYR A C 1
ATOM 2793 O O . TYR A 1 350 ? -17.089 1.030 -0.412 1.00 86.88 350 TYR A O 1
ATOM 2801 N N . LEU A 1 351 ? -18.453 -0.074 0.996 1.00 90.31 351 LEU A N 1
ATOM 2802 C CA . LEU A 1 351 ? -18.448 0.882 2.089 1.00 90.31 351 LEU A CA 1
ATOM 2803 C C . LEU A 1 351 ? -17.501 0.386 3.180 1.00 90.31 351 LEU A C 1
ATOM 2805 O O . LEU A 1 351 ? -17.653 -0.729 3.663 1.00 90.31 351 LEU A O 1
ATOM 2809 N N . ARG A 1 352 ? -16.530 1.194 3.588 1.00 91.06 352 ARG A N 1
ATOM 2810 C CA . ARG A 1 352 ? -15.506 0.821 4.573 1.00 91.06 352 ARG A CA 1
ATOM 2811 C C . ARG A 1 352 ? -15.673 1.613 5.858 1.00 91.06 352 ARG A C 1
ATOM 2813 O O . ARG A 1 352 ? -15.787 2.834 5.794 1.00 91.06 352 ARG A O 1
ATOM 2820 N N . ARG A 1 353 ? -15.660 0.938 7.009 1.00 93.44 353 ARG A N 1
ATOM 2821 C CA . ARG A 1 353 ? -15.830 1.562 8.330 1.00 93.44 353 ARG A CA 1
ATOM 2822 C C . ARG A 1 353 ? -14.528 2.187 8.836 1.00 93.44 353 ARG A C 1
ATOM 2824 O O . ARG A 1 353 ? -13.446 1.630 8.654 1.00 93.44 353 ARG A O 1
ATOM 2831 N N . TRP A 1 354 ? -14.669 3.318 9.520 1.00 93.88 354 TRP A N 1
ATOM 2832 C CA . TRP A 1 354 ? -13.626 4.020 10.261 1.00 93.88 354 TRP A CA 1
ATOM 2833 C C . TRP A 1 354 ? -14.135 4.373 11.666 1.00 93.88 354 TRP A C 1
ATOM 2835 O O . TRP A 1 354 ? -15.287 4.777 11.832 1.00 93.88 354 TRP A O 1
ATOM 2845 N N . ASP A 1 355 ? -13.270 4.226 12.670 1.00 92.62 355 ASP A N 1
ATOM 2846 C CA . ASP A 1 355 ? -13.627 4.288 14.100 1.00 92.62 355 ASP A CA 1
ATOM 2847 C C . ASP A 1 355 ? -13.360 5.659 14.735 1.00 92.62 355 ASP A C 1
ATOM 2849 O O . ASP A 1 355 ? -13.519 5.850 15.939 1.00 92.62 355 ASP A O 1
ATOM 2853 N N . GLN A 1 356 ? -12.957 6.639 13.928 1.00 89.12 356 GLN A N 1
ATOM 2854 C CA . GLN A 1 356 ? -12.706 7.990 14.407 1.00 89.12 356 GLN A CA 1
ATOM 2855 C C . GLN A 1 356 ? -13.953 8.619 15.049 1.00 89.12 356 GLN A C 1
ATOM 2857 O O . GLN A 1 356 ? -15.042 8.592 14.484 1.00 89.12 356 GLN A O 1
ATOM 2862 N N . ALA A 1 357 ? -13.785 9.237 16.219 1.00 77.50 357 ALA A N 1
ATOM 2863 C CA . ALA A 1 357 ? -14.858 9.984 16.879 1.00 77.50 357 ALA A CA 1
ATOM 2864 C C . ALA A 1 357 ? -14.984 11.427 16.352 1.00 77.50 357 ALA A C 1
ATOM 2866 O O . ALA A 1 357 ? -16.080 11.982 16.293 1.00 77.50 357 ALA A O 1
ATOM 2867 N N . ASP A 1 358 ? -13.861 12.019 15.937 1.00 80.81 358 ASP A N 1
ATOM 2868 C CA . ASP A 1 358 ? -13.757 13.410 15.493 1.00 80.81 358 ASP A CA 1
ATOM 2869 C C . ASP A 1 358 ? -13.490 13.522 13.985 1.00 80.81 358 ASP A C 1
ATOM 2871 O O . ASP A 1 358 ? -13.145 12.550 13.314 1.00 80.81 358 ASP A O 1
ATOM 2875 N N . GLY A 1 359 ? -13.561 14.750 13.465 1.00 83.00 359 GLY A N 1
ATOM 2876 C CA . GLY A 1 359 ? -13.144 15.101 12.106 1.00 83.00 359 GLY A CA 1
ATOM 2877 C C . GLY A 1 359 ? -14.277 15.676 11.263 1.00 83.00 359 GLY A C 1
ATOM 2878 O O . GLY A 1 359 ? -15.366 15.961 11.761 1.00 83.00 359 GLY A O 1
ATOM 2879 N N . ASP A 1 360 ? -13.988 15.881 9.984 1.00 86.00 360 ASP A N 1
ATOM 2880 C CA . ASP A 1 360 ? -14.967 16.241 8.957 1.00 86.00 360 ASP A CA 1
ATOM 2881 C C . ASP A 1 360 ? -14.864 15.281 7.752 1.00 86.00 360 ASP A C 1
ATOM 2883 O O . ASP A 1 360 ? -14.163 14.270 7.812 1.00 86.00 360 ASP A O 1
ATOM 2887 N N . GLU A 1 361 ? -15.540 15.583 6.637 1.00 84.62 361 GLU A N 1
ATOM 2888 C CA . GLU A 1 361 ? -15.445 14.790 5.394 1.00 84.62 361 GLU A CA 1
ATOM 2889 C C . GLU A 1 361 ? -14.021 14.635 4.831 1.00 84.62 361 GLU A C 1
ATOM 2891 O O . GLU A 1 361 ? -13.796 13.810 3.947 1.00 84.62 361 GLU A O 1
ATOM 2896 N N . LYS A 1 362 ? -13.056 15.420 5.318 1.00 85.44 362 LYS A N 1
ATOM 2897 C CA . LYS A 1 362 ? -11.646 15.337 4.939 1.00 85.44 362 LYS A CA 1
ATOM 2898 C C . LYS A 1 362 ? -10.825 14.562 5.965 1.00 85.44 362 LYS A C 1
ATOM 2900 O O . LYS A 1 362 ? -9.646 14.365 5.710 1.00 85.44 362 LYS A O 1
ATOM 2905 N N . GLY A 1 363 ? -11.390 14.126 7.089 1.00 88.75 363 GLY A N 1
ATOM 2906 C CA . GLY A 1 363 ? -10.690 13.424 8.169 1.00 88.75 363 GLY A CA 1
ATOM 2907 C C . GLY A 1 363 ? -10.272 14.339 9.327 1.00 88.75 363 GLY A C 1
ATOM 2908 O O . GLY A 1 363 ? -10.828 15.416 9.537 1.00 88.75 363 GLY A O 1
ATOM 2909 N N . ILE A 1 364 ? -9.294 13.896 10.117 1.00 92.31 364 ILE A N 1
ATOM 2910 C CA . ILE A 1 364 ? -8.743 14.619 11.272 1.00 92.31 364 ILE A CA 1
ATOM 2911 C C . ILE A 1 364 ? -7.441 15.305 10.860 1.00 92.31 364 ILE A C 1
ATOM 2913 O O . ILE A 1 364 ? -6.572 14.677 10.273 1.00 92.31 364 ILE A O 1
ATOM 2917 N N . LEU A 1 365 ? -7.259 16.586 11.182 1.00 92.62 365 LEU A N 1
ATOM 2918 C CA . LEU A 1 365 ? -6.043 17.318 10.813 1.00 92.62 365 LEU A CA 1
ATOM 2919 C C . LEU A 1 365 ? -4.791 16.763 11.516 1.00 92.62 365 LEU A C 1
ATOM 2921 O O . LEU A 1 365 ? -4.771 16.670 12.745 1.00 92.62 365 LEU A O 1
ATOM 2925 N N . VAL A 1 366 ? -3.728 16.475 10.755 1.00 90.06 366 VAL A N 1
ATOM 2926 C CA . VAL A 1 366 ? -2.448 15.952 11.273 1.00 90.06 366 VAL A CA 1
ATOM 2927 C C . VAL A 1 366 ? -1.838 16.895 12.313 1.00 90.06 366 VAL A C 1
ATOM 2929 O O . VAL A 1 366 ? -1.369 16.428 13.349 1.00 90.06 366 VAL A O 1
ATOM 2932 N N . ALA A 1 367 ? -1.934 18.213 12.115 1.00 88.81 367 ALA A N 1
ATOM 2933 C CA . ALA A 1 367 ? -1.438 19.219 13.058 1.00 88.81 367 ALA A CA 1
ATOM 2934 C C . ALA A 1 367 ? -1.963 19.047 14.498 1.00 88.81 367 ALA A C 1
ATOM 2936 O O . ALA A 1 367 ? -1.238 19.334 15.454 1.00 88.81 367 ALA A O 1
ATOM 2937 N N . ARG A 1 368 ? -3.184 18.511 14.683 1.00 90.12 368 ARG A N 1
ATOM 2938 C CA . ARG A 1 368 ? -3.739 18.220 16.023 1.00 90.12 368 ARG A CA 1
ATOM 2939 C C . ARG A 1 368 ? -2.912 17.190 16.788 1.00 90.12 368 ARG A C 1
ATOM 2941 O O . ARG A 1 368 ? -2.797 17.291 18.000 1.00 90.12 368 ARG A O 1
ATOM 2948 N N . ALA A 1 369 ? -2.339 16.237 16.063 1.00 88.56 369 ALA A N 1
ATOM 2949 C CA . ALA A 1 369 ? -1.495 15.167 16.574 1.00 88.56 369 ALA A CA 1
ATOM 2950 C C . ALA A 1 369 ? 0.006 15.473 16.391 1.00 88.56 369 ALA A C 1
ATOM 2952 O O . ALA A 1 369 ? 0.845 14.595 16.566 1.00 88.56 369 ALA A O 1
ATOM 2953 N N . VAL A 1 370 ? 0.367 16.703 16.016 1.00 87.44 370 VAL A N 1
ATOM 2954 C CA . VAL A 1 370 ? 1.749 17.204 16.051 1.00 87.44 370 VAL A CA 1
ATOM 2955 C C . VAL A 1 370 ? 1.986 17.977 17.339 1.00 87.44 370 VAL A C 1
ATOM 2957 O O . VAL A 1 370 ? 2.962 17.708 18.043 1.00 87.44 370 VAL A O 1
ATOM 2960 N N . ALA A 1 371 ? 1.093 18.928 17.640 1.00 78.75 371 ALA A N 1
ATOM 2961 C CA . ALA A 1 371 ? 1.226 19.835 18.777 1.00 78.75 371 ALA A CA 1
ATOM 2962 C C . ALA A 1 371 ? 1.280 19.078 20.111 1.00 78.75 371 ALA A C 1
ATOM 2964 O O . ALA A 1 371 ? 2.158 19.328 20.936 1.00 78.75 371 ALA A O 1
ATOM 2965 N N . GLU A 1 372 ? 0.380 18.113 20.283 1.00 88.06 372 GLU A N 1
ATOM 2966 C CA . GLU A 1 372 ? 0.295 17.233 21.444 1.00 88.06 372 GLU A CA 1
ATOM 2967 C C . GLU A 1 372 ? -0.055 15.807 20.979 1.00 88.06 372 GLU A C 1
ATOM 2969 O O . GLU A 1 372 ? -0.574 15.636 19.871 1.00 88.06 372 GLU A O 1
ATOM 2974 N N . PRO A 1 373 ? 0.247 14.762 21.773 1.00 91.75 373 PRO A N 1
ATOM 2975 C CA . PRO A 1 373 ? -0.204 13.408 21.470 1.00 91.75 373 PRO A CA 1
ATOM 2976 C C . PRO A 1 373 ? -1.733 13.345 21.369 1.00 91.75 373 PRO A C 1
ATOM 2978 O O . PRO A 1 373 ? -2.436 13.822 22.258 1.00 91.75 373 PRO A O 1
ATOM 2981 N N . TYR A 1 374 ? -2.239 12.736 20.301 1.00 93.81 374 TYR A N 1
ATOM 2982 C CA . TYR A 1 374 ? -3.669 12.537 20.080 1.00 93.81 374 TYR A CA 1
ATOM 2983 C C . TYR A 1 374 ? -4.073 11.145 20.572 1.00 93.81 374 TYR A C 1
ATOM 2985 O O . TYR A 1 374 ? -3.507 10.146 20.127 1.00 93.81 374 TYR A O 1
ATOM 2993 N N . GLU A 1 375 ? -5.025 11.078 21.504 1.00 93.94 375 GLU A N 1
ATOM 2994 C CA . GLU A 1 375 ? -5.581 9.816 22.008 1.00 93.94 375 GLU A CA 1
ATOM 2995 C C . GLU A 1 375 ? -6.591 9.272 20.988 1.00 93.94 375 GLU A C 1
ATOM 2997 O O . GLU A 1 375 ? -7.557 9.956 20.658 1.00 93.94 375 GLU A O 1
ATOM 3002 N N . LEU A 1 376 ? -6.347 8.062 20.475 1.00 93.81 376 LEU A N 1
ATOM 3003 C CA . LEU A 1 376 ? -7.283 7.359 19.594 1.00 93.81 376 LEU A CA 1
ATOM 3004 C C . LEU A 1 376 ? -8.458 6.837 20.429 1.00 93.81 376 LEU A C 1
ATOM 3006 O O . LEU A 1 376 ? -9.578 7.319 20.318 1.00 93.81 376 LEU A O 1
ATOM 3010 N N . GLU A 1 377 ? -8.161 5.886 21.314 1.00 93.06 377 GLU A N 1
ATOM 3011 C CA . GLU A 1 377 ? -9.048 5.334 22.338 1.00 93.06 377 GLU A CA 1
ATOM 3012 C C . GLU A 1 377 ? -8.228 4.444 23.292 1.00 93.06 377 GLU A C 1
ATOM 3014 O O . GLU A 1 377 ? -7.049 4.181 23.048 1.00 93.06 377 GLU A O 1
ATOM 3019 N N . ASP A 1 378 ? -8.833 3.997 24.399 1.00 91.69 378 ASP A N 1
ATOM 3020 C CA . ASP A 1 378 ? -8.272 2.992 25.318 1.00 91.69 378 ASP A CA 1
ATOM 3021 C C . ASP A 1 378 ? -6.826 3.239 25.785 1.00 91.69 378 ASP A C 1
ATOM 3023 O O . ASP A 1 378 ? -6.096 2.321 26.165 1.00 91.69 378 ASP A O 1
ATOM 3027 N N . GLY A 1 379 ? -6.422 4.511 25.833 1.00 90.69 379 GLY A N 1
ATOM 3028 C CA . GLY A 1 379 ? -5.092 4.933 26.256 1.00 90.69 379 GLY A CA 1
ATOM 3029 C C . GLY A 1 379 ? -4.021 4.814 25.175 1.00 90.69 379 GLY A C 1
ATOM 3030 O O . GLY A 1 379 ? -2.857 5.041 25.492 1.00 90.69 379 GLY A O 1
ATOM 3031 N N . VAL A 1 380 ? -4.368 4.484 23.930 1.00 93.81 380 VAL A N 1
ATOM 3032 C CA . VAL A 1 380 ? -3.451 4.526 22.784 1.00 93.81 380 VAL A CA 1
ATOM 3033 C C . VAL A 1 380 ? -3.347 5.962 22.280 1.00 93.81 380 VAL A C 1
ATOM 3035 O O . VAL A 1 380 ? -4.336 6.567 21.873 1.00 93.81 380 VAL A O 1
ATOM 3038 N N . GLU A 1 381 ? -2.136 6.510 22.297 1.00 94.81 381 GLU A N 1
ATOM 3039 C CA . GLU A 1 381 ? -1.827 7.852 21.811 1.00 94.81 381 GLU A CA 1
ATOM 3040 C C . GLU A 1 381 ? -0.873 7.782 20.620 1.00 94.81 381 GLU A C 1
ATOM 3042 O O . GLU A 1 381 ? 0.093 7.012 20.626 1.00 94.81 381 GLU A O 1
ATOM 3047 N N . ILE A 1 382 ? -1.095 8.650 19.636 1.00 95.62 382 ILE A N 1
ATOM 3048 C CA . ILE A 1 382 ? -0.207 8.834 18.489 1.00 95.62 382 ILE A CA 1
ATOM 3049 C C . ILE A 1 382 ? 0.351 10.249 18.441 1.00 95.62 382 ILE A C 1
ATOM 3051 O O . ILE A 1 382 ? -0.236 11.194 18.966 1.00 95.62 382 ILE A O 1
ATOM 3055 N N . GLN A 1 383 ? 1.491 10.401 17.778 1.00 94.44 383 GLN A N 1
ATOM 3056 C CA . GLN A 1 383 ? 2.015 11.708 17.422 1.00 94.44 383 GLN A CA 1
ATOM 3057 C C . GLN A 1 383 ? 2.701 11.652 16.061 1.00 94.44 383 GLN A C 1
ATOM 3059 O O . GLN A 1 383 ? 3.428 10.699 15.776 1.00 94.44 383 GLN A O 1
ATOM 3064 N N . PHE A 1 384 ? 2.500 12.685 15.252 1.00 93.12 384 PHE A N 1
ATOM 3065 C CA . PHE A 1 384 ? 3.142 12.864 13.955 1.00 93.12 384 PHE A CA 1
ATOM 3066 C C . PHE A 1 384 ? 4.391 13.737 14.064 1.00 93.12 384 PHE A C 1
ATOM 3068 O O . PHE A 1 384 ? 4.482 14.640 14.899 1.00 93.12 384 PHE A O 1
ATOM 3075 N N . GLY A 1 385 ? 5.375 13.450 13.216 1.00 86.75 385 GLY A N 1
ATOM 3076 C CA . GLY A 1 385 ? 6.593 14.236 13.115 1.00 86.75 385 GLY A CA 1
ATOM 3077 C C . GLY A 1 385 ? 6.326 15.579 12.451 1.00 86.75 385 GLY A C 1
ATOM 3078 O O . GLY A 1 385 ? 5.563 15.690 11.492 1.00 86.75 385 GLY A O 1
ATOM 3079 N N . HIS A 1 386 ? 7.006 16.613 12.923 1.00 73.38 386 HIS A N 1
ATOM 3080 C CA . HIS A 1 386 ? 6.993 17.923 12.287 1.00 73.38 386 HIS A CA 1
ATOM 3081 C C . HIS A 1 386 ? 8.402 18.511 12.272 1.00 73.38 386 HIS A C 1
ATOM 3083 O O . HIS A 1 386 ? 9.226 18.204 13.135 1.00 73.38 386 HIS A O 1
ATOM 3089 N N . ALA A 1 387 ? 8.683 19.359 11.286 1.00 62.28 387 ALA A N 1
ATOM 3090 C CA . ALA A 1 387 ? 9.934 20.094 11.210 1.00 62.28 387 ALA A CA 1
ATOM 3091 C C . ALA A 1 387 ? 10.040 21.087 12.385 1.00 62.28 387 ALA A C 1
ATOM 3093 O O . ALA A 1 387 ? 9.421 22.152 12.376 1.00 62.28 387 ALA A O 1
ATOM 3094 N N . GLU A 1 388 ? 10.837 20.778 13.410 1.00 51.41 388 GLU A N 1
ATOM 3095 C CA . GLU A 1 388 ? 11.114 21.718 14.506 1.00 51.41 388 GLU A CA 1
ATOM 3096 C C . GLU A 1 388 ? 11.919 22.915 13.988 1.00 51.41 388 GLU A C 1
ATOM 3098 O O . GLU A 1 388 ? 13.145 22.843 13.936 1.00 51.41 388 GLU A O 1
ATOM 3103 N N . LYS A 1 389 ? 11.281 24.038 13.620 1.00 45.12 389 LYS A N 1
ATOM 3104 C CA . LYS A 1 389 ? 11.986 25.294 13.291 1.00 45.12 389 LYS A CA 1
ATOM 3105 C C . LYS A 1 389 ? 12.839 25.749 14.484 1.00 45.12 389 LYS A C 1
ATOM 3107 O O . LYS A 1 389 ? 12.380 26.515 15.328 1.00 45.12 389 LYS A O 1
ATOM 3112 N N . ARG A 1 390 ? 14.096 25.310 14.560 1.00 39.72 390 ARG A N 1
ATOM 3113 C CA . ARG A 1 390 ? 15.057 25.820 15.539 1.00 39.72 390 ARG A CA 1
ATOM 3114 C C . ARG A 1 390 ? 15.660 27.100 14.995 1.00 39.72 390 ARG A C 1
ATOM 3116 O O . ARG A 1 390 ? 16.455 27.090 14.060 1.00 39.72 390 ARG A O 1
ATOM 3123 N N . LYS A 1 391 ? 15.267 28.222 15.591 1.00 34.84 391 LYS A N 1
ATOM 3124 C CA . LYS A 1 391 ? 15.921 29.507 15.370 1.00 34.84 391 LYS A CA 1
ATOM 3125 C C . LYS A 1 391 ? 17.311 29.416 16.005 1.00 34.84 391 LYS A C 1
ATOM 3127 O O . LYS A 1 391 ? 17.421 29.380 17.226 1.00 34.84 391 LYS A O 1
ATOM 3132 N N . ILE A 1 392 ? 18.365 29.324 15.196 1.00 38.69 392 ILE A N 1
ATOM 3133 C CA . ILE A 1 392 ? 19.730 29.484 15.707 1.00 38.69 392 ILE A CA 1
ATOM 3134 C C . ILE A 1 392 ? 19.897 30.973 16.010 1.00 38.69 392 ILE A C 1
ATOM 3136 O O . ILE A 1 392 ? 20.150 31.777 15.109 1.00 38.69 392 ILE A O 1
ATOM 3140 N N . GLU A 1 393 ? 19.702 31.357 17.271 1.00 33.84 393 GLU A N 1
ATOM 3141 C CA . GLU A 1 393 ? 20.127 32.670 17.739 1.00 33.84 393 GLU A CA 1
ATOM 3142 C C . GLU A 1 393 ? 21.651 32.724 17.628 1.00 33.84 393 GLU A C 1
ATOM 3144 O O . GLU A 1 393 ? 22.375 32.059 18.367 1.00 33.84 393 GLU A O 1
ATOM 3149 N N . HIS A 1 394 ? 22.145 33.487 16.656 1.00 35.22 394 HIS A N 1
ATOM 3150 C CA . HIS A 1 394 ? 23.555 33.831 16.584 1.00 35.22 394 HIS A CA 1
ATOM 3151 C C . HIS A 1 394 ? 23.849 34.826 17.712 1.00 35.22 394 HIS A C 1
ATOM 3153 O O . HIS A 1 394 ? 23.825 36.038 17.512 1.00 35.22 394 HIS A O 1
ATOM 3159 N N . GLY A 1 395 ? 24.095 34.311 18.915 1.00 32.84 395 GLY A N 1
ATOM 3160 C CA . GLY A 1 395 ? 24.849 35.051 19.917 1.00 32.84 395 GLY A CA 1
ATOM 3161 C C . GLY A 1 395 ? 26.306 35.152 19.450 1.00 32.84 395 GLY A C 1
ATOM 3162 O O . GLY A 1 395 ? 26.860 34.144 18.996 1.00 32.84 395 GLY A O 1
ATOM 3163 N N . PRO A 1 396 ? 26.948 36.331 19.510 1.00 39.75 396 PRO A N 1
ATOM 3164 C CA . PRO A 1 396 ? 28.376 36.401 19.266 1.00 39.75 396 PRO A CA 1
ATOM 3165 C C . PRO A 1 396 ? 29.064 35.639 20.406 1.00 39.75 396 PRO A C 1
ATOM 3167 O O . PRO A 1 396 ? 28.775 35.873 21.573 1.00 39.75 396 PRO A O 1
ATOM 3170 N N . GLU A 1 397 ? 29.953 34.715 20.050 1.00 37.62 397 GLU A N 1
ATOM 3171 C CA . GLU A 1 397 ? 30.798 33.938 20.969 1.00 37.62 397 GLU A CA 1
ATOM 3172 C C . GLU A 1 397 ? 30.131 32.771 21.718 1.00 37.62 397 GLU A C 1
ATOM 3174 O O . GLU A 1 397 ? 30.028 32.733 22.939 1.00 37.62 397 GLU A O 1
ATOM 3179 N N . SER A 1 398 ? 29.783 31.709 20.992 1.00 29.08 398 SER A N 1
ATOM 3180 C CA . SER A 1 398 ? 30.089 30.343 21.455 1.00 29.08 398 SER A CA 1
ATOM 3181 C C . SER A 1 398 ? 29.917 29.354 20.309 1.00 29.08 398 SER A C 1
ATOM 3183 O O . SER A 1 398 ? 28.815 28.972 19.930 1.00 29.08 398 SER A O 1
ATOM 3185 N N . ALA A 1 399 ? 31.042 28.923 19.741 1.00 32.09 399 ALA A N 1
ATOM 3186 C CA . ALA A 1 399 ? 31.093 27.820 18.795 1.00 32.09 399 ALA A CA 1
ATOM 3187 C C . ALA A 1 399 ? 30.772 26.498 19.519 1.00 32.09 399 ALA A C 1
ATOM 3189 O O . ALA A 1 399 ? 31.663 25.705 19.824 1.00 32.09 399 ALA A O 1
ATOM 3190 N N . ALA A 1 400 ? 29.495 26.254 19.810 1.00 24.20 400 ALA A N 1
ATOM 3191 C CA . ALA A 1 400 ? 29.012 24.921 20.121 1.00 24.20 400 ALA A CA 1
ATOM 3192 C C . ALA A 1 400 ? 28.974 24.131 18.807 1.00 24.20 400 ALA A C 1
ATOM 3194 O O . ALA A 1 400 ? 28.113 24.347 17.954 1.00 24.20 400 ALA A O 1
ATOM 3195 N N . ARG A 1 401 ? 29.942 23.229 18.616 1.00 26.58 401 ARG A N 1
ATOM 3196 C CA . ARG A 1 401 ? 29.859 22.190 17.584 1.00 26.58 401 ARG A CA 1
ATOM 3197 C C . ARG A 1 401 ? 28.671 21.291 17.922 1.00 26.58 401 ARG A C 1
ATOM 3199 O O . ARG A 1 401 ? 28.792 20.386 18.740 1.00 26.58 401 ARG A O 1
ATOM 3206 N N . VAL A 1 402 ? 27.529 21.561 17.305 1.00 29.50 402 VAL A N 1
ATOM 3207 C CA . VAL A 1 402 ? 26.428 20.604 17.225 1.00 29.50 402 VAL A CA 1
ATOM 3208 C C . VAL A 1 402 ? 26.823 19.596 16.146 1.00 29.50 402 VAL A C 1
ATOM 3210 O O . VAL A 1 402 ? 26.952 19.960 14.978 1.00 29.50 402 VAL A O 1
ATOM 3213 N N . GLU A 1 403 ? 27.094 18.348 16.531 1.00 25.42 403 GLU A N 1
ATOM 3214 C CA . GLU A 1 403 ? 27.193 17.245 15.570 1.00 25.42 403 GLU A CA 1
ATOM 3215 C C . GLU A 1 403 ? 25.793 16.995 15.002 1.00 25.42 403 GLU A C 1
ATOM 3217 O O . GLU A 1 403 ? 24.940 16.415 15.669 1.00 25.42 403 GLU A O 1
ATOM 3222 N N . ILE A 1 404 ? 25.538 17.482 13.787 1.00 34.38 404 ILE A N 1
ATOM 3223 C CA . ILE A 1 404 ? 24.306 17.202 13.048 1.00 34.38 404 ILE A CA 1
ATOM 3224 C C . ILE A 1 404 ? 24.571 15.987 12.154 1.00 34.38 404 ILE A C 1
ATOM 3226 O O . ILE A 1 404 ? 25.522 15.984 11.371 1.00 34.38 404 ILE A O 1
ATOM 3230 N N . THR A 1 405 ? 23.769 14.934 12.294 1.00 32.59 405 THR A N 1
ATOM 3231 C CA . THR A 1 405 ? 23.834 13.732 11.455 1.00 32.59 405 THR A CA 1
ATOM 3232 C C . THR A 1 405 ? 23.277 14.013 10.055 1.00 32.59 405 THR A C 1
ATOM 3234 O O . THR A 1 405 ? 22.212 14.600 9.914 1.00 32.59 405 THR A O 1
ATOM 3237 N N . GLU A 1 406 ? 23.984 13.567 9.010 1.00 36.41 406 GLU A N 1
ATOM 3238 C CA . GLU A 1 406 ? 23.707 13.825 7.578 1.00 36.41 406 GLU A CA 1
ATOM 3239 C C . GLU A 1 406 ? 22.321 13.369 7.059 1.00 36.41 406 GLU A C 1
ATOM 3241 O O . GLU A 1 406 ? 21.997 13.616 5.902 1.00 36.41 406 GLU A O 1
ATOM 3246 N N . ALA A 1 407 ? 21.491 12.713 7.874 1.00 39.78 407 ALA A N 1
ATOM 3247 C CA . ALA A 1 407 ? 20.201 12.161 7.449 1.00 39.78 407 ALA A CA 1
ATOM 3248 C C . ALA A 1 407 ? 19.037 13.181 7.424 1.00 39.78 407 ALA A C 1
ATOM 3250 O O . ALA A 1 407 ? 18.014 12.910 6.787 1.00 39.78 407 ALA A O 1
ATOM 3251 N N . ASP A 1 408 ? 19.201 14.352 8.057 1.00 37.06 408 ASP A N 1
ATOM 3252 C CA . ASP A 1 408 ? 18.085 15.258 8.389 1.00 37.06 408 ASP A CA 1
ATOM 3253 C C . ASP A 1 408 ? 18.102 16.622 7.670 1.00 37.06 408 ASP A C 1
ATOM 3255 O O . ASP A 1 408 ? 17.259 17.473 7.955 1.00 37.06 408 ASP A O 1
ATOM 3259 N N . LEU A 1 409 ? 19.034 16.865 6.737 1.00 43.09 409 LEU A N 1
ATOM 3260 C CA . LEU A 1 409 ? 19.249 18.201 6.164 1.00 43.09 409 LEU A CA 1
ATOM 3261 C C . LEU A 1 409 ? 19.113 18.249 4.638 1.00 43.09 409 LEU A C 1
ATOM 3263 O O . LEU A 1 409 ? 19.747 17.472 3.927 1.00 43.09 409 LEU A O 1
ATOM 3267 N N . GLU A 1 410 ? 18.379 19.245 4.137 1.00 37.34 410 GLU A N 1
ATOM 3268 C CA . GLU A 1 410 ? 18.551 19.767 2.779 1.00 37.34 410 GLU A CA 1
ATOM 3269 C C . GLU A 1 410 ? 19.413 21.038 2.881 1.00 37.34 410 GLU A C 1
ATOM 3271 O O . GLU A 1 410 ? 19.102 21.965 3.635 1.00 37.34 410 GLU A O 1
ATOM 3276 N N . VAL A 1 411 ? 20.560 21.056 2.195 1.00 38.56 411 VAL A N 1
ATOM 3277 C CA . VAL A 1 411 ? 21.468 22.212 2.185 1.00 38.56 411 VAL A CA 1
ATOM 3278 C C . VAL A 1 411 ? 21.122 23.066 0.975 1.00 38.56 411 VAL A C 1
ATOM 3280 O O . VAL A 1 411 ? 21.425 22.681 -0.152 1.00 38.56 411 VAL A O 1
ATOM 3283 N N . VAL A 1 412 ? 20.528 24.234 1.210 1.00 37.44 412 VAL A N 1
ATOM 3284 C CA . VAL A 1 412 ? 20.297 25.237 0.164 1.00 37.44 412 VAL A CA 1
ATOM 3285 C C . VAL A 1 412 ? 21.379 26.308 0.289 1.00 37.44 412 VAL A C 1
ATOM 3287 O O . VAL A 1 412 ? 21.654 26.812 1.380 1.00 37.44 412 VAL A O 1
ATOM 3290 N N . ILE A 1 413 ? 22.047 26.617 -0.822 1.00 37.62 413 ILE A N 1
ATOM 3291 C CA . ILE A 1 413 ? 23.007 27.722 -0.907 1.00 37.62 413 ILE A CA 1
ATOM 3292 C C . ILE A 1 413 ? 22.209 28.954 -1.332 1.00 37.62 413 ILE A C 1
ATOM 3294 O O . ILE A 1 413 ? 21.523 28.896 -2.350 1.00 37.62 413 ILE A O 1
ATOM 3298 N N . ASP A 1 414 ? 22.258 30.032 -0.550 1.00 35.91 414 ASP A N 1
ATOM 3299 C CA . ASP A 1 414 ? 21.622 31.291 -0.943 1.00 35.91 414 ASP A CA 1
ATOM 3300 C C . ASP A 1 414 ? 22.403 32.006 -2.064 1.00 35.91 414 ASP A C 1
ATOM 3302 O O . ASP A 1 414 ? 23.569 31.703 -2.341 1.00 35.91 414 ASP A O 1
ATOM 3306 N N . ASP A 1 415 ? 21.767 32.999 -2.692 1.00 36.19 415 ASP A N 1
ATOM 3307 C CA . ASP A 1 415 ? 22.322 33.793 -3.799 1.00 36.19 415 ASP A CA 1
ATOM 3308 C C . ASP A 1 415 ? 23.582 34.606 -3.420 1.00 36.19 415 ASP A C 1
ATOM 3310 O O . ASP A 1 415 ? 24.138 35.334 -4.248 1.00 36.19 415 ASP A O 1
ATOM 3314 N N . HIS A 1 416 ? 24.040 34.542 -2.164 1.00 37.75 416 HIS A N 1
ATOM 3315 C CA . HIS A 1 416 ? 25.235 35.218 -1.649 1.00 37.75 416 HIS A CA 1
ATOM 3316 C C . HIS A 1 416 ? 26.308 34.232 -1.151 1.00 37.75 416 HIS A C 1
ATOM 3318 O O . HIS A 1 416 ? 27.338 34.656 -0.620 1.00 37.75 416 HIS A O 1
ATOM 3324 N N . GLY A 1 417 ? 26.119 32.924 -1.362 1.00 37.16 417 GLY A N 1
ATOM 3325 C CA . GLY A 1 417 ? 27.075 31.883 -0.978 1.00 37.16 417 GLY A CA 1
ATOM 3326 C C . GLY A 1 417 ? 27.012 31.471 0.499 1.00 37.16 417 GLY A C 1
ATOM 3327 O O . GLY A 1 417 ? 27.911 30.771 0.974 1.00 37.16 417 GLY A O 1
ATOM 3328 N N . GLY A 1 418 ? 25.971 31.875 1.231 1.00 31.36 418 GLY A N 1
ATOM 3329 C CA . GLY A 1 418 ? 25.654 31.393 2.572 1.00 31.36 418 GLY A CA 1
ATOM 3330 C C . GLY A 1 418 ? 25.003 30.007 2.531 1.00 31.36 418 GLY A C 1
ATOM 3331 O O . GLY A 1 418 ? 24.100 29.746 1.740 1.00 31.36 418 GLY A O 1
ATOM 3332 N N . LYS A 1 419 ? 25.459 29.080 3.387 1.00 34.66 419 LYS A N 1
ATOM 3333 C CA . LYS A 1 419 ? 24.785 27.785 3.586 1.00 34.66 419 LYS A CA 1
ATOM 3334 C C . LYS A 1 419 ? 23.605 27.978 4.535 1.00 34.66 419 LYS A C 1
ATOM 3336 O O . LYS A 1 419 ? 23.821 28.181 5.730 1.00 34.66 419 LYS A O 1
ATOM 3341 N N . VAL A 1 420 ? 22.381 27.861 4.029 1.00 36.00 420 VAL A N 1
ATOM 3342 C CA . VAL A 1 420 ? 21.168 27.815 4.851 1.00 36.00 420 VAL A CA 1
ATOM 3343 C C . VAL A 1 420 ? 20.797 26.350 5.072 1.00 36.00 420 VAL A C 1
ATOM 3345 O O . VAL A 1 420 ? 20.588 25.588 4.129 1.00 36.00 420 VAL A O 1
ATOM 3348 N N . ILE A 1 421 ? 20.749 25.939 6.339 1.00 39.47 421 ILE A N 1
ATOM 3349 C CA . ILE A 1 421 ? 20.256 24.621 6.740 1.00 39.47 421 ILE A CA 1
ATOM 3350 C C . ILE A 1 421 ? 18.735 24.735 6.860 1.00 39.47 421 ILE A C 1
ATOM 3352 O O . ILE A 1 421 ? 18.241 25.368 7.794 1.00 39.47 421 ILE A O 1
ATOM 3356 N N . VAL A 1 422 ? 17.994 24.167 5.909 1.00 40.94 422 VAL A N 1
ATOM 3357 C CA . VAL A 1 422 ? 16.528 24.130 5.961 1.00 40.94 422 VAL A CA 1
ATOM 3358 C C . VAL A 1 422 ? 16.117 22.788 6.561 1.00 40.94 422 VAL A C 1
ATOM 3360 O O . VAL A 1 422 ? 16.592 21.737 6.131 1.00 40.94 422 VAL A O 1
ATOM 3363 N N . ASN A 1 423 ? 15.262 22.814 7.588 1.00 46.50 423 ASN A N 1
ATOM 3364 C CA . ASN A 1 423 ? 14.660 21.587 8.102 1.00 46.50 423 ASN A CA 1
ATOM 3365 C C . ASN A 1 423 ? 13.925 20.860 6.987 1.00 46.50 423 ASN A C 1
ATOM 3367 O O . ASN A 1 423 ? 13.159 21.475 6.244 1.00 46.50 423 ASN A O 1
ATOM 3371 N N . ARG A 1 424 ? 14.069 19.540 6.959 1.00 54.66 424 ARG A N 1
ATOM 3372 C CA . ARG A 1 424 ? 13.256 18.686 6.107 1.00 54.66 424 ARG A CA 1
ATOM 3373 C C . ARG A 1 424 ? 11.797 18.772 6.564 1.00 54.66 424 ARG A C 1
ATOM 3375 O O . ARG A 1 424 ? 11.436 18.251 7.614 1.00 54.66 424 ARG A O 1
ATOM 3382 N N . GLU A 1 425 ? 10.962 19.476 5.807 1.00 67.75 425 GLU A N 1
ATOM 3383 C CA . GLU A 1 425 ? 9.519 19.472 6.032 1.00 67.75 425 GLU A CA 1
ATOM 3384 C C . GLU A 1 425 ? 8.986 18.061 5.742 1.00 67.75 425 GLU A C 1
ATOM 3386 O O . GLU A 1 425 ? 9.205 17.507 4.659 1.00 67.75 425 GLU A O 1
ATOM 3391 N N . PHE A 1 426 ? 8.339 17.443 6.732 1.00 79.75 426 PHE A N 1
ATOM 3392 C CA . PHE A 1 426 ? 7.708 16.144 6.537 1.00 79.75 426 PHE A CA 1
ATOM 3393 C C . PHE A 1 426 ? 6.482 16.309 5.638 1.00 79.75 426 PHE A C 1
ATOM 3395 O O . PHE A 1 426 ? 5.600 17.122 5.921 1.00 79.75 426 PHE A O 1
ATOM 3402 N N . ARG A 1 427 ? 6.430 15.532 4.555 1.00 82.94 427 ARG A N 1
ATOM 3403 C CA . ARG A 1 427 ? 5.264 15.426 3.681 1.00 82.94 427 ARG A CA 1
ATOM 3404 C C . ARG A 1 427 ? 4.545 14.123 3.961 1.00 82.94 427 ARG A C 1
ATOM 3406 O O . ARG A 1 427 ? 5.165 13.061 3.937 1.00 82.94 427 ARG A O 1
ATOM 3413 N N . TYR A 1 428 ? 3.247 14.234 4.179 1.00 85.88 428 TYR A N 1
ATOM 3414 C CA . TYR A 1 428 ? 2.335 13.115 4.347 1.00 85.88 428 TYR A CA 1
ATOM 3415 C C . TYR A 1 428 ? 1.625 12.885 3.018 1.00 85.88 428 TYR A C 1
ATOM 3417 O O . TYR A 1 428 ? 1.037 13.819 2.467 1.00 85.88 428 TYR A O 1
ATOM 3425 N N . GLN A 1 429 ? 1.715 11.673 2.480 1.00 83.75 429 GLN A N 1
ATOM 3426 C CA . GLN A 1 429 ? 1.038 11.290 1.246 1.00 83.75 429 GLN A CA 1
ATOM 3427 C C . GLN A 1 429 ? -0.239 10.540 1.581 1.00 83.75 429 GLN A C 1
ATOM 3429 O O . GLN A 1 429 ? -0.298 9.788 2.548 1.00 83.75 429 GLN A O 1
ATOM 3434 N N . ALA A 1 430 ? -1.279 10.748 0.783 1.00 83.19 430 ALA A N 1
ATOM 3435 C CA . ALA A 1 430 ? -2.511 10.003 0.959 1.00 83.19 430 ALA A CA 1
ATOM 3436 C C . ALA A 1 430 ? -2.238 8.501 0.762 1.00 83.19 430 ALA A C 1
ATOM 3438 O O . ALA A 1 430 ? -1.456 8.131 -0.111 1.00 83.19 430 ALA A O 1
ATOM 3439 N N . GLY A 1 431 ? -2.830 7.664 1.613 1.00 80.94 431 GLY A N 1
ATOM 3440 C CA . GLY A 1 431 ? -2.557 6.227 1.658 1.00 80.94 431 GLY A CA 1
ATOM 3441 C C . GLY A 1 431 ? -1.377 5.815 2.543 1.00 80.94 431 GLY A C 1
ATOM 3442 O O . GLY A 1 431 ? -1.276 4.630 2.861 1.00 80.94 431 GLY A O 1
ATOM 3443 N N . ASP A 1 432 ? -0.525 6.743 3.001 1.00 84.56 432 ASP A N 1
ATOM 3444 C CA . ASP A 1 432 ? 0.472 6.446 4.037 1.00 84.56 432 ASP A CA 1
ATOM 3445 C C . ASP A 1 432 ? -0.235 5.943 5.295 1.00 84.56 432 ASP A C 1
ATOM 3447 O O . ASP A 1 432 ? -1.207 6.550 5.744 1.00 84.56 432 ASP A O 1
ATOM 3451 N N . TYR A 1 433 ? 0.241 4.853 5.894 1.00 88.38 433 TYR A N 1
ATOM 3452 C CA . TYR A 1 433 ? -0.406 4.305 7.081 1.00 88.38 433 TYR A CA 1
ATOM 3453 C C . TYR A 1 433 ? 0.562 3.656 8.066 1.00 88.38 433 TYR A C 1
ATOM 3455 O O . TYR A 1 433 ? 1.683 3.281 7.724 1.00 88.38 433 TYR A O 1
ATOM 3463 N N . TRP A 1 434 ? 0.102 3.490 9.302 1.00 90.62 434 TRP A N 1
ATOM 3464 C CA . TRP A 1 434 ? 0.811 2.818 10.383 1.00 90.62 434 TRP A CA 1
ATOM 3465 C C . TRP A 1 434 ? -0.105 1.827 11.079 1.00 90.62 434 TRP A C 1
ATOM 3467 O O . TRP A 1 434 ? -1.290 2.106 11.253 1.00 90.62 434 TRP A O 1
ATOM 3477 N N . LEU A 1 435 ? 0.469 0.702 11.503 1.00 91.19 435 LEU A N 1
ATOM 3478 C CA . LEU A 1 435 ? -0.212 -0.317 12.293 1.00 91.19 435 LEU A CA 1
ATOM 3479 C C . LEU A 1 435 ? 0.301 -0.297 13.732 1.00 91.19 435 LEU A C 1
ATOM 3481 O O . LEU A 1 435 ? 1.505 -0.182 13.960 1.00 91.19 435 LEU A O 1
ATOM 3485 N N . ILE A 1 436 ? -0.608 -0.405 14.698 1.00 92.38 436 ILE A N 1
ATOM 3486 C CA . ILE A 1 436 ? -0.300 -0.423 16.129 1.00 92.38 436 ILE A CA 1
ATOM 3487 C C . ILE A 1 436 ? -1.013 -1.634 16.746 1.00 92.38 436 ILE A C 1
ATOM 3489 O O . ILE A 1 436 ? -2.189 -1.541 17.105 1.00 92.38 436 ILE A O 1
ATOM 3493 N N . PRO A 1 437 ? -0.329 -2.784 16.879 1.00 92.38 437 PRO A N 1
ATOM 3494 C CA . PRO A 1 437 ? -0.901 -3.934 17.563 1.00 92.38 437 PRO A CA 1
ATOM 3495 C C . PRO A 1 437 ? -1.030 -3.636 19.062 1.00 92.38 437 PRO A C 1
ATOM 3497 O O . PRO A 1 437 ? -0.035 -3.372 19.738 1.00 92.38 437 PRO A O 1
ATOM 3500 N N . ALA A 1 438 ? -2.246 -3.691 19.595 1.00 92.25 438 ALA A N 1
ATOM 3501 C CA . ALA A 1 438 ? -2.546 -3.509 21.011 1.00 92.25 438 ALA A CA 1
ATOM 3502 C C . ALA A 1 438 ? -2.960 -4.841 21.643 1.00 92.25 438 ALA A C 1
ATOM 3504 O O . ALA A 1 438 ? -3.702 -5.629 21.048 1.00 92.25 438 ALA A O 1
ATOM 3505 N N . ARG A 1 439 ? -2.451 -5.115 22.848 1.00 91.19 439 ARG A N 1
ATOM 3506 C CA . ARG A 1 439 ? -2.624 -6.395 23.543 1.00 91.19 439 ARG A CA 1
ATOM 3507 C C . ARG A 1 439 ? -3.230 -6.184 24.915 1.00 91.19 439 ARG A C 1
ATOM 3509 O O . ARG A 1 439 ? -2.597 -5.591 25.790 1.00 91.19 439 ARG A O 1
ATOM 3516 N N . SER A 1 440 ? -4.425 -6.730 25.120 1.00 90.75 440 SER A N 1
ATOM 3517 C CA . SER A 1 440 ? -5.114 -6.642 26.411 1.00 90.75 440 SER A CA 1
ATOM 3518 C C . SER A 1 440 ? -4.393 -7.458 27.485 1.00 90.75 440 SER A C 1
ATOM 3520 O O . SER A 1 440 ? -4.267 -7.021 28.619 1.00 90.75 440 SER A O 1
ATOM 3522 N N . ALA A 1 441 ? -3.811 -8.608 27.129 1.00 87.44 441 ALA A N 1
ATOM 3523 C CA . ALA A 1 441 ? -3.105 -9.461 28.088 1.00 87.44 441 ALA A CA 1
ATOM 3524 C C . ALA A 1 441 ? -1.874 -8.792 28.735 1.00 87.44 441 ALA A C 1
ATOM 3526 O O . ALA A 1 441 ? -1.541 -9.103 29.877 1.00 87.44 441 ALA A O 1
ATOM 3527 N N . SER A 1 442 ? -1.189 -7.897 28.015 1.00 85.06 442 SER A N 1
ATOM 3528 C CA . SER A 1 442 ? -0.026 -7.157 28.523 1.00 85.06 442 SER A CA 1
ATOM 3529 C C . SER A 1 442 ? -0.337 -5.703 28.874 1.00 85.06 442 SER A C 1
ATOM 3531 O O . SER A 1 442 ? 0.577 -4.986 29.278 1.00 85.06 442 SER A O 1
ATOM 3533 N N . ASN A 1 443 ? -1.592 -5.261 28.711 1.00 89.50 443 ASN A N 1
ATOM 3534 C CA . ASN A 1 443 ? -2.003 -3.860 28.806 1.00 89.50 443 ASN A CA 1
ATOM 3535 C C . ASN A 1 443 ? -1.044 -2.929 28.041 1.00 89.50 443 ASN A C 1
ATOM 3537 O O . ASN A 1 443 ? -0.651 -1.877 28.536 1.00 89.50 443 ASN A O 1
ATOM 3541 N N . SER A 1 444 ? -0.596 -3.304 26.841 1.00 89.75 444 SER A N 1
ATOM 3542 C CA . SER A 1 444 ? 0.423 -2.535 26.116 1.00 89.75 444 SER A CA 1
ATOM 3543 C C . SER A 1 444 ? 0.210 -2.558 24.610 1.00 89.75 444 SER A C 1
ATOM 3545 O O . SER A 1 444 ? -0.553 -3.366 24.084 1.00 89.75 444 SER A O 1
ATOM 3547 N N . ILE A 1 445 ? 0.940 -1.692 23.911 1.00 91.19 445 ILE A N 1
ATOM 3548 C CA . ILE A 1 445 ? 1.076 -1.751 22.456 1.00 91.19 445 ILE A CA 1
ATOM 3549 C C . ILE A 1 445 ? 2.432 -2.341 22.068 1.00 91.19 445 ILE A C 1
ATOM 3551 O O . ILE A 1 445 ? 3.424 -2.179 22.784 1.00 91.19 445 ILE A O 1
ATOM 3555 N N . GLU A 1 446 ? 2.481 -3.004 20.923 1.00 90.00 446 GLU A N 1
ATOM 3556 C CA . GLU A 1 446 ? 3.706 -3.478 20.289 1.00 90.00 446 GLU A CA 1
ATOM 3557 C C . GLU A 1 446 ? 4.264 -2.362 19.398 1.00 90.00 446 GLU A C 1
ATOM 3559 O O . GLU A 1 446 ? 4.026 -2.321 18.195 1.00 90.00 446 GLU A O 1
ATOM 3564 N N . TRP A 1 447 ? 4.986 -1.420 20.007 1.00 89.06 447 TRP A N 1
ATOM 3565 C CA . TRP A 1 447 ? 5.651 -0.326 19.299 1.00 89.06 447 TRP A CA 1
ATOM 3566 C C . TRP A 1 447 ? 7.143 -0.281 19.661 1.00 89.06 447 TRP A C 1
ATOM 3568 O O . TRP A 1 447 ? 7.475 -0.323 20.852 1.00 89.06 447 TRP A O 1
ATOM 3578 N N . PRO A 1 448 ? 8.063 -0.191 18.682 1.00 86.62 448 PRO A N 1
ATOM 3579 C CA . PRO A 1 448 ? 9.492 -0.058 18.945 1.00 86.62 448 PRO A CA 1
ATOM 3580 C C . PRO A 1 448 ? 9.825 1.126 19.856 1.00 86.62 448 PRO A C 1
ATOM 3582 O O . PRO A 1 448 ? 9.236 2.205 19.759 1.00 86.62 448 PRO A O 1
ATOM 3585 N N . SER A 1 449 ? 10.817 0.942 20.726 1.00 81.75 449 SER A N 1
ATOM 3586 C CA . SER A 1 449 ? 11.332 2.012 21.579 1.00 81.75 449 SER A CA 1
ATOM 3587 C C . SER A 1 449 ? 12.826 2.225 21.366 1.00 81.75 449 SER A C 1
ATOM 3589 O O . SER A 1 449 ? 13.593 1.275 21.217 1.00 81.75 449 SER A O 1
ATOM 3591 N N . GLU A 1 450 ? 13.231 3.489 21.370 1.00 78.00 450 GLU A N 1
ATOM 3592 C CA . GLU A 1 450 ? 14.616 3.940 21.321 1.00 78.00 450 GLU A CA 1
ATOM 3593 C C . GLU A 1 450 ? 14.912 4.708 22.610 1.00 78.00 450 GLU A C 1
ATOM 3595 O O . GLU A 1 450 ? 14.205 5.651 22.964 1.00 78.00 450 GLU A O 1
ATOM 3600 N N . GLU A 1 451 ? 15.925 4.264 23.359 1.00 78.88 451 GLU A N 1
ATOM 3601 C CA . GLU A 1 451 ? 16.332 4.884 24.633 1.00 78.88 451 GLU A CA 1
ATOM 3602 C C . GLU A 1 451 ? 15.171 5.059 25.641 1.00 78.88 451 GLU A C 1
ATOM 3604 O O . GLU A 1 451 ? 15.096 6.040 26.381 1.00 78.88 451 GLU A O 1
ATOM 3609 N N . GLY A 1 452 ? 14.235 4.101 25.665 1.00 75.75 452 GLY A N 1
ATOM 3610 C CA . GLY A 1 452 ? 13.072 4.115 26.561 1.00 75.75 452 GLY A CA 1
ATOM 3611 C C . GLY A 1 452 ? 11.940 5.057 26.133 1.00 75.75 452 GLY A C 1
ATOM 3612 O O . GLY A 1 452 ? 10.981 5.235 26.883 1.00 75.75 452 GLY A O 1
ATOM 3613 N N . LYS A 1 453 ? 12.018 5.655 24.939 1.00 82.75 453 LYS A N 1
ATOM 3614 C CA . LYS A 1 453 ? 10.948 6.458 24.330 1.00 82.75 453 LYS A CA 1
ATOM 3615 C C . LYS A 1 453 ? 10.399 5.749 23.098 1.00 82.75 453 LYS A C 1
ATOM 3617 O O . LYS A 1 453 ? 11.128 5.037 22.421 1.00 82.75 453 LYS A O 1
ATOM 3622 N N . ALA A 1 454 ? 9.122 5.959 22.789 1.00 87.38 454 ALA A N 1
ATOM 3623 C CA . ALA A 1 454 ? 8.529 5.451 21.554 1.00 87.38 454 ALA A CA 1
ATOM 3624 C C . ALA A 1 454 ? 9.302 5.971 20.330 1.00 87.38 454 ALA A C 1
ATOM 3626 O O . ALA A 1 454 ? 9.497 7.186 20.201 1.00 87.38 454 ALA A O 1
ATOM 3627 N N . ALA A 1 455 ? 9.742 5.052 19.468 1.00 87.19 455 ALA A N 1
ATOM 3628 C CA . ALA A 1 455 ? 10.530 5.375 18.287 1.00 87.19 455 ALA A CA 1
ATOM 3629 C C . ALA A 1 455 ? 9.659 6.052 17.220 1.00 87.19 455 ALA A C 1
ATOM 3631 O O . ALA A 1 455 ? 8.452 5.804 17.138 1.00 87.19 455 ALA A O 1
ATOM 3632 N N . TRP A 1 456 ? 10.280 6.889 16.394 1.00 88.31 456 TRP A N 1
ATOM 3633 C CA . TRP A 1 456 ? 9.647 7.463 15.212 1.00 88.31 456 TRP A CA 1
ATOM 3634 C C . TRP A 1 456 ? 9.784 6.506 14.037 1.00 88.31 456 TRP A C 1
ATOM 3636 O O . TRP A 1 456 ? 10.893 6.095 13.705 1.00 88.31 456 TRP A O 1
ATOM 3646 N N . LEU A 1 457 ? 8.667 6.169 13.400 1.00 86.38 457 LEU A N 1
ATOM 3647 C CA . LEU A 1 457 ? 8.625 5.170 12.340 1.00 86.38 457 LEU A CA 1
ATOM 3648 C C . LEU A 1 457 ? 8.036 5.772 11.058 1.00 86.38 457 LEU A C 1
ATOM 3650 O O . LEU A 1 457 ? 7.049 6.514 11.132 1.00 86.38 457 LEU A O 1
ATOM 3654 N N . PRO A 1 458 ? 8.617 5.466 9.883 1.00 86.06 458 PRO A N 1
ATOM 3655 C CA . PRO A 1 458 ? 8.021 5.820 8.597 1.00 86.06 458 PRO A CA 1
ATOM 3656 C C . PRO A 1 458 ? 6.713 5.038 8.373 1.00 86.06 458 PRO A C 1
ATOM 3658 O O . PRO A 1 458 ? 6.469 4.050 9.075 1.00 86.06 458 PRO A O 1
ATOM 3661 N N . PRO A 1 459 ? 5.859 5.450 7.420 1.00 84.38 459 PRO A N 1
ATOM 3662 C CA . PRO A 1 459 ? 4.657 4.700 7.083 1.00 84.38 459 PRO A CA 1
ATOM 3663 C C . PRO A 1 459 ? 4.999 3.319 6.510 1.00 84.38 459 PRO A C 1
ATOM 3665 O O . PRO A 1 459 ? 6.013 3.130 5.838 1.00 84.38 459 PRO A O 1
ATOM 3668 N N . HIS A 1 460 ? 4.093 2.367 6.715 1.00 77.50 460 HIS A N 1
ATOM 3669 C CA . HIS A 1 460 ? 4.107 1.025 6.126 1.00 77.50 460 HIS A CA 1
ATOM 3670 C C . HIS A 1 460 ? 3.627 1.008 4.664 1.00 77.50 460 HIS A C 1
ATOM 3672 O O . HIS A 1 460 ? 3.393 -0.078 4.148 1.00 77.50 460 HIS A O 1
ATOM 3678 N N . GLY A 1 461 ? 3.423 2.184 4.047 1.00 65.88 461 GLY A N 1
ATOM 3679 C CA . GLY A 1 461 ? 2.631 2.436 2.832 1.00 65.88 461 GLY A CA 1
ATOM 3680 C C . GLY A 1 461 ? 2.874 1.498 1.646 1.00 65.88 461 GLY A C 1
ATOM 3681 O O . GLY A 1 461 ? 3.769 0.666 1.645 1.00 65.88 461 GLY A O 1
ATOM 3682 N N . VAL A 1 462 ? 2.076 1.625 0.588 1.00 70.25 462 VAL A N 1
ATOM 3683 C CA . VAL A 1 462 ? 2.230 0.775 -0.603 1.00 70.25 462 VAL A CA 1
ATOM 3684 C C . VAL A 1 462 ? 3.537 1.119 -1.319 1.00 70.25 462 VAL A C 1
ATOM 3686 O O . VAL A 1 462 ? 3.744 2.258 -1.738 1.00 70.25 462 VAL A O 1
ATOM 3689 N N . PHE A 1 463 ? 4.441 0.147 -1.469 1.00 74.00 463 PHE A N 1
ATOM 3690 C CA . PHE A 1 463 ? 5.681 0.373 -2.209 1.00 74.00 463 PHE A CA 1
ATOM 3691 C C . PHE A 1 463 ? 5.453 0.094 -3.684 1.00 74.00 463 PHE A C 1
ATOM 3693 O O . PHE A 1 463 ? 5.255 -1.039 -4.122 1.00 74.00 463 PHE A O 1
ATOM 3700 N N . HIS A 1 464 ? 5.529 1.170 -4.448 1.00 79.38 464 HIS A N 1
ATOM 3701 C CA . HIS A 1 464 ? 5.469 1.129 -5.890 1.00 79.38 464 HIS A CA 1
ATOM 3702 C C . HIS A 1 464 ? 6.861 0.924 -6.479 1.00 79.38 464 HIS A C 1
ATOM 3704 O O . HIS A 1 464 ? 7.854 1.544 -6.078 1.00 79.38 464 HIS A O 1
ATOM 3710 N N . HIS A 1 465 ? 6.926 0.051 -7.469 1.00 84.50 465 HIS A N 1
ATOM 3711 C CA . HIS A 1 465 ? 8.116 -0.276 -8.219 1.00 84.50 465 HIS A CA 1
ATOM 3712 C C . HIS A 1 465 ? 7.921 0.145 -9.667 1.00 84.50 465 HIS A C 1
ATOM 3714 O O . HIS A 1 465 ? 6.897 -0.139 -10.279 1.00 84.50 465 HIS A O 1
ATOM 3720 N N . TYR A 1 466 ? 8.938 0.795 -10.223 1.00 87.38 466 TYR A N 1
ATOM 3721 C CA . TYR A 1 466 ? 8.826 1.435 -11.524 1.00 87.38 466 TYR A CA 1
ATOM 3722 C C . TYR A 1 466 ? 9.798 0.839 -12.527 1.00 87.38 466 TYR A C 1
ATOM 3724 O O . TYR A 1 466 ? 10.932 0.516 -12.170 1.00 87.38 466 TYR A O 1
ATOM 3732 N N . ALA A 1 467 ? 9.387 0.751 -13.788 1.00 90.62 467 ALA A N 1
ATOM 3733 C CA . ALA A 1 467 ? 10.282 0.399 -14.884 1.00 90.62 467 ALA A CA 1
ATOM 3734 C C . ALA A 1 467 ? 10.026 1.255 -16.128 1.00 90.62 467 ALA A C 1
ATOM 3736 O O . ALA A 1 467 ? 8.872 1.410 -16.526 1.00 90.62 467 ALA A O 1
ATOM 3737 N N . PRO A 1 468 ? 11.075 1.758 -16.799 1.00 91.50 468 PRO A N 1
ATOM 3738 C CA . PRO A 1 468 ? 10.910 2.477 -18.052 1.00 91.50 468 PRO A CA 1
ATOM 3739 C C . PRO A 1 468 ? 10.485 1.502 -19.157 1.00 91.50 468 PRO A C 1
ATOM 3741 O O . PRO A 1 468 ? 11.095 0.440 -19.336 1.00 91.50 468 PRO A O 1
ATOM 3744 N N . LEU A 1 469 ? 9.455 1.868 -19.922 1.00 90.38 469 LEU A N 1
ATOM 3745 C CA . LEU A 1 469 ? 8.976 1.084 -21.063 1.00 90.38 469 LEU A CA 1
ATOM 3746 C C . LEU A 1 469 ? 9.354 1.726 -22.399 1.00 90.38 469 LEU A C 1
ATOM 3748 O O . LEU A 1 469 ? 9.866 1.043 -23.286 1.00 90.38 469 LEU A O 1
ATOM 3752 N N . LYS A 1 470 ? 9.105 3.028 -22.559 1.00 89.81 470 LYS A N 1
ATOM 3753 C CA . LYS A 1 470 ? 9.366 3.731 -23.818 1.00 89.81 470 LYS A CA 1
ATOM 3754 C C . LYS A 1 470 ? 9.592 5.223 -23.583 1.00 89.81 470 LYS A C 1
ATOM 3756 O O . LYS A 1 470 ? 8.962 5.814 -22.713 1.00 89.81 470 LYS A O 1
ATOM 3761 N N . VAL A 1 471 ? 10.455 5.836 -24.387 1.00 88.50 471 VAL A N 1
ATOM 3762 C CA . VAL A 1 471 ? 10.581 7.298 -24.500 1.00 88.50 471 VAL A CA 1
ATOM 3763 C C . VAL A 1 471 ? 10.007 7.730 -25.842 1.00 88.50 471 VAL A C 1
ATOM 3765 O O . VAL A 1 471 ? 10.304 7.119 -26.870 1.00 88.50 471 VAL A O 1
ATOM 3768 N N . LEU A 1 472 ? 9.177 8.766 -25.835 1.00 88.50 472 LEU A N 1
ATOM 3769 C CA . LEU A 1 472 ? 8.582 9.364 -27.024 1.00 88.50 472 LEU A CA 1
ATOM 3770 C C . LEU A 1 472 ? 9.060 10.809 -27.151 1.00 88.50 472 LEU A C 1
ATOM 3772 O O . LEU A 1 472 ? 9.136 11.524 -26.155 1.00 88.50 472 LEU A O 1
ATOM 3776 N N . VAL A 1 473 ? 9.337 11.250 -28.372 1.00 88.50 473 VAL A N 1
ATOM 3777 C CA . VAL A 1 473 ? 9.664 12.649 -28.669 1.00 88.50 473 VAL A CA 1
ATOM 3778 C C . VAL A 1 473 ? 8.674 13.156 -29.704 1.00 88.50 473 VAL A C 1
ATOM 3780 O O . VAL A 1 473 ? 8.514 12.530 -30.755 1.00 88.50 473 VAL A O 1
ATOM 3783 N N . ARG A 1 474 ? 7.995 14.261 -29.388 1.00 87.19 474 ARG A N 1
ATOM 3784 C CA . ARG A 1 474 ? 7.029 14.930 -30.266 1.00 87.19 474 ARG A CA 1
ATOM 3785 C C . ARG A 1 474 ? 7.582 16.292 -30.671 1.00 87.19 474 ARG A C 1
ATOM 3787 O O . ARG A 1 474 ? 7.912 17.085 -29.792 1.00 87.19 474 ARG A O 1
ATOM 3794 N N . ASN A 1 475 ? 7.701 16.522 -31.976 1.00 86.19 475 ASN A N 1
ATOM 3795 C CA . ASN A 1 475 ? 8.130 17.786 -32.575 1.00 86.19 475 ASN A CA 1
ATOM 3796 C C . ASN A 1 475 ? 7.198 18.116 -33.741 1.00 86.19 475 ASN A C 1
ATOM 3798 O O . ASN A 1 475 ? 6.884 17.221 -34.528 1.00 86.19 475 ASN A O 1
ATOM 3802 N N . ASP A 1 476 ? 6.816 19.382 -33.892 1.00 84.25 476 ASP A N 1
ATOM 3803 C CA . ASP A 1 476 ? 5.929 19.842 -34.965 1.00 84.25 476 ASP A CA 1
ATOM 3804 C C . ASP A 1 476 ? 4.614 19.031 -35.015 1.00 84.25 476 ASP A C 1
ATOM 3806 O O . ASP A 1 476 ? 4.083 18.750 -36.089 1.00 84.25 476 ASP A O 1
ATOM 3810 N N . SER A 1 477 ? 4.086 18.637 -33.845 1.00 81.19 477 SER A N 1
ATOM 3811 C CA . SER A 1 477 ? 2.891 17.781 -33.699 1.00 81.19 477 SER A CA 1
ATOM 3812 C C . SER A 1 477 ? 3.009 16.352 -34.255 1.00 81.19 477 SER A C 1
ATOM 3814 O O . SER A 1 477 ? 2.006 15.643 -34.329 1.00 81.19 477 SER A O 1
ATOM 3816 N N . GLU A 1 478 ? 4.215 15.881 -34.584 1.00 82.69 478 GLU A N 1
ATOM 3817 C CA . GLU A 1 478 ? 4.478 14.503 -35.015 1.00 82.69 478 GLU A CA 1
ATOM 3818 C C . GLU A 1 478 ? 5.455 13.783 -34.070 1.00 82.69 478 GLU A C 1
ATOM 3820 O O . GLU A 1 478 ? 6.346 14.385 -33.466 1.00 82.69 478 GLU A O 1
ATOM 3825 N N . TRP A 1 479 ? 5.321 12.457 -33.948 1.00 85.50 479 TRP A N 1
ATOM 3826 C CA . TRP A 1 479 ? 6.272 11.633 -33.194 1.00 85.50 479 TRP A CA 1
ATOM 3827 C C . TRP A 1 479 ? 7.581 11.480 -33.969 1.00 85.50 479 TRP A C 1
ATOM 3829 O O . TRP A 1 479 ? 7.694 10.635 -34.859 1.00 85.50 479 TRP A O 1
ATOM 3839 N N . SER A 1 480 ? 8.583 12.276 -33.607 1.00 84.44 480 SER A N 1
ATOM 3840 C CA . SER A 1 480 ? 9.896 12.286 -34.253 1.00 84.44 480 SER A CA 1
ATOM 3841 C C . SER A 1 480 ? 10.782 11.112 -33.819 1.00 84.44 480 SER A C 1
ATOM 3843 O O . SER A 1 480 ? 11.622 10.658 -34.598 1.00 84.44 480 SER A O 1
ATOM 3845 N N . ALA A 1 481 ? 10.577 10.577 -32.609 1.00 82.50 481 ALA A N 1
ATOM 3846 C CA . ALA A 1 481 ? 11.268 9.384 -32.126 1.00 82.50 481 ALA A CA 1
ATOM 3847 C C . ALA A 1 481 ? 10.417 8.565 -31.144 1.00 82.50 481 ALA A C 1
ATOM 3849 O O . ALA A 1 481 ? 9.692 9.109 -30.311 1.00 82.50 481 ALA A O 1
ATOM 3850 N N . GLN A 1 482 ? 10.556 7.237 -31.211 1.00 88.12 482 GLN A N 1
ATOM 3851 C CA . GLN A 1 482 ? 10.029 6.301 -30.217 1.00 88.12 482 GLN A CA 1
ATOM 3852 C C . GLN A 1 482 ? 11.111 5.282 -29.852 1.00 88.12 482 GLN A C 1
ATOM 3854 O O . GLN A 1 482 ? 11.504 4.465 -30.685 1.00 88.12 482 GLN A O 1
ATOM 3859 N N . ILE A 1 483 ? 11.579 5.311 -28.609 1.00 86.06 483 ILE A N 1
ATOM 3860 C CA . ILE A 1 483 ? 12.706 4.503 -28.137 1.00 86.06 483 ILE A CA 1
ATOM 3861 C C . ILE A 1 483 ? 12.199 3.473 -27.142 1.00 86.06 483 ILE A C 1
ATOM 3863 O O . ILE A 1 483 ? 11.690 3.825 -26.082 1.00 86.06 483 ILE A O 1
ATOM 3867 N N . ASP A 1 484 ? 12.370 2.196 -27.458 1.00 86.50 484 ASP A N 1
ATOM 3868 C CA . ASP A 1 484 ? 12.101 1.123 -26.507 1.00 86.50 484 ASP A CA 1
ATOM 3869 C C . ASP A 1 484 ? 13.211 1.056 -25.446 1.00 86.50 484 ASP A C 1
ATOM 3871 O O . ASP A 1 484 ? 14.378 0.802 -25.761 1.00 86.50 484 ASP A O 1
ATOM 3875 N N . THR A 1 485 ? 12.843 1.270 -24.183 1.00 88.00 485 THR A N 1
ATOM 3876 C CA . THR A 1 485 ? 13.763 1.239 -23.036 1.00 88.00 485 THR A CA 1
ATOM 3877 C C . THR A 1 485 ? 13.693 -0.081 -22.267 1.00 88.00 485 THR A C 1
ATOM 3879 O O . THR A 1 485 ? 14.439 -0.276 -21.304 1.00 88.00 485 THR A O 1
ATOM 3882 N N . ARG A 1 486 ? 12.826 -1.020 -22.673 1.00 90.31 486 ARG A N 1
ATOM 3883 C CA . ARG A 1 486 ? 12.630 -2.293 -21.967 1.00 90.31 486 ARG A CA 1
ATOM 3884 C C . ARG A 1 486 ? 13.851 -3.180 -22.061 1.00 90.31 486 ARG A C 1
ATOM 3886 O O . ARG A 1 486 ? 14.374 -3.427 -23.143 1.00 90.31 486 ARG A O 1
ATOM 3893 N N . ARG A 1 487 ? 14.278 -3.746 -20.943 1.00 89.00 487 ARG A N 1
ATOM 3894 C CA . ARG A 1 487 ? 15.363 -4.731 -20.943 1.00 89.00 487 ARG A CA 1
ATOM 3895 C C . ARG A 1 487 ? 14.810 -6.112 -21.253 1.00 89.00 487 ARG A C 1
ATOM 3897 O O . ARG A 1 487 ? 13.662 -6.402 -20.942 1.00 89.00 487 ARG A O 1
ATOM 3904 N N . VAL A 1 488 ? 15.642 -6.976 -21.815 1.00 88.00 488 VAL A N 1
ATOM 3905 C CA . VAL A 1 488 ? 15.327 -8.394 -22.012 1.00 88.00 488 VAL A CA 1
ATOM 3906 C C . VAL A 1 488 ? 16.425 -9.194 -21.336 1.00 88.00 488 VAL A C 1
ATOM 3908 O O . VAL A 1 488 ? 17.604 -8.872 -21.494 1.00 88.00 488 VAL A O 1
ATOM 3911 N N . ILE A 1 489 ? 16.049 -10.218 -20.571 1.00 87.19 489 ILE A N 1
ATOM 3912 C CA . ILE A 1 489 ? 17.017 -11.131 -19.963 1.00 87.19 489 ILE A CA 1
ATOM 3913 C C . ILE A 1 489 ? 17.833 -11.766 -21.089 1.00 87.19 489 ILE A C 1
ATOM 3915 O O . ILE A 1 489 ? 17.288 -12.441 -21.967 1.00 87.19 489 ILE A O 1
ATOM 3919 N N . THR A 1 490 ? 19.143 -11.546 -21.071 1.00 76.56 490 THR A N 1
ATOM 3920 C CA . THR A 1 490 ? 20.075 -12.245 -21.952 1.00 76.56 490 THR A CA 1
ATOM 3921 C C . THR A 1 490 ? 20.417 -13.601 -21.336 1.00 76.56 490 THR A C 1
ATOM 3923 O O . THR A 1 490 ? 20.030 -13.912 -20.209 1.00 76.56 490 THR A O 1
ATOM 3926 N N . ARG A 1 491 ? 21.094 -14.481 -22.079 1.00 71.00 491 ARG A N 1
ATOM 3927 C CA . ARG A 1 491 ? 21.537 -15.765 -21.520 1.00 71.00 491 ARG A CA 1
ATOM 3928 C C . ARG A 1 491 ? 22.677 -15.518 -20.530 1.00 71.00 491 ARG A C 1
ATOM 3930 O O . ARG A 1 491 ? 23.843 -15.728 -20.856 1.00 71.00 491 ARG A O 1
ATOM 3937 N N . ASN A 1 492 ? 22.336 -15.087 -19.318 1.00 65.69 492 ASN A N 1
ATOM 3938 C CA . ASN A 1 492 ? 23.289 -14.740 -18.263 1.00 65.69 492 ASN A CA 1
ATOM 3939 C C . ASN A 1 492 ? 24.227 -15.923 -17.936 1.00 65.69 492 ASN A C 1
ATOM 3941 O O . ASN A 1 492 ? 25.361 -15.717 -17.519 1.00 65.69 492 ASN A O 1
ATOM 3945 N N . TRP A 1 493 ? 23.786 -17.164 -18.190 1.00 66.31 493 TRP A N 1
ATOM 3946 C CA . TRP A 1 493 ? 24.571 -18.394 -18.022 1.00 66.31 493 TRP A CA 1
ATOM 3947 C C . TRP A 1 493 ? 25.437 -18.789 -19.237 1.00 66.31 493 TRP A C 1
ATOM 3949 O O . TRP A 1 493 ? 26.317 -19.636 -19.096 1.00 66.31 493 TRP A O 1
ATOM 3959 N N . GLU A 1 494 ? 25.219 -18.211 -20.424 1.00 59.62 494 GLU A N 1
ATOM 3960 C CA . GLU A 1 494 ? 26.054 -18.450 -21.618 1.00 59.62 494 GLU A CA 1
ATOM 3961 C C . GLU A 1 494 ? 27.040 -17.318 -21.895 1.00 59.62 494 GLU A C 1
ATOM 3963 O O . GLU A 1 494 ? 28.116 -17.590 -22.419 1.00 59.62 494 GLU A O 1
ATOM 3968 N N . ALA A 1 495 ? 26.740 -16.086 -21.471 1.00 53.53 495 ALA A N 1
ATOM 3969 C CA . ALA A 1 495 ? 27.647 -14.942 -21.595 1.00 53.53 495 ALA A CA 1
ATOM 3970 C C . ALA A 1 495 ? 29.027 -15.188 -20.942 1.00 53.53 495 ALA A C 1
ATOM 3972 O O . ALA A 1 495 ? 30.027 -14.599 -21.347 1.00 53.53 495 ALA A O 1
ATOM 3973 N N . ALA A 1 496 ? 29.113 -16.122 -19.986 1.00 52.28 496 ALA A N 1
ATOM 3974 C CA . ALA A 1 496 ? 30.371 -16.568 -19.389 1.00 52.28 496 ALA A CA 1
ATOM 3975 C C . ALA A 1 496 ? 31.299 -17.333 -20.360 1.00 52.28 496 ALA A C 1
ATOM 3977 O O . ALA A 1 496 ? 32.497 -17.420 -20.096 1.00 52.28 496 ALA A O 1
ATOM 3978 N N . LYS A 1 497 ? 30.791 -17.884 -21.474 1.00 48.62 497 LYS A N 1
ATOM 3979 C CA . LYS A 1 497 ? 31.611 -18.600 -22.472 1.00 48.62 497 LYS A CA 1
ATOM 3980 C C . LYS A 1 497 ? 32.315 -17.664 -23.459 1.00 48.62 497 LYS A C 1
ATOM 3982 O O . LYS A 1 497 ? 33.400 -18.003 -23.922 1.00 48.62 497 LYS A O 1
ATOM 3987 N N . ASP A 1 498 ? 31.755 -16.481 -23.708 1.00 45.75 498 ASP A N 1
ATOM 3988 C CA . ASP A 1 498 ? 32.264 -15.529 -24.708 1.00 45.75 498 ASP A CA 1
ATOM 3989 C C . ASP A 1 498 ? 33.102 -14.386 -24.100 1.00 45.75 498 ASP A C 1
ATOM 3991 O O . ASP A 1 498 ? 33.709 -13.587 -24.820 1.00 45.75 498 ASP A O 1
ATOM 3995 N N . ALA A 1 499 ? 33.230 -14.345 -22.768 1.00 46.47 499 ALA A N 1
ATOM 3996 C CA . ALA A 1 499 ? 34.016 -13.350 -22.030 1.00 46.47 499 ALA A CA 1
ATOM 3997 C C . ALA A 1 499 ? 35.546 -13.434 -22.259 1.00 46.47 499 ALA A C 1
ATOM 3999 O O . ALA A 1 499 ? 36.296 -12.638 -21.699 1.00 46.47 499 ALA A O 1
ATOM 4000 N N . ALA A 1 500 ? 36.024 -14.360 -23.102 1.00 44.38 500 ALA A N 1
ATOM 4001 C CA . ALA A 1 500 ? 37.414 -14.416 -23.563 1.00 44.38 500 ALA A CA 1
ATOM 4002 C C . ALA A 1 500 ? 37.683 -13.600 -24.849 1.00 44.38 500 ALA A C 1
ATOM 4004 O O . ALA A 1 500 ? 38.816 -13.578 -25.328 1.00 44.38 500 ALA A O 1
ATOM 4005 N N . GLY A 1 501 ? 36.685 -12.913 -25.420 1.00 42.66 501 GLY A N 1
ATOM 4006 C CA . GLY A 1 501 ? 36.912 -12.091 -26.617 1.00 42.66 501 GLY A CA 1
ATOM 4007 C C . GLY A 1 501 ? 35.764 -11.192 -27.075 1.00 42.66 501 GLY A C 1
ATOM 4008 O O . GLY A 1 501 ? 35.982 -10.340 -27.936 1.00 42.66 501 GLY A O 1
ATOM 4009 N N . ALA A 1 502 ? 34.562 -11.323 -26.514 1.00 39.72 502 ALA A N 1
ATOM 4010 C CA . ALA A 1 502 ? 33.467 -10.407 -26.798 1.00 39.72 502 ALA A CA 1
ATOM 4011 C C . ALA A 1 502 ? 33.501 -9.230 -25.814 1.00 39.72 502 ALA A C 1
ATOM 4013 O O . ALA A 1 502 ? 33.434 -9.424 -24.599 1.00 39.72 502 ALA A O 1
ATOM 4014 N N . LYS A 1 503 ? 33.574 -7.994 -26.333 1.00 35.56 503 LYS A N 1
ATOM 4015 C CA . LYS A 1 503 ? 33.167 -6.819 -25.548 1.00 35.56 503 LYS A CA 1
ATOM 4016 C C . LYS A 1 503 ? 31.760 -7.103 -25.006 1.00 35.56 503 LYS A C 1
ATOM 4018 O O . LYS A 1 503 ? 30.935 -7.583 -25.789 1.00 35.56 503 LYS A O 1
ATOM 4023 N N . PRO A 1 504 ? 31.473 -6.832 -23.719 1.00 33.66 504 PRO A N 1
ATOM 4024 C CA . PRO A 1 504 ? 30.107 -6.932 -23.231 1.00 33.66 504 PRO A CA 1
ATOM 4025 C C . PRO A 1 504 ? 29.230 -6.093 -24.158 1.00 33.66 504 PRO A C 1
ATOM 4027 O O . PRO A 1 504 ? 29.614 -4.981 -24.530 1.00 33.66 504 PRO A O 1
ATOM 4030 N N . ALA A 1 505 ? 28.097 -6.650 -24.583 1.00 35.47 505 ALA A N 1
ATOM 4031 C CA . ALA A 1 505 ? 27.057 -5.883 -25.245 1.00 35.47 505 ALA A CA 1
ATOM 4032 C C . ALA A 1 505 ? 26.509 -4.882 -24.217 1.00 35.47 505 ALA A C 1
ATOM 4034 O O . ALA A 1 505 ? 25.517 -5.143 -23.542 1.00 35.47 505 ALA A O 1
ATOM 4035 N N . GLY A 1 506 ? 27.235 -3.779 -24.036 1.00 32.88 506 GLY A N 1
ATOM 4036 C CA . GLY A 1 506 ? 26.739 -2.581 -23.382 1.00 32.88 506 GLY A CA 1
ATOM 4037 C C . GLY A 1 506 ? 25.574 -2.021 -24.198 1.00 32.88 506 GLY A C 1
ATOM 4038 O O . GLY A 1 506 ? 25.405 -2.381 -25.369 1.00 32.88 506 GLY A O 1
ATOM 4039 N N . PRO A 1 507 ? 24.731 -1.175 -23.601 1.00 38.22 507 PRO A N 1
ATOM 4040 C CA . PRO A 1 507 ? 23.532 -0.715 -24.264 1.00 38.22 507 PRO A CA 1
ATOM 4041 C C . PRO A 1 507 ? 23.926 0.195 -25.434 1.00 38.22 507 PRO A C 1
ATOM 4043 O O . PRO A 1 507 ? 24.200 1.376 -25.255 1.00 38.22 507 PRO A O 1
ATOM 4046 N N . ASP A 1 508 ? 23.814 -0.312 -26.664 1.00 35.03 508 ASP A N 1
ATOM 4047 C CA . ASP A 1 508 ? 23.718 0.515 -27.883 1.00 35.03 508 ASP A CA 1
ATOM 4048 C C . ASP A 1 508 ? 22.507 1.486 -27.835 1.00 35.03 508 ASP A C 1
ATOM 4050 O O . ASP A 1 508 ? 22.291 2.290 -28.738 1.00 35.03 508 ASP A O 1
ATOM 4054 N N . ARG A 1 509 ? 21.713 1.447 -26.756 1.00 43.34 509 ARG A N 1
ATOM 4055 C CA . ARG A 1 509 ? 20.539 2.284 -26.510 1.00 43.34 509 ARG A CA 1
ATOM 4056 C C . ARG A 1 509 ? 20.852 3.653 -25.907 1.00 43.34 509 ARG A C 1
ATOM 4058 O O . ARG A 1 509 ? 20.124 4.589 -26.219 1.00 43.34 509 ARG A O 1
ATOM 4065 N N . ALA A 1 510 ? 21.945 3.811 -25.152 1.00 35.22 510 ALA A N 1
ATOM 4066 C CA . ALA A 1 510 ? 22.355 5.130 -24.659 1.00 35.22 510 ALA A CA 1
ATOM 4067 C C . ALA A 1 510 ? 22.725 6.057 -25.832 1.00 35.22 510 ALA A C 1
ATOM 4069 O O . ALA A 1 510 ? 22.281 7.196 -25.890 1.00 35.22 510 ALA A O 1
ATOM 4070 N N . ARG A 1 511 ? 23.414 5.535 -26.860 1.00 36.53 511 ARG A N 1
ATOM 4071 C CA . ARG A 1 511 ? 23.650 6.272 -28.116 1.00 36.53 511 ARG A CA 1
ATOM 4072 C C . ARG A 1 511 ? 22.362 6.60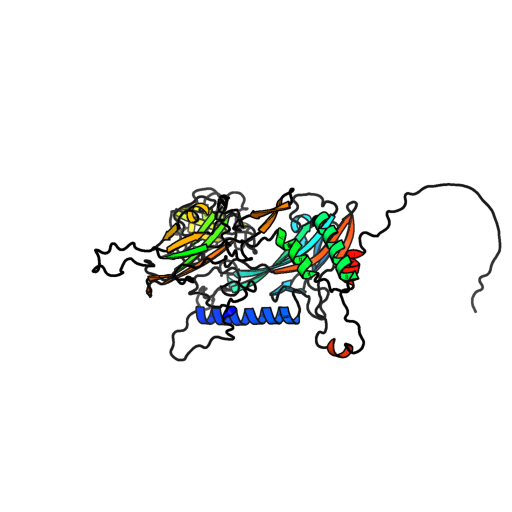2 -28.866 1.00 36.53 511 ARG A C 1
ATOM 4074 O O . ARG A 1 511 ? 22.216 7.720 -29.338 1.00 36.53 511 ARG A O 1
ATOM 4081 N N . ALA A 1 512 ? 21.405 5.674 -28.906 1.00 40.19 512 ALA A N 1
ATOM 4082 C CA . ALA A 1 512 ? 20.111 5.924 -29.535 1.00 40.19 512 ALA A CA 1
ATOM 4083 C C . ALA A 1 512 ? 19.283 7.008 -28.813 1.00 40.19 512 ALA A C 1
ATOM 4085 O O . ALA A 1 512 ? 18.511 7.686 -29.477 1.00 40.19 512 ALA A O 1
ATOM 4086 N N . MET A 1 513 ? 19.448 7.206 -27.496 1.00 38.53 513 MET A N 1
ATOM 4087 C CA . MET A 1 513 ? 18.866 8.343 -26.757 1.00 38.53 513 MET A CA 1
ATOM 4088 C C . MET A 1 513 ? 19.617 9.663 -26.996 1.00 38.53 513 MET A C 1
ATOM 4090 O O . MET A 1 513 ? 18.988 10.719 -27.016 1.00 38.53 513 MET A O 1
ATOM 4094 N N . LEU A 1 514 ? 20.936 9.616 -27.210 1.00 40.78 514 LEU A N 1
ATOM 4095 C CA . LEU A 1 514 ? 21.784 10.798 -27.415 1.00 40.78 514 LEU A CA 1
ATOM 4096 C C . LEU A 1 514 ? 21.729 11.359 -28.856 1.00 40.78 514 LEU A C 1
ATOM 4098 O O . LEU A 1 514 ? 21.788 12.576 -29.041 1.00 40.78 514 LEU A O 1
ATOM 4102 N N . ASP A 1 515 ? 21.535 10.508 -29.869 1.00 41.72 515 ASP A N 1
ATOM 4103 C CA . ASP A 1 515 ? 21.573 10.882 -31.298 1.00 41.72 515 ASP A CA 1
ATOM 4104 C C . ASP A 1 515 ? 20.289 11.576 -31.827 1.00 41.72 515 ASP A C 1
ATOM 4106 O O . ASP A 1 515 ? 20.225 11.978 -32.991 1.00 41.72 515 ASP A O 1
ATOM 4110 N N . ILE A 1 516 ? 19.242 11.743 -31.009 1.00 43.53 516 ILE A N 1
ATOM 4111 C CA . ILE A 1 516 ? 17.898 12.146 -31.486 1.00 43.53 516 ILE A CA 1
ATOM 4112 C C . ILE A 1 516 ? 17.773 13.635 -31.832 1.00 43.53 516 ILE A C 1
ATOM 4114 O O . ILE A 1 516 ? 16.950 14.001 -32.672 1.00 43.53 516 ILE A O 1
ATOM 4118 N N . THR A 1 517 ? 18.602 14.505 -31.259 1.00 40.38 517 THR A N 1
ATOM 4119 C CA . THR A 1 517 ? 18.523 15.954 -31.524 1.00 40.38 517 THR A CA 1
ATOM 4120 C C . THR A 1 517 ? 19.427 16.429 -32.661 1.00 40.38 517 THR A C 1
ATOM 4122 O O . THR A 1 517 ? 19.345 17.595 -33.037 1.00 40.38 517 THR A O 1
ATOM 4125 N N . ASP A 1 518 ? 20.261 15.557 -33.236 1.00 39.97 518 ASP A N 1
ATOM 4126 C CA . ASP A 1 518 ? 21.246 15.948 -34.257 1.00 39.97 518 ASP A CA 1
ATOM 4127 C C . ASP A 1 518 ? 20.747 15.756 -35.703 1.00 39.97 518 ASP A C 1
ATOM 4129 O O . ASP A 1 518 ? 21.508 15.840 -36.673 1.00 39.97 518 ASP A O 1
ATOM 4133 N N . GLN A 1 519 ? 19.437 15.544 -35.890 1.00 35.56 519 GLN A N 1
ATOM 4134 C CA . GLN A 1 519 ? 18.862 15.547 -37.232 1.00 35.56 519 GLN A CA 1
ATOM 4135 C C . GLN A 1 519 ? 18.864 16.970 -37.821 1.00 35.56 519 GLN A C 1
ATOM 4137 O O . GLN A 1 519 ? 18.329 17.909 -37.225 1.00 35.56 519 GLN A O 1
ATOM 4142 N N . PRO A 1 520 ? 19.456 17.172 -39.014 1.00 31.28 520 PRO A N 1
ATOM 4143 C CA . PRO A 1 520 ? 19.638 18.501 -39.567 1.00 31.28 520 PRO A CA 1
ATOM 4144 C C . PRO A 1 520 ? 18.291 19.123 -39.939 1.00 31.28 520 PRO A C 1
ATOM 4146 O O . PRO A 1 520 ? 17.559 18.592 -40.775 1.00 31.28 520 PRO A O 1
ATOM 4149 N N . LYS A 1 521 ? 18.024 20.316 -39.387 1.00 33.00 521 LYS A N 1
ATOM 4150 C CA . LYS A 1 521 ? 16.961 21.233 -39.827 1.00 33.00 521 LYS A CA 1
ATOM 4151 C C . LYS A 1 521 ? 16.916 21.260 -41.354 1.00 33.00 521 LYS A C 1
ATOM 4153 O O . LYS A 1 521 ? 17.886 21.673 -42.000 1.00 33.00 521 LYS A O 1
ATOM 4158 N N . SER A 1 522 ? 15.799 20.819 -41.931 1.00 32.09 522 SER A N 1
ATOM 4159 C CA . SER A 1 522 ? 15.571 20.818 -43.373 1.00 32.09 522 SER A CA 1
ATOM 4160 C C . SER A 1 522 ? 15.904 22.197 -43.946 1.00 32.09 522 SER A C 1
ATOM 4162 O O . SER A 1 522 ? 15.241 23.194 -43.649 1.00 32.09 522 SER A O 1
ATOM 4164 N N . ARG A 1 523 ? 16.972 22.277 -44.748 1.00 30.20 523 ARG A N 1
ATOM 4165 C CA . ARG A 1 523 ? 17.373 23.510 -45.428 1.00 30.20 523 ARG A CA 1
ATOM 4166 C C . ARG A 1 523 ? 16.235 23.969 -46.333 1.00 30.20 523 ARG A C 1
ATOM 4168 O O . ARG A 1 523 ? 15.913 23.307 -47.319 1.00 30.20 523 ARG A O 1
ATOM 4175 N N . GLY A 1 524 ? 15.683 25.134 -46.000 1.00 28.81 524 GLY A N 1
ATOM 4176 C CA . GLY A 1 524 ? 14.674 25.834 -46.779 1.00 28.81 524 GLY A CA 1
ATOM 4177 C C . GLY A 1 524 ? 15.021 25.880 -48.265 1.00 28.81 524 GLY A C 1
ATOM 4178 O O . GLY A 1 524 ? 16.127 26.252 -48.675 1.00 28.81 524 GLY A O 1
ATOM 4179 N N . GLY A 1 525 ? 14.042 25.487 -49.076 1.00 30.80 525 GLY A N 1
ATOM 4180 C CA . GLY A 1 525 ? 14.124 25.525 -50.522 1.00 30.80 525 GLY A CA 1
ATOM 4181 C C . GLY A 1 525 ? 14.425 26.934 -51.022 1.00 30.80 525 GLY A C 1
ATOM 4182 O O . GLY A 1 525 ? 13.687 27.883 -50.772 1.00 30.80 525 GLY A O 1
ATOM 4183 N N . ARG A 1 526 ? 15.486 27.061 -51.819 1.00 27.17 526 ARG A N 1
ATOM 4184 C CA . ARG A 1 526 ? 15.679 28.218 -52.693 1.00 27.17 526 ARG A CA 1
ATOM 4185 C C . ARG A 1 526 ? 15.728 27.730 -54.132 1.00 27.17 526 ARG A C 1
ATOM 4187 O O . ARG A 1 526 ? 16.766 27.312 -54.636 1.00 27.17 526 ARG A O 1
ATOM 4194 N N . LYS A 1 527 ? 14.574 27.807 -54.804 1.00 31.73 527 LYS A N 1
ATOM 4195 C CA . LYS A 1 527 ? 14.492 27.793 -56.269 1.00 31.73 527 LYS A CA 1
ATOM 4196 C C . LYS A 1 527 ? 15.433 28.875 -56.809 1.00 31.73 527 LYS A C 1
ATOM 4198 O O . LYS A 1 527 ? 15.186 30.063 -56.618 1.00 31.73 527 LYS A O 1
ATOM 4203 N N . LYS A 1 528 ? 16.476 28.473 -57.534 1.00 28.86 528 LYS A N 1
ATOM 4204 C CA . LYS A 1 528 ? 17.118 29.317 -58.547 1.00 28.86 528 LYS A CA 1
ATOM 4205 C C . LYS A 1 528 ? 17.209 28.546 -59.855 1.00 28.86 528 LYS A C 1
ATOM 4207 O O . LYS A 1 528 ? 18.033 27.664 -60.051 1.00 28.86 528 LYS A O 1
ATOM 4212 N N . THR A 1 529 ? 16.321 28.926 -60.758 1.00 28.22 529 THR A N 1
ATOM 4213 C CA . THR A 1 529 ? 16.415 28.716 -62.197 1.00 28.22 529 THR A CA 1
ATOM 4214 C C . THR A 1 529 ? 17.668 29.403 -62.757 1.00 28.22 529 THR A C 1
ATOM 4216 O O . THR A 1 529 ? 17.842 30.597 -62.533 1.00 28.22 529 THR A O 1
ATOM 4219 N N . SER A 1 530 ? 18.500 28.712 -63.546 1.00 26.84 530 SER A N 1
ATOM 4220 C CA . SER A 1 530 ? 18.701 29.033 -64.976 1.00 26.84 530 SER A CA 1
ATOM 4221 C C . SER A 1 530 ? 19.866 28.267 -65.643 1.00 26.84 530 SER A C 1
ATOM 4223 O O . SER A 1 530 ? 20.965 28.168 -65.119 1.00 26.84 530 SER A O 1
ATOM 4225 N N . ARG A 1 531 ? 19.564 27.803 -66.866 1.00 27.02 531 ARG A N 1
ATOM 4226 C CA . ARG A 1 531 ? 20.388 27.721 -68.094 1.00 27.02 531 ARG A CA 1
ATOM 4227 C C . ARG A 1 531 ? 21.657 26.837 -68.170 1.00 27.02 531 ARG A C 1
ATOM 4229 O O . ARG A 1 531 ? 22.768 27.268 -67.920 1.00 27.02 531 ARG A O 1
ATOM 4236 N N . ARG A 1 532 ? 21.449 25.698 -68.854 1.00 26.47 532 ARG A N 1
ATOM 4237 C CA . ARG A 1 532 ? 21.986 25.340 -70.196 1.00 26.47 532 ARG A CA 1
ATOM 4238 C C . ARG A 1 532 ? 23.515 25.203 -70.355 1.00 26.47 532 ARG A C 1
ATOM 4240 O O . ARG A 1 532 ? 24.192 26.181 -70.631 1.00 26.47 532 ARG A O 1
ATOM 4247 N N . SER A 1 533 ? 23.990 23.964 -70.524 1.00 28.12 533 SER A N 1
ATOM 4248 C CA . SER A 1 533 ? 24.814 23.603 -71.693 1.00 28.12 533 SER A CA 1
ATOM 4249 C C . SER A 1 533 ? 24.755 22.096 -71.988 1.00 28.12 533 SER A C 1
ATOM 4251 O O . SER A 1 533 ? 24.667 21.257 -71.100 1.00 28.12 533 SER A O 1
ATOM 4253 N N . LYS A 1 534 ? 24.699 21.781 -73.285 1.00 30.33 534 LYS A N 1
ATOM 4254 C CA . LYS A 1 534 ? 24.651 20.439 -73.874 1.00 30.33 534 LYS A CA 1
ATOM 4255 C C . LYS A 1 534 ? 26.037 19.787 -73.813 1.00 30.33 534 LYS A C 1
ATOM 4257 O O . LYS A 1 534 ? 26.997 20.438 -74.213 1.00 30.33 534 LYS A O 1
ATOM 4262 N N . LYS A 1 535 ? 26.106 18.471 -73.582 1.00 30.31 535 LYS A N 1
ATOM 4263 C CA . LYS A 1 535 ? 26.977 17.589 -74.381 1.00 30.31 535 LYS A CA 1
ATOM 4264 C C . LYS A 1 535 ? 26.459 16.146 -74.396 1.00 30.31 535 LYS A C 1
ATOM 4266 O O . LYS A 1 535 ? 26.205 15.543 -73.364 1.00 30.31 535 LYS A O 1
ATOM 4271 N N . LYS A 1 536 ? 26.245 15.667 -75.625 1.00 29.58 536 LYS A N 1
ATOM 4272 C CA . LYS A 1 536 ? 25.943 14.291 -76.039 1.00 29.58 536 LYS A CA 1
ATOM 4273 C C . LYS A 1 536 ? 27.151 13.382 -75.788 1.00 29.58 536 LYS A C 1
ATOM 4275 O O . LYS A 1 536 ? 28.246 13.851 -76.070 1.00 29.58 536 LYS A O 1
ATOM 4280 N N . THR A 1 537 ? 26.896 12.109 -75.463 1.00 30.72 537 THR A N 1
ATOM 4281 C CA . THR A 1 537 ? 27.534 10.882 -76.021 1.00 30.72 537 THR A CA 1
ATOM 4282 C C . THR A 1 537 ? 26.894 9.658 -75.334 1.00 30.72 537 THR A C 1
ATOM 4284 O O . THR A 1 537 ? 27.036 9.497 -74.132 1.00 30.72 537 THR A O 1
ATOM 4287 N N . THR A 1 538 ? 25.899 9.003 -75.946 1.00 30.38 538 THR A N 1
ATOM 4288 C CA . THR A 1 538 ? 25.981 7.747 -76.741 1.00 30.38 538 THR A CA 1
ATOM 4289 C C . THR A 1 538 ? 26.262 6.458 -75.951 1.00 30.38 538 THR A C 1
ATOM 4291 O O . THR A 1 538 ? 27.397 6.183 -75.594 1.00 30.38 538 THR A O 1
ATOM 4294 N N . SER A 1 539 ? 25.193 5.659 -75.803 1.00 29.06 539 SER A N 1
ATOM 4295 C CA . SER A 1 539 ? 25.074 4.199 -76.023 1.00 29.06 539 SER A CA 1
ATOM 4296 C C . SER A 1 539 ? 26.147 3.238 -75.483 1.00 29.06 539 SER A C 1
ATOM 4298 O O . SER A 1 539 ? 27.271 3.248 -75.971 1.00 29.06 539 SER A O 1
ATOM 4300 N N . ARG A 1 540 ? 25.733 2.201 -74.739 1.00 30.56 540 ARG A N 1
ATOM 4301 C CA . ARG A 1 540 ? 25.308 0.897 -75.300 1.00 30.56 540 ARG A CA 1
ATOM 4302 C C . ARG A 1 540 ? 24.868 -0.060 -74.185 1.00 30.56 540 ARG A C 1
ATOM 4304 O O . ARG A 1 540 ? 25.609 -0.303 -73.244 1.00 30.56 540 ARG A O 1
ATOM 4311 N N . ALA A 1 541 ? 23.688 -0.642 -74.365 1.00 34.53 541 ALA A N 1
ATOM 4312 C CA . ALA A 1 541 ? 23.281 -1.902 -73.761 1.00 34.53 541 ALA A CA 1
ATOM 4313 C C . ALA A 1 541 ? 23.213 -2.957 -74.879 1.00 34.53 541 ALA A C 1
ATOM 4315 O O . ALA A 1 541 ? 22.684 -2.677 -75.957 1.00 34.53 541 ALA A O 1
ATOM 4316 N N . SER A 1 542 ? 23.718 -4.159 -74.616 1.00 34.75 542 SER A N 1
ATOM 4317 C CA . SER A 1 542 ? 23.450 -5.389 -75.377 1.00 34.75 542 SER A CA 1
ATOM 4318 C C . SER A 1 542 ? 23.415 -6.530 -74.355 1.00 34.75 542 SER A C 1
ATOM 4320 O O . SER A 1 542 ? 24.423 -6.775 -73.706 1.00 34.75 542 SER A O 1
ATOM 4322 N N . LYS A 1 543 ? 22.240 -6.997 -73.915 1.00 34.97 543 LYS A N 1
ATOM 4323 C CA . LYS A 1 543 ? 21.357 -8.022 -74.516 1.00 34.97 543 LYS A CA 1
ATOM 4324 C C . LYS A 1 543 ? 22.016 -9.404 -74.658 1.00 34.97 543 LYS A C 1
ATOM 4326 O O . LYS A 1 543 ? 22.895 -9.573 -75.488 1.00 34.97 543 LYS A O 1
ATOM 4331 N N . LYS A 1 544 ? 21.479 -10.339 -73.861 1.00 34.03 544 LYS A N 1
ATOM 4332 C CA . LYS A 1 544 ? 21.105 -11.732 -74.170 1.00 34.03 544 LYS A CA 1
ATOM 4333 C C . LYS A 1 544 ? 21.846 -12.425 -75.323 1.00 34.03 544 LYS A C 1
ATOM 4335 O O . LYS A 1 544 ? 21.617 -12.076 -76.481 1.00 34.03 544 LYS A O 1
ATOM 4340 N N . GLN A 1 545 ? 22.491 -13.536 -74.984 1.00 42.53 545 GLN A N 1
ATOM 4341 C CA . GLN A 1 545 ? 22.137 -14.853 -75.518 1.00 42.53 545 GLN A CA 1
ATOM 4342 C C . GLN A 1 545 ? 22.059 -15.844 -74.363 1.00 42.53 545 GLN A C 1
ATOM 4344 O O . GLN A 1 545 ? 22.873 -15.678 -73.427 1.00 42.53 545 GLN A O 1
#

Secondary structure (DSSP, 8-state):
------S--SSSS-S---S--S-----GGG------PPTTSPP-HHHHHHHHHHHHHHHHHHHHHHH-SEEBPTT-TTTT-EEEETTEEEE-SEEEEETTEEEEE-S-EEEEEHHHHHT---SSPPSEEEEEEEEEEEEEE-TTT-GGGSBGGGTSB----EEEEEEEEEEEEEPHHHHHHHHHHHHHHHHTTPPP-HHHHHHHHHHHH-------EEEEEPPP---TT--SS-STTSS---SS-EEEEEEEEE-EETTT-EEEEESBTT--EEEEEEEETTEEEES----GGGS--TT-EEEEE-S-TTS------EEEEEEEETTTTEEEESS---SS--GGG-TT-EEEEE--SS-BTTBEETTHHHHSPEEEETTEEEEE-----------SS--------TTSEEEEEPTTS-EEEEE-PPEEPTT-EEEEEEETTTTEE---EETTEEPPB-------EEEEEEEEEEETTEEEEEEE---B---TTTHHHHTTTPPP---HHHHHHHGGG-S--------------------------

Foldseek 3Di:
DDPDCPPDFQFFDFAQDFFQALDARAGVVVVDQAADDDPPDDDGPNRVNNRVRNVLVVQLVVCCVQQNQKFFEFPCRQQQAWDDDQFWIKGDFGWMDGSNDIDGRHDIDGPPGNCVQAVHPDPADDFAKKFKKKKKFKHKAFCLQPQVCADVVVVRDGDDIDIDIDMDIHMHGFDVVLVVVVLVVLVVCVVVVHFDPVVVSVCVRVCVVCVDFLKWKFKWFADDDDDPPPPDDPPQQTFFQDPAKWKKKKFWLAWDFLQPIAIFMAGRSLNQKWRWDWADFQKTATPAQDDDPSGDDAQWKKAKDFDDSPCPPSNQQIWGWHDADRVRRMTGTPGTDPDDDICNPTRSIMIITTDANDDDRRHHRSNVQAVDWDDRDRRMTMHMDAFDPDDPPPDPDDPPPDPDDPPFFDWDQDPVRDTDTDGDGGIHHGQFMDIWTADPVVSHIPADDDPNHGDIGGGSGIDITMDTAWMFGADPSDTQDIAGPHHHRDPSVCVVVCVVPDDPCRPPRSVVSNCSVPDDDPPDDDDDDDDDDDDDDDDDDDDDD

pLDDT: mean 73.37, std 21.59, range [20.66, 95.62]